Protein AF-Q1CZA4-F1 (afdb_monomer)

Secondary structure (DSSP, 8-state):
---PPP--S--S------HHHHHHHHHHHHHTT----PPP------------------------PPPTTSSHHHHHHHHHHHHHH-EEEEEEEESS-GGG-HHHHHHHHHHHHHHS-GGG--EEE-TT-SS-EE--TTGGGHHHHHHH-GGGTTTEEEEEEE--SSTTSPPSSEEEEEEE-S-STT----PPEEEEEEE-HHHHHH-HHHHHHHHHHHHTTS--SEEEEEEEEEPPTTSHHHHHHHHHHHHHHSTT-EEE-TTTHHHHHTTT------SEEEEEHHHHHHT--HHHHHHHHTTT-EEEEETTEEEEE-SSS-----GGGT---HHHHHHHHHHHHHHHHHHHHPPPP--SSHHHHHHHHHHHHTTTT--

pLDDT: mean 80.04, std 23.78, range [23.62, 98.69]

Sequence (379 aa):
MNLTIDDHDIDADVTELQPELVEQARVVLACMRGAELLPQGVANVDVMHGPSLSNSEPVAPRHLLPAPGSHQAPYLLLQQHLERHGVFAITLFTDVSFLAIPEVLLRCQEMYFELCPRERLRFYADENMRKHRPVGPKTFGMLESSLRNPQDKDGIVALELKDGEHALDAPKHLFKVYGRDRDRRGDPDQLANSLCMTFAPEDGLARVRDMAALVRRIAEIFPYRSGCAGFGYQVSRYSSEVGESFAWQKSMRHPQMDIVRSLQDRHAVANNAGKTVNWLTLVCDELLRELGSPKNVEQTLEAPIEWTHLGAGVLFQLGASPGFIDRTRGETAPDYHRLHRLLRPLIERAREQSPWFATGSSDDQAERTDDWFRRFDRA

Nearest PDB structures (foldseek):
  7drg-assembly1_B  TM=7.841E-01  e=7.915E-14  Pseudomonas aeruginosa PAO1
  7drg-assembly1_A  TM=7.612E-01  e=2.433E-13  Pseudomonas aeruginosa PAO1
  7myj-assembly1_A  TM=1.988E-01  e=1.934E+00  Homo sapiens
  6lpw-assembly1_B  TM=3.645E-01  e=9.319E+00  Arabidopsis thaliana

Structure (mmCIF, N/CA/C/O backbone):
data_AF-Q1CZA4-F1
#
_entry.id   AF-Q1CZA4-F1
#
loop_
_atom_site.group_PDB
_atom_site.id
_atom_site.type_symbol
_atom_site.label_atom_id
_atom_site.label_alt_id
_atom_site.label_comp_id
_atom_site.label_asym_id
_atom_site.label_entity_id
_atom_site.label_seq_id
_atom_site.pdbx_PDB_ins_code
_atom_site.Cartn_x
_atom_site.Cartn_y
_atom_site.Cartn_z
_atom_site.occupancy
_atom_site.B_iso_or_equiv
_atom_site.auth_seq_id
_atom_site.auth_comp_id
_atom_site.auth_asym_id
_atom_site.auth_atom_id
_atom_site.pdbx_PDB_model_num
ATOM 1 N N . MET A 1 1 ? 20.751 7.053 19.302 1.00 30.42 1 MET A N 1
ATOM 2 C CA . MET A 1 1 ? 22.150 7.103 18.828 1.00 30.42 1 MET A CA 1
ATOM 3 C C . MET A 1 1 ? 22.099 7.900 17.544 1.00 30.42 1 MET A C 1
ATOM 5 O O . MET A 1 1 ? 21.489 7.424 16.599 1.00 30.42 1 MET A O 1
ATOM 9 N N . ASN A 1 2 ? 22.550 9.154 17.564 1.00 23.62 2 ASN A N 1
ATOM 10 C CA . ASN A 1 2 ? 22.280 10.079 16.463 1.00 23.62 2 ASN A CA 1
ATOM 11 C C . ASN A 1 2 ? 23.234 9.779 15.308 1.00 23.62 2 ASN A C 1
ATOM 13 O O . ASN A 1 2 ? 24.439 9.968 15.453 1.00 23.62 2 ASN A O 1
ATOM 17 N N . LEU A 1 3 ? 22.690 9.321 14.183 1.00 25.45 3 LEU A N 1
ATOM 18 C CA . LEU A 1 3 ? 23.396 9.303 12.909 1.00 25.45 3 LEU A CA 1
ATOM 19 C C . LEU A 1 3 ? 23.200 10.667 12.246 1.00 25.45 3 LEU A C 1
ATOM 21 O O . LEU A 1 3 ? 22.215 10.896 11.550 1.00 25.45 3 LEU A O 1
ATOM 25 N N . THR A 1 4 ? 24.132 11.582 12.502 1.00 24.92 4 THR A N 1
ATOM 26 C CA . THR A 1 4 ? 24.385 12.700 11.590 1.00 24.92 4 THR A CA 1
ATOM 27 C C . THR A 1 4 ? 24.854 12.128 10.259 1.00 24.92 4 THR A C 1
ATOM 29 O O . THR A 1 4 ? 25.824 11.373 10.221 1.00 24.92 4 THR A O 1
ATOM 32 N N . ILE A 1 5 ? 24.152 12.473 9.184 1.00 28.67 5 ILE A N 1
ATOM 33 C CA . ILE A 1 5 ? 24.636 12.290 7.816 1.00 28.67 5 ILE A CA 1
ATOM 34 C C . ILE A 1 5 ? 25.591 13.458 7.545 1.00 28.67 5 ILE A C 1
ATOM 36 O O . ILE A 1 5 ? 25.237 14.599 7.836 1.00 28.67 5 ILE A O 1
ATOM 40 N N . ASP A 1 6 ? 26.801 13.181 7.056 1.00 24.42 6 ASP A N 1
ATOM 41 C CA . ASP A 1 6 ? 27.788 14.225 6.752 1.00 24.42 6 ASP A CA 1
ATOM 42 C C . ASP A 1 6 ? 27.362 15.045 5.519 1.00 24.42 6 ASP A C 1
ATOM 44 O O . ASP A 1 6 ? 27.287 14.521 4.407 1.00 24.42 6 ASP A O 1
ATOM 48 N N . ASP A 1 7 ? 27.149 16.351 5.710 1.00 30.88 7 ASP A N 1
ATOM 49 C CA . ASP A 1 7 ? 26.811 17.347 4.673 1.00 30.88 7 ASP A CA 1
ATOM 50 C C . ASP A 1 7 ? 28.041 17.768 3.828 1.00 30.88 7 ASP A C 1
ATOM 52 O O . ASP A 1 7 ? 28.277 18.945 3.545 1.00 30.88 7 ASP A O 1
ATOM 56 N N . HIS A 1 8 ? 28.883 16.810 3.434 1.00 27.61 8 HIS A N 1
ATOM 57 C CA . HIS A 1 8 ? 30.113 17.054 2.668 1.00 27.61 8 HIS A CA 1
ATOM 58 C C . HIS A 1 8 ? 30.150 16.273 1.350 1.00 27.61 8 HIS A C 1
ATOM 60 O O . HIS A 1 8 ? 31.051 15.476 1.117 1.00 27.61 8 HIS A O 1
ATOM 66 N N . ASP A 1 9 ? 29.168 16.550 0.482 1.00 28.75 9 ASP A N 1
ATOM 67 C CA . ASP A 1 9 ? 29.314 16.429 -0.984 1.00 28.75 9 ASP A CA 1
ATOM 68 C C . ASP A 1 9 ? 28.230 17.225 -1.767 1.00 28.75 9 ASP A C 1
ATOM 70 O O . ASP A 1 9 ? 27.759 16.818 -2.831 1.00 28.75 9 ASP A O 1
ATOM 74 N N . ILE A 1 10 ? 27.812 18.391 -1.244 1.00 31.12 10 ILE A N 1
ATOM 75 C CA . ILE A 1 10 ? 26.948 19.357 -1.955 1.00 31.12 10 ILE A CA 1
ATOM 76 C C . ILE A 1 10 ? 27.717 20.666 -2.170 1.00 31.12 10 ILE A C 1
ATOM 78 O O . ILE A 1 10 ? 27.393 21.695 -1.589 1.00 31.12 10 ILE A O 1
ATOM 82 N N . ASP A 1 11 ? 28.745 20.620 -3.019 1.00 33.50 11 ASP A N 1
ATOM 83 C CA . ASP A 1 11 ? 29.335 21.836 -3.592 1.00 33.50 11 ASP A CA 1
ATOM 84 C C . ASP A 1 11 ? 29.909 21.559 -4.997 1.00 33.50 11 ASP A C 1
ATOM 86 O O . ASP A 1 11 ? 31.109 21.379 -5.208 1.00 33.50 11 ASP A O 1
ATOM 90 N N . ALA A 1 12 ? 29.006 21.470 -5.979 1.00 29.55 12 ALA A N 1
ATOM 91 C CA . ALA A 1 12 ? 29.330 21.476 -7.405 1.00 29.55 12 ALA A CA 1
ATOM 92 C C . ALA A 1 12 ? 28.158 22.058 -8.223 1.00 29.55 12 ALA A C 1
ATOM 94 O O . ALA A 1 12 ? 27.101 21.440 -8.336 1.00 29.55 12 ALA A O 1
ATOM 95 N N . ASP A 1 13 ? 28.383 23.244 -8.796 1.00 31.75 13 ASP A N 1
ATOM 96 C CA . ASP A 1 13 ? 27.547 23.953 -9.779 1.00 31.75 13 ASP A CA 1
ATOM 97 C C . ASP A 1 13 ? 26.055 24.182 -9.450 1.00 31.75 13 ASP A C 1
ATOM 99 O O . ASP A 1 13 ? 25.145 23.581 -10.023 1.00 31.75 13 ASP A O 1
ATOM 103 N N . VAL A 1 14 ? 25.797 25.226 -8.651 1.00 39.19 14 VAL A N 1
ATOM 104 C CA . VAL A 1 14 ? 24.544 26.002 -8.731 1.00 39.19 14 VAL A CA 1
ATOM 105 C C . VAL A 1 14 ? 24.712 27.137 -9.751 1.00 39.19 14 VAL A C 1
ATOM 107 O O . VAL A 1 14 ? 24.711 28.319 -9.408 1.00 39.19 14 VAL A O 1
ATOM 110 N N . THR A 1 15 ? 24.832 26.777 -11.032 1.00 42.25 15 THR A N 1
ATOM 111 C CA . THR A 1 15 ? 24.732 27.733 -12.147 1.00 42.25 15 THR A CA 1
ATOM 112 C C . THR A 1 15 ? 23.925 27.112 -13.291 1.00 42.25 15 THR A C 1
ATOM 114 O O . THR A 1 15 ? 24.128 25.954 -13.631 1.00 42.25 15 THR A O 1
ATOM 117 N N . GLU A 1 16 ? 22.987 27.874 -13.865 1.00 43.59 16 GLU A N 1
ATOM 118 C CA . GLU A 1 16 ? 22.019 27.434 -14.892 1.00 43.59 16 GLU A CA 1
ATOM 119 C C . GLU A 1 16 ? 21.048 26.301 -14.483 1.00 43.59 16 GLU A C 1
ATOM 121 O O . GLU A 1 16 ? 21.041 25.195 -15.029 1.00 43.59 16 GLU A O 1
ATOM 126 N N . LEU A 1 17 ? 20.075 26.640 -13.624 1.00 47.94 17 LEU A N 1
ATOM 127 C CA . LEU A 1 17 ? 18.761 25.990 -13.708 1.00 47.94 17 LEU A CA 1
ATOM 128 C C . LEU A 1 17 ? 18.215 26.179 -15.130 1.00 47.94 17 LEU A C 1
ATOM 130 O O . LEU A 1 17 ? 18.040 27.315 -15.576 1.00 47.94 17 LEU A O 1
ATOM 134 N N . GLN A 1 18 ? 17.927 25.080 -15.832 1.00 57.22 18 GLN A N 1
ATOM 135 C CA . GLN A 1 18 ? 17.412 25.162 -17.199 1.00 57.22 18 GLN A CA 1
ATOM 136 C C . GLN A 1 18 ? 16.105 25.979 -17.238 1.00 57.22 18 GLN A C 1
ATOM 138 O O . GLN A 1 18 ? 15.252 25.778 -16.365 1.00 57.22 18 GLN A O 1
ATOM 143 N N . PRO A 1 19 ? 15.903 26.867 -18.236 1.00 52.53 19 PRO A N 1
ATOM 144 C CA . PRO A 1 19 ? 14.739 27.760 -18.291 1.00 52.53 19 PRO A CA 1
ATOM 145 C C . PRO A 1 19 ? 13.389 27.040 -18.158 1.00 52.53 19 PRO A C 1
ATOM 147 O O . PRO A 1 19 ? 12.452 27.576 -17.571 1.00 52.53 19 PRO A O 1
ATOM 150 N N . GLU A 1 20 ? 13.313 25.799 -18.638 1.00 46.84 20 GLU A N 1
ATOM 151 C CA . GLU A 1 20 ? 12.141 24.923 -18.555 1.00 46.84 20 GLU A CA 1
ATOM 152 C C . GLU A 1 20 ? 11.737 24.590 -17.107 1.00 46.84 20 GLU A C 1
ATOM 154 O O . GLU A 1 20 ? 10.548 24.595 -16.794 1.00 46.84 20 GLU A O 1
ATOM 159 N N . LEU A 1 21 ? 12.697 24.373 -16.199 1.00 45.22 21 LEU A N 1
ATOM 160 C CA . LEU A 1 21 ? 12.427 24.122 -14.775 1.00 45.22 21 LEU A CA 1
ATOM 161 C C . LEU A 1 21 ? 11.954 25.390 -14.053 1.00 45.22 21 LEU A C 1
ATOM 163 O O . LEU A 1 21 ? 11.070 25.322 -13.199 1.00 45.22 21 LEU A O 1
ATOM 167 N N . VAL A 1 22 ? 12.504 26.552 -14.419 1.00 52.97 22 VAL A N 1
ATOM 168 C CA . VAL A 1 22 ? 12.067 27.851 -13.880 1.00 52.97 22 VAL A CA 1
ATOM 169 C C . VAL A 1 22 ? 10.637 28.163 -14.324 1.00 52.97 22 VAL A C 1
ATOM 171 O O . VAL A 1 22 ? 9.826 28.623 -13.519 1.00 52.97 22 VAL A O 1
ATOM 174 N N . GLU A 1 23 ? 10.297 27.873 -15.580 1.00 43.31 23 GLU A N 1
ATOM 175 C CA . GLU A 1 23 ? 8.952 28.107 -16.105 1.00 43.31 23 GLU A CA 1
ATOM 176 C C . GLU A 1 23 ? 7.932 27.092 -15.559 1.00 43.31 23 GLU A C 1
ATOM 178 O O . GLU A 1 23 ? 6.830 27.480 -15.174 1.00 43.31 23 GLU A O 1
ATOM 183 N N . GLN A 1 24 ? 8.307 25.820 -15.382 1.00 48.56 24 GLN A N 1
ATOM 184 C CA . GLN A 1 24 ? 7.467 24.830 -14.690 1.00 48.56 24 GLN A CA 1
ATOM 185 C C . GLN A 1 24 ? 7.195 25.225 -13.228 1.00 48.56 24 GLN A C 1
ATOM 187 O O . GLN A 1 24 ? 6.045 25.181 -12.785 1.00 48.56 24 GLN A O 1
ATOM 192 N N . ALA A 1 25 ? 8.210 25.692 -12.491 1.00 48.28 25 ALA A N 1
ATOM 193 C CA . ALA A 1 25 ? 8.031 26.202 -11.130 1.00 48.28 25 ALA A CA 1
ATOM 194 C C . ALA A 1 25 ? 7.103 27.434 -11.084 1.00 48.28 25 ALA A C 1
ATOM 196 O O . ALA A 1 25 ? 6.283 27.559 -10.171 1.00 48.28 25 ALA A O 1
ATOM 197 N N . ARG A 1 26 ? 7.172 28.318 -12.090 1.00 45.91 26 ARG A N 1
ATOM 198 C CA . ARG A 1 26 ? 6.248 29.456 -12.240 1.00 45.91 26 ARG A CA 1
ATOM 199 C C . ARG A 1 26 ? 4.817 29.025 -12.535 1.00 45.91 26 ARG A C 1
ATOM 201 O O . ARG A 1 26 ? 3.912 29.593 -11.934 1.00 45.91 26 ARG A O 1
ATOM 208 N N . VAL A 1 27 ? 4.599 28.031 -13.397 1.00 44.97 27 VAL A N 1
ATOM 209 C CA . VAL A 1 27 ? 3.256 27.488 -13.671 1.00 44.97 27 VAL A CA 1
ATOM 210 C C . VAL A 1 27 ? 2.647 26.892 -12.400 1.00 44.97 27 VAL A C 1
ATOM 212 O O . VAL A 1 27 ? 1.504 27.203 -12.074 1.00 44.97 27 VAL A O 1
ATOM 215 N N . VAL A 1 28 ? 3.417 26.124 -11.620 1.00 42.28 28 VAL A N 1
ATOM 216 C CA . VAL A 1 28 ? 2.961 25.598 -10.319 1.00 42.28 28 VAL A CA 1
ATOM 217 C C . VAL A 1 28 ? 2.611 26.739 -9.352 1.00 42.28 28 VAL A C 1
ATOM 219 O O . VAL A 1 28 ? 1.515 26.751 -8.792 1.00 42.28 28 VAL A O 1
ATOM 222 N N . LEU A 1 29 ? 3.476 27.750 -9.214 1.00 40.72 29 LEU A N 1
ATOM 223 C CA . LEU A 1 29 ? 3.215 28.930 -8.375 1.00 40.72 29 LEU A CA 1
ATOM 224 C C . LEU A 1 29 ? 2.025 29.779 -8.855 1.00 40.72 29 LEU A C 1
ATOM 226 O O . LEU A 1 29 ? 1.331 30.367 -8.026 1.00 40.72 29 LEU A O 1
ATOM 230 N N . ALA A 1 30 ? 1.764 29.845 -10.162 1.00 37.50 30 ALA A N 1
ATOM 231 C CA . ALA A 1 30 ? 0.605 30.529 -10.730 1.00 37.50 30 ALA A CA 1
ATOM 232 C C . ALA A 1 30 ? -0.694 29.765 -10.429 1.00 37.50 30 ALA A C 1
ATOM 234 O O . ALA A 1 30 ? -1.654 30.366 -9.948 1.00 37.50 30 ALA A O 1
ATOM 235 N N . CYS A 1 31 ? -0.700 28.438 -10.592 1.00 39.41 31 CYS A N 1
ATOM 236 C CA . CYS A 1 31 ? -1.814 27.574 -10.189 1.00 39.41 31 CYS A CA 1
ATOM 237 C C . CYS A 1 31 ? -2.109 27.657 -8.680 1.00 39.41 31 CYS A C 1
ATOM 239 O O . CYS A 1 31 ? -3.267 27.587 -8.280 1.00 39.41 31 CYS A O 1
ATOM 241 N N . MET A 1 32 ? -1.090 27.869 -7.839 1.00 38.28 32 MET A N 1
ATOM 242 C CA . MET A 1 32 ? -1.262 28.095 -6.396 1.00 38.28 32 MET A CA 1
ATOM 243 C C . MET A 1 32 ? -1.798 29.493 -6.032 1.00 38.28 32 MET A C 1
ATOM 245 O O . MET A 1 32 ? -2.234 29.690 -4.901 1.00 38.28 32 MET A O 1
ATOM 249 N N . ARG A 1 33 ? -1.754 30.471 -6.949 1.00 39.09 33 ARG A N 1
ATOM 250 C CA . ARG A 1 33 ? -2.174 31.869 -6.705 1.00 39.09 33 ARG A CA 1
ATOM 251 C C . ARG A 1 33 ? -3.443 32.286 -7.460 1.00 39.09 33 ARG A C 1
ATOM 253 O O . ARG A 1 33 ? -4.038 33.300 -7.113 1.00 39.09 33 ARG A O 1
ATOM 260 N N . GLY A 1 34 ? -3.855 31.536 -8.481 1.00 32.06 34 GLY A N 1
ATOM 261 C CA . GLY A 1 34 ? -4.958 31.877 -9.383 1.00 32.06 34 GLY A CA 1
ATOM 262 C C . GLY A 1 34 ? -6.303 31.252 -9.009 1.00 32.06 34 GLY A C 1
ATOM 263 O O . GLY A 1 34 ? -6.801 30.407 -9.746 1.00 32.06 34 GLY A O 1
ATOM 264 N N . ALA A 1 35 ? -6.908 31.688 -7.901 1.00 40.62 35 ALA A N 1
ATOM 265 C CA . ALA A 1 35 ? -8.263 31.288 -7.502 1.00 40.62 35 ALA A CA 1
ATOM 266 C C . ALA A 1 35 ? -9.238 32.478 -7.414 1.00 40.62 35 ALA A C 1
ATOM 268 O O . ALA A 1 35 ? -10.066 32.529 -6.514 1.00 40.62 35 ALA A O 1
ATOM 269 N N . GLU A 1 36 ? -9.157 33.424 -8.354 1.00 39.22 36 GLU A N 1
ATOM 270 C CA . GLU A 1 36 ? -10.174 34.463 -8.565 1.00 39.22 36 GLU A CA 1
ATOM 271 C C . GLU A 1 36 ? -10.024 35.068 -9.972 1.00 39.22 36 GLU A C 1
ATOM 273 O O . GLU A 1 36 ? -8.987 35.655 -10.269 1.00 39.22 36 GLU A O 1
ATOM 278 N N . LEU A 1 37 ? -11.035 34.866 -10.835 1.00 30.08 37 LEU A N 1
ATOM 279 C CA . LEU A 1 37 ? -11.477 35.714 -11.967 1.00 30.08 37 LEU A CA 1
ATOM 280 C C . LEU A 1 37 ? -12.405 34.902 -12.898 1.00 30.08 37 LEU A C 1
ATOM 282 O O . LEU A 1 37 ? -11.955 34.184 -13.789 1.00 30.08 37 LEU A O 1
ATOM 286 N N . LEU A 1 38 ? -13.720 35.045 -12.708 1.00 29.84 38 LEU A N 1
ATOM 287 C CA . LEU A 1 38 ? -14.744 34.610 -13.667 1.00 29.84 38 LEU A CA 1
ATOM 288 C C . LEU A 1 38 ? -15.182 35.803 -14.537 1.00 29.84 38 LEU A C 1
ATOM 290 O O . LEU A 1 38 ? -15.573 36.827 -13.973 1.00 29.84 38 LEU A O 1
ATOM 294 N N . PRO A 1 39 ? -15.233 35.678 -15.874 1.00 31.69 39 PRO A N 1
ATOM 295 C CA . PRO A 1 39 ? -16.050 36.547 -16.719 1.00 31.69 39 PRO A CA 1
ATOM 296 C C . PRO A 1 39 ? -17.524 36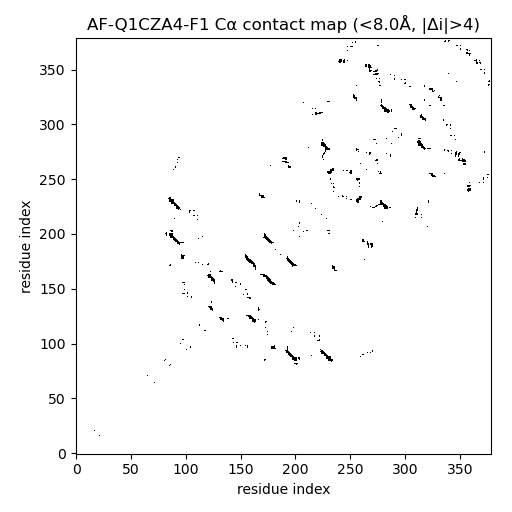.096 -16.688 1.00 31.69 39 PRO A C 1
ATOM 298 O O . PRO A 1 39 ? -17.810 34.899 -16.712 1.00 31.69 39 PRO A O 1
ATOM 301 N N . GLN A 1 40 ? -18.467 37.043 -16.664 1.00 30.89 40 GLN A N 1
ATOM 302 C CA . GLN A 1 40 ? -19.913 36.775 -16.737 1.00 30.89 40 GLN A CA 1
ATOM 303 C C . GLN A 1 40 ? -20.490 36.980 -18.152 1.00 30.89 40 GLN A C 1
ATOM 305 O O . GLN A 1 40 ? -20.070 37.895 -18.856 1.00 30.89 40 GLN A O 1
ATOM 310 N N . GLY A 1 41 ? -21.550 36.221 -18.486 1.00 28.61 41 GLY A N 1
ATOM 311 C CA . GLY A 1 41 ? -22.435 36.436 -19.652 1.00 28.61 41 GLY A CA 1
ATOM 312 C C . GLY A 1 41 ? -21.854 35.984 -21.006 1.00 28.61 41 GLY A C 1
ATOM 313 O O . GLY A 1 41 ? -20.645 35.850 -21.133 1.00 28.61 41 GLY A O 1
ATOM 314 N N . VAL A 1 42 ? -22.610 35.720 -22.084 1.00 28.88 42 VAL A N 1
ATOM 315 C CA . VAL A 1 42 ? -24.067 35.677 -22.412 1.00 28.88 42 VAL A CA 1
ATOM 316 C C . VAL A 1 42 ? -24.175 34.621 -23.569 1.00 28.88 42 VAL A C 1
ATOM 318 O O . VAL A 1 42 ? -23.157 34.364 -24.204 1.00 28.88 42 VAL A O 1
ATOM 321 N N . ALA A 1 43 ? -25.253 33.909 -23.938 1.00 29.42 43 ALA A N 1
ATOM 322 C CA . ALA A 1 43 ? -26.703 34.147 -23.923 1.00 29.42 43 ALA A CA 1
ATOM 323 C C . ALA A 1 43 ? -27.535 32.829 -23.964 1.00 29.42 43 ALA A C 1
ATOM 325 O O . ALA A 1 43 ? -26.981 31.735 -23.920 1.00 29.42 43 ALA A O 1
ATOM 326 N N . ASN A 1 44 ? -28.865 32.946 -24.104 1.00 29.70 44 ASN A N 1
ATOM 327 C CA . ASN A 1 44 ? -29.806 31.848 -24.400 1.00 29.70 44 ASN A CA 1
ATOM 328 C C . ASN A 1 44 ? -29.834 31.478 -25.898 1.00 29.70 44 ASN A C 1
ATOM 330 O O . ASN A 1 44 ? -29.696 32.371 -26.732 1.00 29.70 44 ASN A O 1
ATOM 334 N N . VAL A 1 45 ? -30.184 30.224 -26.227 1.00 30.09 45 VAL A N 1
ATOM 335 C CA . VAL A 1 45 ? -30.887 29.846 -27.478 1.00 30.09 45 VAL A CA 1
ATOM 336 C C . VAL A 1 45 ? -31.937 28.764 -27.165 1.00 30.09 45 VAL A C 1
ATOM 338 O O . VAL A 1 45 ? -31.750 27.964 -26.250 1.00 30.09 45 VAL A O 1
ATOM 341 N N . ASP A 1 46 ? -33.052 28.800 -27.896 1.00 28.94 46 ASP A N 1
ATOM 342 C CA . ASP A 1 46 ? -34.332 28.146 -27.596 1.00 28.94 46 ASP A CA 1
ATOM 343 C C . ASP A 1 46 ? -34.442 26.619 -27.766 1.00 28.94 46 ASP A C 1
ATOM 345 O O . ASP A 1 46 ? -33.681 25.949 -28.465 1.00 28.94 46 ASP A O 1
ATOM 349 N N . VAL A 1 47 ? -35.504 26.104 -27.139 1.00 31.83 47 VAL A N 1
ATOM 350 C CA . VAL A 1 47 ? -36.019 24.729 -27.202 1.00 31.83 47 VAL A CA 1
ATOM 351 C C . VAL A 1 47 ? -36.744 24.457 -28.526 1.00 31.83 47 VAL A C 1
ATOM 353 O O . VAL A 1 47 ? -37.571 25.256 -28.955 1.00 31.83 47 VAL A O 1
ATOM 356 N N . MET A 1 48 ? -36.559 23.262 -29.100 1.00 28.31 48 MET A N 1
ATOM 357 C CA . MET A 1 48 ? -37.476 22.685 -30.096 1.00 28.31 48 MET A CA 1
ATOM 358 C C . MET A 1 48 ? -37.804 21.223 -29.758 1.00 28.31 48 MET A C 1
ATOM 360 O O . MET A 1 48 ? -36.912 20.416 -29.498 1.00 28.31 48 MET A O 1
ATOM 364 N N . HIS A 1 49 ? -39.095 20.881 -29.763 1.00 31.16 49 HIS A N 1
ATOM 365 C CA . HIS A 1 49 ? -39.601 19.523 -29.527 1.00 31.16 49 HIS A CA 1
ATOM 366 C C . HIS A 1 49 ? -39.656 18.690 -30.821 1.00 31.16 49 HIS A C 1
ATOM 368 O O . HIS A 1 49 ? -40.032 19.196 -31.876 1.00 31.16 49 HIS A O 1
ATOM 374 N N . GLY A 1 50 ? -39.382 17.385 -30.723 1.00 27.20 50 GLY A N 1
ATOM 375 C CA . GLY A 1 50 ? -39.535 16.410 -31.812 1.00 27.20 50 GLY A CA 1
ATOM 376 C C . GLY A 1 50 ? -39.335 14.970 -31.310 1.00 27.20 50 GLY A C 1
ATOM 377 O O . GLY A 1 50 ? -38.710 14.799 -30.266 1.00 27.20 50 GLY A O 1
ATOM 378 N N . PRO A 1 51 ? -39.952 13.951 -31.938 1.00 33.41 51 PRO A N 1
ATOM 379 C CA . PRO A 1 51 ? -40.783 13.025 -31.162 1.00 33.41 51 PRO A CA 1
ATOM 380 C C . PRO A 1 51 ? -40.169 11.658 -30.815 1.00 33.41 51 PRO A C 1
ATOM 382 O O . PRO A 1 51 ? -39.186 11.202 -31.390 1.00 33.41 51 PRO A O 1
ATOM 385 N N . SER A 1 52 ? -40.851 10.995 -29.877 1.00 31.30 52 SER A N 1
ATOM 386 C CA . SER A 1 52 ? -40.628 9.623 -29.406 1.00 31.30 52 SER A CA 1
ATOM 387 C C . SER A 1 52 ? -40.540 8.577 -30.525 1.00 31.30 52 SER A C 1
ATOM 389 O O . SER A 1 52 ? -41.430 8.498 -31.372 1.00 31.30 52 SER A O 1
ATOM 391 N N . LEU A 1 53 ? -39.546 7.689 -30.424 1.00 30.91 53 LEU A N 1
ATOM 392 C CA . LEU A 1 53 ? -39.602 6.338 -30.979 1.00 30.91 53 LEU A CA 1
ATOM 393 C C . LEU A 1 53 ? -39.140 5.327 -29.926 1.00 30.91 53 LEU A C 1
ATOM 395 O O . LEU A 1 53 ? -38.055 5.434 -29.358 1.00 30.91 53 LEU A O 1
ATOM 399 N N . SER A 1 54 ? -39.986 4.332 -29.677 1.00 33.88 54 SER A N 1
ATOM 400 C CA . SER A 1 54 ? -39.698 3.195 -28.810 1.00 33.88 54 SER A CA 1
ATOM 401 C C . SER A 1 54 ? -38.790 2.185 -29.509 1.00 33.88 54 SER A C 1
ATOM 403 O O . SER A 1 54 ? -39.127 1.741 -30.604 1.00 33.88 54 SER A O 1
ATOM 405 N N . ASN A 1 55 ? -37.744 1.719 -28.831 1.00 31.95 55 ASN A N 1
ATOM 406 C CA . ASN A 1 55 ? -37.187 0.386 -29.054 1.00 31.95 55 ASN A CA 1
ATOM 407 C C . ASN A 1 55 ? -36.690 -0.189 -27.725 1.00 31.95 55 ASN A C 1
ATOM 409 O O . ASN A 1 55 ? -36.054 0.499 -26.930 1.00 31.95 55 ASN A O 1
ATOM 413 N N . SER A 1 56 ? -37.044 -1.445 -27.470 1.00 37.56 56 SER A N 1
ATOM 414 C CA . SER A 1 56 ? -36.689 -2.178 -26.258 1.00 37.56 56 SER A CA 1
ATOM 415 C C . SER A 1 56 ? -35.329 -2.853 -26.421 1.00 37.56 56 SER A C 1
ATOM 417 O O . SER A 1 56 ? -35.210 -3.799 -27.199 1.00 37.56 56 SER A O 1
ATOM 419 N N . GLU A 1 57 ? -34.340 -2.413 -25.648 1.00 33.03 57 GLU A N 1
ATOM 420 C CA . GLU A 1 57 ? -33.018 -3.040 -25.544 1.00 33.03 57 GLU A CA 1
ATOM 421 C C . GLU A 1 57 ? -32.729 -3.518 -24.105 1.00 33.03 57 GLU A C 1
ATOM 423 O O . GLU A 1 57 ? -33.449 -3.138 -23.173 1.00 33.03 57 GLU A O 1
ATOM 428 N N . PRO A 1 58 ? -31.777 -4.454 -23.913 1.00 31.11 58 PRO A N 1
ATOM 429 C CA . PRO A 1 58 ? -31.770 -5.336 -22.749 1.00 31.11 58 PRO A CA 1
ATOM 430 C C . PRO A 1 58 ? -31.374 -4.644 -21.440 1.00 31.11 58 PRO A C 1
ATOM 432 O O . PRO A 1 58 ? -30.582 -3.705 -21.401 1.00 31.11 58 PRO A O 1
ATOM 435 N N . VAL A 1 59 ? -31.917 -5.166 -20.337 1.00 36.19 59 VAL A N 1
ATOM 436 C CA . VAL A 1 59 ? -31.737 -4.625 -18.984 1.00 36.19 59 VAL A CA 1
ATOM 437 C C . VAL A 1 59 ? -30.272 -4.712 -18.549 1.00 36.19 59 VAL A C 1
ATOM 439 O O . VAL A 1 59 ? -29.794 -5.770 -18.139 1.00 36.19 59 VAL A O 1
ATOM 442 N N . ALA A 1 60 ? -29.577 -3.575 -18.585 1.00 30.50 60 ALA A N 1
ATOM 443 C CA . ALA A 1 60 ? -28.274 -3.408 -17.953 1.00 30.50 60 ALA A CA 1
ATOM 444 C C . ALA A 1 60 ? -28.370 -3.645 -16.427 1.00 30.50 60 ALA A C 1
ATOM 446 O O . ALA A 1 60 ? -29.396 -3.318 -15.814 1.00 30.50 60 ALA A O 1
ATOM 447 N N . PRO A 1 61 ? -27.326 -4.200 -15.782 1.00 32.56 61 PRO A N 1
ATOM 448 C CA . PRO A 1 61 ? -27.351 -4.465 -14.349 1.00 32.56 61 PRO A CA 1
ATOM 449 C C . PRO A 1 61 ? -27.513 -3.158 -13.565 1.00 32.56 61 PRO A C 1
ATOM 451 O O . PRO A 1 61 ? -26.727 -2.224 -13.710 1.00 32.56 61 PRO A O 1
ATOM 454 N N . ARG A 1 62 ? -28.542 -3.093 -12.710 1.00 29.56 62 ARG A N 1
ATOM 455 C CA . ARG A 1 62 ? -28.782 -1.937 -11.837 1.00 29.56 62 ARG A CA 1
ATOM 456 C C . ARG A 1 62 ? -27.588 -1.731 -10.904 1.00 29.56 62 ARG A C 1
ATOM 458 O O . ARG A 1 62 ? -27.408 -2.492 -9.955 1.00 29.56 62 ARG A O 1
ATOM 465 N N . HIS A 1 63 ? -26.828 -0.664 -11.139 1.00 35.84 63 HIS A N 1
ATOM 466 C CA . HIS A 1 63 ? -25.892 -0.136 -10.155 1.00 35.84 63 HIS A CA 1
ATOM 467 C C . HIS A 1 63 ? -26.634 0.141 -8.840 1.00 35.84 63 HIS A C 1
ATOM 469 O O . HIS A 1 63 ? -27.695 0.770 -8.840 1.00 35.84 63 HIS A O 1
ATOM 475 N N . LEU A 1 64 ? -26.059 -0.304 -7.720 1.00 37.06 64 LEU A N 1
ATOM 476 C CA . LEU A 1 64 ? -26.499 0.066 -6.372 1.00 37.06 64 LEU A CA 1
ATOM 477 C C . LEU A 1 64 ? -26.073 1.510 -6.074 1.00 37.06 64 LEU A C 1
ATOM 479 O O . LEU A 1 64 ? -25.191 1.760 -5.259 1.00 37.06 64 LEU A O 1
ATOM 483 N N . LEU A 1 65 ? -26.701 2.464 -6.761 1.00 37.66 65 LEU A N 1
ATOM 484 C CA . LEU A 1 65 ? -26.684 3.857 -6.335 1.00 37.66 65 LEU A CA 1
ATOM 485 C C . LEU A 1 65 ? -27.563 3.999 -5.081 1.00 37.66 65 LEU A C 1
ATOM 487 O O . LEU A 1 65 ? -28.646 3.403 -5.032 1.00 37.66 65 LEU A O 1
ATOM 491 N N . PRO A 1 66 ? -27.142 4.784 -4.072 1.00 37.41 66 PRO A N 1
ATOM 492 C CA . PRO A 1 66 ? -27.981 5.075 -2.917 1.00 37.41 66 PRO A CA 1
ATOM 493 C C . PRO A 1 66 ? -29.256 5.808 -3.351 1.00 37.41 66 PRO A C 1
ATOM 495 O O . PRO A 1 66 ? -29.252 6.585 -4.312 1.00 37.41 66 PRO A O 1
ATOM 498 N N . ALA A 1 67 ? -30.351 5.547 -2.631 1.00 34.06 67 ALA A N 1
ATOM 499 C CA . ALA A 1 67 ? -31.680 6.043 -2.974 1.00 34.06 67 ALA A CA 1
ATOM 500 C C . ALA A 1 67 ? -31.697 7.577 -3.175 1.00 34.06 67 ALA A C 1
ATOM 502 O O . ALA A 1 67 ? -31.086 8.307 -2.388 1.00 34.06 67 ALA A O 1
ATOM 503 N N . PRO A 1 68 ? -32.394 8.092 -4.206 1.00 31.67 68 PRO A N 1
ATOM 504 C CA . PRO A 1 68 ? -32.445 9.525 -4.468 1.00 31.67 68 PRO A CA 1
ATOM 505 C C . PRO A 1 68 ? -33.268 10.229 -3.381 1.00 31.67 68 PRO A C 1
ATOM 507 O O . PRO A 1 68 ? -34.481 10.051 -3.301 1.00 31.67 68 PRO A O 1
ATOM 510 N N . GLY A 1 69 ? -32.611 11.030 -2.539 1.00 40.66 69 GLY A N 1
ATOM 511 C CA . GLY A 1 69 ? -33.292 11.805 -1.494 1.00 40.66 69 GLY A CA 1
ATOM 512 C C . GLY A 1 69 ? -32.372 12.545 -0.522 1.00 40.66 69 GLY A C 1
ATOM 513 O O . GLY A 1 69 ? -32.698 13.654 -0.108 1.00 40.66 69 GLY A O 1
ATOM 514 N N . SER A 1 70 ? -31.201 11.993 -0.191 1.00 44.06 70 SER A N 1
ATOM 515 C CA . SER A 1 70 ? -30.219 12.662 0.674 1.00 44.06 70 SER A CA 1
ATOM 516 C C . SER A 1 70 ? -28.778 12.209 0.374 1.00 44.06 70 SER A C 1
ATOM 518 O O . SER A 1 70 ? -28.540 11.092 -0.069 1.00 44.06 70 SER A O 1
ATOM 520 N N . HIS A 1 71 ? -27.804 13.102 0.591 1.00 45.28 71 HIS A N 1
ATOM 521 C CA . HIS A 1 71 ? -26.347 12.853 0.517 1.00 45.28 71 HIS A CA 1
ATOM 522 C C . HIS A 1 71 ? -25.685 12.546 -0.855 1.00 45.28 71 HIS A C 1
ATOM 524 O O . HIS A 1 71 ? -24.517 12.166 -0.870 1.00 45.28 71 HIS A O 1
ATOM 530 N N . GLN A 1 72 ? -26.320 12.783 -2.013 1.00 46.97 72 GLN A N 1
ATOM 531 C CA . GLN A 1 72 ? -25.667 12.516 -3.319 1.00 46.97 72 GLN A CA 1
ATOM 532 C C . GLN A 1 72 ? -24.556 13.521 -3.717 1.00 46.97 72 GLN A C 1
ATOM 534 O O . GLN A 1 72 ? -23.488 13.109 -4.166 1.00 46.97 72 GLN A O 1
ATOM 539 N N . ALA A 1 73 ? -24.757 14.832 -3.532 1.00 49.53 73 ALA A N 1
ATOM 540 C CA . ALA A 1 73 ? -23.778 15.853 -3.952 1.00 49.53 73 ALA A CA 1
ATOM 541 C C . ALA A 1 73 ? -22.387 15.777 -3.262 1.00 49.53 73 ALA A C 1
ATOM 543 O O . ALA A 1 73 ? -21.384 15.977 -3.947 1.00 49.53 73 ALA A O 1
ATOM 544 N N . PRO A 1 74 ? -22.268 15.464 -1.953 1.00 52.66 74 PRO A N 1
ATOM 545 C CA . PRO A 1 74 ? -20.967 15.287 -1.297 1.00 52.66 74 PRO A CA 1
ATOM 546 C C . PRO A 1 74 ? -20.180 14.091 -1.844 1.00 52.66 74 PRO A C 1
ATOM 548 O O . PRO A 1 74 ? -18.968 14.188 -2.024 1.00 52.66 74 PRO A O 1
ATOM 551 N N . TYR A 1 75 ? -20.876 12.989 -2.146 1.00 56.69 75 TYR A N 1
ATOM 552 C CA . TYR A 1 75 ? -20.262 11.781 -2.694 1.00 56.69 75 TYR A CA 1
ATOM 553 C C . TYR A 1 75 ? -19.675 12.046 -4.085 1.00 56.69 75 TYR A C 1
ATOM 555 O O . TYR A 1 75 ? -18.546 11.653 -4.352 1.00 56.69 75 TYR A O 1
ATOM 563 N N . LEU A 1 76 ? -20.383 12.813 -4.925 1.00 62.94 76 LEU A N 1
ATOM 564 C CA . LEU A 1 76 ? -19.892 13.263 -6.233 1.00 62.94 76 LEU A CA 1
ATOM 565 C C . LEU A 1 76 ? -18.620 14.122 -6.135 1.00 62.94 76 LEU A C 1
ATOM 567 O O . LEU A 1 76 ? -17.708 13.938 -6.934 1.00 62.94 76 LEU A O 1
ATOM 571 N N . LEU A 1 77 ? -18.522 15.034 -5.160 1.00 63.75 77 LEU A N 1
ATOM 572 C CA . LEU A 1 77 ? -17.321 15.864 -4.979 1.00 63.75 77 LEU A CA 1
ATOM 573 C C . LEU A 1 77 ? -16.115 15.054 -4.486 1.00 63.75 77 LEU A C 1
ATOM 575 O O . LEU A 1 77 ? -14.999 15.264 -4.963 1.00 63.75 77 LEU A O 1
ATOM 579 N N . LEU A 1 78 ? -16.328 14.117 -3.555 1.00 66.19 78 LEU A N 1
ATOM 580 C CA . LEU A 1 78 ? -15.267 13.209 -3.123 1.00 66.19 78 LEU A CA 1
ATOM 581 C C . LEU A 1 78 ? -14.847 12.277 -4.262 1.00 66.19 78 LEU A C 1
ATOM 583 O O . LEU A 1 78 ? -13.654 12.103 -4.484 1.00 66.19 78 LEU A O 1
ATOM 587 N N . GLN A 1 79 ? -15.804 11.732 -5.014 1.00 66.62 79 GLN A N 1
ATOM 588 C CA . GLN A 1 79 ? -15.538 10.903 -6.183 1.00 66.62 79 GLN A CA 1
ATOM 589 C C . GLN A 1 79 ? -14.707 11.669 -7.224 1.00 66.62 79 GLN A C 1
ATOM 591 O O . GLN A 1 79 ? -13.645 11.190 -7.594 1.00 66.62 79 GLN A O 1
ATOM 596 N N . GLN A 1 80 ? -15.086 12.895 -7.599 1.00 71.62 80 GLN A N 1
ATOM 597 C CA . GLN A 1 80 ? -14.296 13.734 -8.516 1.00 71.62 80 GLN A CA 1
ATOM 598 C C . GLN A 1 80 ? -12.881 14.045 -7.994 1.00 71.62 80 GLN A C 1
ATOM 600 O O . GLN A 1 80 ? -11.939 14.171 -8.777 1.00 71.62 80 GLN A O 1
ATOM 605 N N . HIS A 1 81 ? -12.706 14.191 -6.676 1.00 75.44 81 HIS A N 1
ATOM 606 C CA . HIS A 1 81 ? -11.384 14.377 -6.064 1.00 75.44 81 HIS A CA 1
ATOM 607 C C . HIS A 1 81 ? -10.556 13.081 -6.090 1.00 75.44 81 HIS A C 1
ATOM 609 O O . HIS A 1 81 ? -9.366 13.131 -6.403 1.00 75.44 81 HIS A O 1
ATOM 615 N N . LEU A 1 82 ? -11.178 11.927 -5.818 1.00 76.31 82 LEU A N 1
ATOM 616 C CA . LEU A 1 82 ? -10.557 10.609 -5.963 1.00 76.31 82 LEU A CA 1
ATOM 617 C C . LEU A 1 82 ? -10.127 10.389 -7.413 1.00 76.31 82 LEU A C 1
ATOM 619 O O . LEU A 1 82 ? -8.945 10.187 -7.641 1.00 76.31 82 LEU A O 1
ATOM 623 N N . GLU A 1 83 ? -11.034 10.536 -8.379 1.00 77.75 83 GLU A N 1
ATOM 624 C CA . GLU A 1 83 ? -10.792 10.427 -9.828 1.00 77.75 83 GLU A CA 1
ATOM 625 C C . GLU A 1 83 ? -9.591 11.263 -10.304 1.00 77.75 83 GLU A C 1
ATOM 627 O O . GLU A 1 83 ? -8.841 10.847 -11.186 1.00 77.75 83 GLU A O 1
ATOM 632 N N . ARG A 1 84 ? -9.336 12.423 -9.691 1.00 80.62 84 ARG A N 1
ATOM 633 C CA . ARG A 1 84 ? -8.196 13.281 -10.050 1.00 80.62 84 ARG A CA 1
ATOM 634 C C . ARG A 1 84 ? -6.883 12.938 -9.349 1.00 80.62 84 ARG A C 1
ATOM 636 O O . ARG A 1 84 ? -5.829 13.165 -9.937 1.00 80.62 84 ARG A O 1
ATOM 643 N N . HIS A 1 85 ? -6.919 12.462 -8.103 1.00 85.75 85 HIS A N 1
ATOM 644 C CA . HIS A 1 85 ? -5.730 12.457 -7.233 1.00 85.75 85 HIS A CA 1
ATOM 645 C C . HIS A 1 85 ? -5.520 11.190 -6.395 1.00 85.75 85 HIS A C 1
ATOM 647 O O . HIS A 1 85 ? -4.443 11.010 -5.831 1.00 85.75 85 HIS A O 1
ATOM 653 N N . GLY A 1 86 ? -6.537 10.345 -6.255 1.00 93.81 86 GLY A N 1
ATOM 654 C CA . GLY A 1 86 ? -6.464 9.097 -5.504 1.00 93.81 86 GLY A CA 1
ATOM 655 C C . GLY A 1 86 ? -6.044 7.908 -6.366 1.00 93.81 86 GLY A C 1
ATOM 656 O O . GLY A 1 86 ? -6.002 7.974 -7.591 1.00 93.81 86 GLY A O 1
ATOM 657 N N . VAL A 1 87 ? -5.794 6.790 -5.694 1.00 97.19 87 VAL A N 1
ATOM 658 C CA . VAL A 1 87 ? -5.644 5.449 -6.270 1.00 97.19 87 VAL A CA 1
ATOM 659 C C . VAL A 1 87 ? -6.372 4.435 -5.397 1.00 97.19 87 VAL A C 1
ATOM 661 O O . VAL A 1 87 ? -6.564 4.678 -4.203 1.00 97.19 87 VAL A O 1
ATOM 664 N N . PHE A 1 88 ? -6.722 3.279 -5.958 1.00 97.88 88 PHE A N 1
ATOM 665 C CA . PHE A 1 88 ? -6.913 2.074 -5.153 1.00 97.88 88 PHE A CA 1
ATOM 666 C C . PHE A 1 88 ? -5.554 1.386 -5.006 1.00 97.88 88 PHE A C 1
ATOM 668 O O . PHE A 1 88 ? -4.967 0.973 -6.004 1.00 97.88 88 PHE A O 1
ATOM 675 N N . ALA A 1 89 ? -5.040 1.279 -3.787 1.00 98.19 89 ALA A N 1
ATOM 676 C CA . ALA A 1 89 ? -3.748 0.678 -3.485 1.00 98.19 89 ALA A CA 1
ATOM 677 C C . ALA A 1 89 ? -3.906 -0.681 -2.791 1.00 98.19 89 ALA A C 1
ATOM 679 O O . ALA A 1 89 ? -4.852 -0.906 -2.039 1.00 98.19 89 ALA A O 1
ATOM 680 N N . ILE A 1 90 ? -2.933 -1.563 -3.012 1.00 98.62 90 ILE A N 1
ATOM 681 C CA . ILE A 1 90 ? -2.687 -2.796 -2.261 1.00 98.62 90 ILE A CA 1
ATOM 682 C C . ILE A 1 90 ? -1.219 -2.734 -1.848 1.00 98.62 90 ILE A C 1
ATOM 684 O O . ILE A 1 90 ? -0.351 -2.751 -2.715 1.00 98.62 90 ILE A O 1
ATOM 688 N N . THR A 1 91 ? -0.922 -2.648 -0.553 1.00 98.50 91 THR A N 1
ATOM 689 C CA . THR A 1 91 ? 0.461 -2.666 -0.049 1.00 98.50 91 THR A CA 1
ATOM 690 C C . THR A 1 91 ? 0.614 -3.773 0.982 1.00 98.50 91 THR A C 1
ATOM 692 O O . THR A 1 91 ? -0.028 -3.737 2.033 1.00 98.50 91 THR A O 1
ATOM 695 N N . LEU A 1 92 ? 1.466 -4.750 0.676 1.00 98.50 92 LEU A N 1
ATOM 696 C CA . LEU A 1 92 ? 1.797 -5.881 1.536 1.00 98.50 92 LEU A CA 1
ATOM 697 C C . LEU A 1 92 ? 3.277 -5.841 1.909 1.00 98.50 92 LEU A C 1
ATOM 699 O O . LEU A 1 92 ? 4.134 -5.507 1.087 1.00 98.50 92 LEU A O 1
ATOM 703 N N . PHE A 1 93 ? 3.566 -6.238 3.140 1.00 98.00 93 PHE A N 1
ATOM 704 C CA . PHE A 1 93 ? 4.905 -6.318 3.696 1.00 98.00 93 PHE A CA 1
ATOM 705 C C . PHE A 1 93 ? 5.184 -7.742 4.160 1.00 98.00 93 PHE A C 1
ATOM 707 O O . PHE A 1 93 ? 4.324 -8.380 4.764 1.00 98.00 93 PHE A O 1
ATOM 714 N N . THR A 1 94 ? 6.381 -8.243 3.886 1.00 96.44 94 THR A N 1
ATOM 715 C CA . THR A 1 94 ? 6.846 -9.567 4.307 1.00 96.44 94 THR A CA 1
ATOM 716 C C . THR A 1 94 ? 8.269 -9.480 4.834 1.00 96.44 94 THR A C 1
ATOM 718 O O . THR A 1 94 ? 9.042 -8.606 4.445 1.00 96.44 94 THR A O 1
ATOM 721 N N . ASP A 1 95 ? 8.618 -10.396 5.722 1.00 93.56 95 ASP A N 1
ATOM 722 C CA . ASP A 1 95 ? 9.966 -10.599 6.227 1.00 93.56 95 ASP A CA 1
ATOM 723 C C . ASP A 1 95 ? 10.709 -11.722 5.462 1.00 93.56 95 ASP A C 1
ATOM 725 O O . ASP A 1 95 ? 11.910 -11.923 5.649 1.00 93.56 95 ASP A O 1
ATOM 729 N N . VAL A 1 96 ? 10.018 -12.398 4.535 1.00 93.38 96 VAL A N 1
ATOM 730 C CA . VAL A 1 96 ? 10.558 -13.441 3.657 1.00 93.38 96 VAL A CA 1
ATOM 731 C C . VAL A 1 96 ? 11.346 -12.826 2.497 1.00 93.38 96 VAL A C 1
ATOM 733 O O . VAL A 1 96 ? 10.915 -11.868 1.850 1.00 93.38 96 VAL A O 1
ATOM 736 N N . SER A 1 97 ? 12.515 -13.399 2.199 1.00 91.88 97 SER A N 1
ATOM 737 C CA . SER A 1 97 ? 13.328 -13.025 1.037 1.00 91.88 97 SER A CA 1
ATOM 738 C C . SER A 1 97 ? 12.605 -13.348 -0.271 1.00 91.88 97 SER A C 1
ATOM 740 O O . SER A 1 97 ? 12.175 -14.480 -0.484 1.00 91.88 97 SER A O 1
ATOM 742 N N . PHE A 1 98 ? 12.508 -12.383 -1.191 1.00 94.00 98 PHE A N 1
ATOM 743 C CA . PHE A 1 98 ? 11.876 -12.604 -2.500 1.00 94.00 98 PHE A CA 1
ATOM 744 C C . PHE A 1 98 ? 12.584 -13.676 -3.343 1.00 94.00 98 PHE A C 1
ATOM 746 O O . PHE A 1 98 ? 11.933 -14.330 -4.156 1.00 94.00 98 PHE A O 1
ATOM 753 N N . LEU A 1 99 ? 13.873 -13.928 -3.094 1.00 92.31 99 LEU A N 1
ATOM 754 C CA . LEU A 1 99 ? 14.630 -15.013 -3.724 1.00 92.31 99 LEU A CA 1
ATOM 755 C C . LEU A 1 99 ? 14.203 -16.410 -3.242 1.00 92.31 99 LEU A C 1
ATOM 757 O O . LEU A 1 99 ? 14.389 -17.385 -3.965 1.00 92.31 99 LEU A O 1
ATOM 761 N N . ALA A 1 100 ? 13.586 -16.513 -2.059 1.00 92.75 100 ALA A N 1
ATOM 762 C CA . ALA A 1 100 ? 13.027 -17.760 -1.535 1.00 92.75 100 ALA A CA 1
ATOM 763 C C . ALA A 1 100 ? 11.597 -18.045 -2.039 1.00 92.75 100 ALA A C 1
ATOM 765 O O . ALA A 1 100 ? 11.122 -19.173 -1.923 1.00 92.75 100 ALA A O 1
ATOM 766 N N . ILE A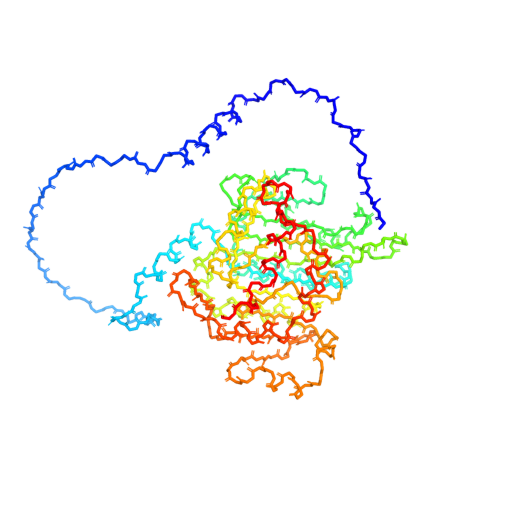 1 101 ? 10.907 -17.044 -2.605 1.00 95.31 101 ILE A N 1
ATOM 767 C CA . ILE A 1 101 ? 9.511 -17.142 -3.076 1.00 95.31 101 ILE A CA 1
ATOM 768 C C . ILE A 1 101 ? 9.302 -16.619 -4.519 1.00 95.31 101 ILE A C 1
ATOM 770 O O . ILE A 1 101 ? 8.327 -15.905 -4.778 1.00 95.31 101 ILE A O 1
ATOM 774 N N . PRO A 1 102 ? 10.172 -16.957 -5.494 1.00 95.88 102 PRO A N 1
ATOM 775 C CA . PRO A 1 102 ? 10.161 -16.321 -6.812 1.00 95.88 102 PRO A CA 1
ATOM 776 C C . PRO A 1 102 ? 8.837 -16.524 -7.560 1.00 95.88 102 PRO A C 1
ATOM 778 O O . PRO A 1 102 ? 8.256 -15.564 -8.061 1.00 95.88 102 PRO A O 1
ATOM 781 N N . GLU A 1 103 ? 8.307 -17.750 -7.568 1.00 98.00 103 GLU A N 1
ATOM 782 C CA . GLU A 1 103 ? 7.058 -18.078 -8.269 1.00 98.00 103 GLU A CA 1
ATOM 783 C C . GLU A 1 103 ? 5.830 -17.394 -7.635 1.00 98.00 103 GLU A C 1
ATOM 785 O O . GLU A 1 103 ? 4.892 -17.030 -8.341 1.00 98.00 103 GLU A O 1
ATOM 790 N N . VAL A 1 104 ? 5.846 -17.128 -6.320 1.00 98.31 104 VAL A N 1
ATOM 791 C CA . VAL A 1 104 ? 4.788 -16.355 -5.640 1.00 98.31 104 VAL A CA 1
ATOM 792 C C . VAL A 1 104 ? 4.797 -14.908 -6.123 1.00 98.31 104 VAL A C 1
ATOM 794 O O . VAL A 1 104 ? 3.742 -14.352 -6.433 1.00 98.31 104 VAL A O 1
ATOM 797 N N . LEU A 1 105 ? 5.978 -14.289 -6.215 1.00 97.94 105 LEU A N 1
ATOM 798 C CA . LEU A 1 105 ? 6.103 -12.891 -6.625 1.00 97.94 105 LEU A CA 1
ATOM 799 C C . LEU A 1 105 ? 5.768 -12.698 -8.111 1.00 97.94 105 LEU A C 1
ATOM 801 O O . LEU A 1 105 ? 5.087 -11.733 -8.465 1.00 97.94 105 LEU A O 1
ATOM 805 N N . LEU A 1 106 ? 6.169 -13.647 -8.964 1.00 98.38 106 LEU A N 1
ATOM 806 C CA . LEU A 1 106 ? 5.757 -13.694 -10.369 1.00 98.38 106 LEU A CA 1
ATOM 807 C C . LEU A 1 106 ? 4.246 -13.887 -10.499 1.00 98.38 106 LEU A C 1
ATOM 809 O O . LEU A 1 106 ? 3.603 -13.128 -11.224 1.00 98.38 106 LEU A O 1
ATOM 813 N N . ARG A 1 107 ? 3.641 -14.799 -9.727 1.00 98.62 107 ARG A N 1
ATOM 814 C CA . ARG A 1 107 ? 2.184 -14.974 -9.737 1.00 98.62 107 ARG A CA 1
ATOM 815 C C . ARG A 1 107 ? 1.455 -13.706 -9.285 1.00 98.62 107 ARG A C 1
ATOM 817 O O . ARG A 1 107 ? 0.454 -13.346 -9.896 1.00 98.62 107 ARG A O 1
ATOM 824 N N . CYS A 1 108 ? 1.965 -12.975 -8.291 1.00 98.69 108 CYS A N 1
ATOM 825 C CA . CYS A 1 108 ? 1.417 -11.667 -7.905 1.00 98.69 108 CYS A CA 1
ATOM 826 C C . CYS A 1 108 ? 1.485 -10.643 -9.055 1.00 98.69 108 CYS A C 1
ATOM 828 O O . CYS A 1 108 ? 0.542 -9.877 -9.250 1.00 98.69 108 CYS A O 1
ATOM 830 N N . GLN A 1 109 ? 2.566 -10.646 -9.842 1.00 98.38 109 GLN A N 1
ATOM 831 C CA . GLN A 1 109 ? 2.702 -9.795 -11.028 1.00 98.38 109 GLN A CA 1
ATOM 832 C C . GLN A 1 109 ? 1.707 -10.178 -12.137 1.00 98.38 109 GLN A C 1
ATOM 834 O O . GLN A 1 109 ? 1.100 -9.302 -12.752 1.00 98.38 109 GLN A O 1
ATOM 839 N N . GLU A 1 110 ? 1.485 -11.473 -12.367 1.00 98.44 110 GLU A N 1
ATOM 840 C CA . GLU A 1 110 ? 0.449 -11.948 -13.289 1.00 98.44 110 GLU A CA 1
ATOM 841 C C . GLU A 1 110 ? -0.950 -11.509 -12.849 1.00 98.44 110 GLU A C 1
ATOM 843 O O . GLU A 1 110 ? -1.689 -10.961 -13.662 1.00 98.44 110 GLU A O 1
ATOM 848 N N . MET A 1 111 ? -1.300 -11.675 -11.566 1.00 98.50 111 MET A N 1
ATOM 849 C CA . MET A 1 111 ? -2.606 -11.246 -11.046 1.00 98.50 111 MET A CA 1
ATOM 850 C C . MET A 1 111 ? -2.823 -9.731 -11.167 1.00 98.50 111 MET A C 1
ATOM 852 O O . MET A 1 111 ? -3.947 -9.286 -11.384 1.00 98.50 111 MET A O 1
ATOM 856 N N . TYR A 1 112 ? -1.758 -8.930 -11.074 1.00 98.50 112 TYR A N 1
ATOM 857 C CA . TYR A 1 112 ? -1.828 -7.504 -11.389 1.00 98.50 112 TYR A CA 1
ATOM 858 C C . TYR A 1 112 ? -2.134 -7.266 -12.879 1.00 98.50 112 TYR A C 1
ATOM 860 O O . TYR A 1 112 ? -3.017 -6.471 -13.208 1.00 98.50 112 TYR A O 1
ATOM 868 N N . PHE A 1 113 ? -1.459 -7.982 -13.788 1.00 97.69 113 PHE A N 1
ATOM 869 C CA . PHE A 1 113 ? -1.700 -7.866 -15.231 1.00 97.69 113 PHE A CA 1
ATOM 870 C C . PHE A 1 113 ? -3.077 -8.385 -15.680 1.00 97.69 113 PHE A C 1
ATOM 872 O O . PHE A 1 113 ? -3.580 -7.926 -16.703 1.00 97.69 113 PHE A O 1
ATOM 879 N N . GLU A 1 114 ? -3.723 -9.270 -14.911 1.00 97.12 114 GLU A N 1
ATOM 880 C CA . GLU A 1 114 ? -5.125 -9.668 -15.130 1.00 97.12 114 GLU A CA 1
ATOM 881 C C . GLU A 1 114 ? -6.094 -8.464 -15.021 1.00 97.12 114 GLU A C 1
ATOM 883 O O . GLU A 1 114 ? -7.122 -8.452 -15.698 1.00 97.12 114 GLU A O 1
ATOM 888 N N . LEU A 1 115 ? -5.776 -7.433 -14.217 1.00 96.06 115 LEU A N 1
ATOM 889 C CA . LEU A 1 115 ? -6.610 -6.227 -14.051 1.00 96.06 115 LEU A CA 1
ATOM 890 C C . LEU A 1 115 ? -6.033 -4.949 -14.685 1.00 96.06 115 LEU A C 1
ATOM 892 O O . LEU A 1 115 ? -6.800 -4.004 -14.908 1.00 96.06 115 LEU A O 1
ATOM 896 N N . CYS A 1 116 ? -4.726 -4.903 -14.962 1.00 96.88 116 CYS A N 1
ATOM 897 C CA . CYS A 1 116 ? -4.015 -3.773 -15.562 1.00 96.88 116 CYS A CA 1
ATOM 898 C C . CYS A 1 116 ? -3.192 -4.230 -16.787 1.00 96.88 116 CYS A C 1
ATOM 900 O O . CYS A 1 116 ? -2.107 -4.792 -16.615 1.00 96.88 116 CYS A O 1
ATOM 902 N N . PRO A 1 117 ? -3.669 -3.984 -18.026 1.00 94.50 117 PRO A N 1
ATOM 903 C CA . PRO A 1 117 ? -2.950 -4.355 -19.245 1.00 94.50 117 PRO A CA 1
ATOM 904 C C . PRO A 1 117 ? -1.531 -3.776 -19.288 1.00 94.50 117 PRO A C 1
ATOM 906 O O . PRO A 1 117 ? -1.306 -2.624 -18.904 1.00 94.50 117 PRO A O 1
ATOM 909 N N . ARG A 1 118 ? -0.568 -4.559 -19.787 1.00 95.81 118 ARG A N 1
ATOM 910 C CA . ARG A 1 118 ? 0.862 -4.196 -19.802 1.00 95.81 118 ARG A CA 1
ATOM 911 C C . ARG A 1 118 ? 1.123 -2.900 -20.568 1.00 95.81 118 ARG A C 1
ATOM 913 O O . ARG A 1 118 ? 1.977 -2.117 -20.176 1.00 95.81 118 ARG A O 1
ATOM 920 N N . GLU A 1 119 ? 0.339 -2.651 -21.608 1.00 95.12 119 GLU A N 1
ATOM 921 C CA . GLU A 1 119 ? 0.396 -1.493 -22.503 1.00 95.12 119 GLU A CA 1
ATOM 922 C C . GLU A 1 119 ? 0.044 -0.175 -21.790 1.00 95.12 119 GLU A C 1
ATOM 924 O O . GLU A 1 119 ? 0.404 0.901 -22.266 1.00 95.12 119 GLU A O 1
ATOM 929 N N . ARG A 1 120 ? -0.643 -0.247 -20.638 1.00 96.50 120 ARG A N 1
ATOM 930 C CA . ARG A 1 120 ? -0.948 0.911 -19.783 1.00 96.50 120 ARG A CA 1
ATOM 931 C C . ARG A 1 120 ? 0.293 1.406 -19.031 1.00 96.50 120 ARG A C 1
ATOM 933 O O . ARG A 1 120 ? 0.379 2.587 -18.705 1.00 96.50 120 ARG A O 1
ATOM 940 N N . LEU A 1 121 ? 1.255 0.522 -18.768 1.00 98.12 121 LEU A N 1
ATOM 941 C CA . LEU A 1 121 ? 2.501 0.849 -18.082 1.00 98.12 121 LEU A CA 1
ATOM 942 C C . LEU A 1 121 ? 3.499 1.413 -19.091 1.00 98.12 121 LEU A C 1
ATOM 944 O O . LEU A 1 121 ? 3.825 0.774 -20.087 1.00 98.12 121 LEU A O 1
ATOM 948 N N . ARG A 1 122 ? 3.987 2.626 -18.833 1.00 98.25 122 ARG A N 1
ATOM 949 C CA . ARG A 1 122 ? 4.805 3.399 -19.782 1.00 98.25 122 ARG A CA 1
ATOM 950 C C . ARG A 1 122 ? 6.226 3.608 -19.288 1.00 98.25 122 ARG A C 1
ATOM 952 O O . ARG A 1 122 ? 7.122 3.786 -20.109 1.00 98.25 122 ARG A O 1
ATOM 959 N N . PHE A 1 123 ? 6.453 3.524 -17.978 1.00 98.44 123 PHE A N 1
ATOM 960 C CA . PHE A 1 123 ? 7.750 3.765 -17.357 1.00 98.44 123 PHE A CA 1
ATOM 961 C C . PHE A 1 123 ? 8.157 2.648 -16.392 1.00 98.44 123 PHE A C 1
ATOM 963 O O . PHE A 1 123 ? 7.306 1.993 -15.795 1.00 98.44 123 PHE A O 1
ATOM 970 N N . TYR A 1 124 ? 9.465 2.464 -16.206 1.00 98.12 124 TYR A N 1
ATOM 971 C CA . TYR A 1 124 ? 10.025 1.565 -15.200 1.00 98.12 124 TYR A CA 1
ATOM 972 C C . TYR A 1 124 ? 11.246 2.148 -14.479 1.00 98.12 124 TYR A C 1
ATOM 974 O O . TYR A 1 124 ? 11.898 3.071 -14.981 1.00 98.12 124 TYR A O 1
ATOM 982 N N . ALA A 1 125 ? 11.552 1.600 -13.305 1.00 97.00 125 ALA A N 1
ATOM 983 C CA . ALA A 1 125 ? 12.808 1.793 -12.588 1.00 97.00 125 ALA A CA 1
ATOM 984 C C . ALA A 1 125 ? 13.210 0.526 -11.816 1.00 97.00 125 ALA A C 1
ATOM 986 O O . ALA A 1 125 ? 12.360 -0.282 -11.450 1.00 97.00 125 ALA A O 1
ATOM 987 N N . ASP A 1 126 ? 14.505 0.376 -11.558 1.00 92.56 126 ASP A N 1
ATOM 988 C CA . ASP A 1 126 ? 15.077 -0.605 -10.631 1.00 92.56 126 ASP A CA 1
ATOM 989 C C . ASP A 1 126 ? 15.788 0.108 -9.460 1.00 92.56 126 ASP A C 1
ATOM 991 O O . ASP A 1 126 ? 15.729 1.338 -9.337 1.00 92.56 126 ASP A O 1
ATOM 995 N N . GLU A 1 127 ? 16.450 -0.657 -8.589 1.00 87.75 127 GLU A N 1
ATOM 996 C CA . GLU A 1 127 ? 17.182 -0.148 -7.423 1.00 87.75 127 GLU A CA 1
ATOM 997 C C . GLU A 1 127 ? 18.310 0.848 -7.755 1.00 87.75 127 GLU A C 1
ATOM 999 O O . GLU A 1 127 ? 18.615 1.716 -6.938 1.00 87.75 127 GLU A O 1
ATOM 1004 N N . ASN A 1 128 ? 18.893 0.773 -8.955 1.00 86.31 128 ASN A N 1
ATOM 1005 C CA . ASN A 1 128 ? 20.035 1.587 -9.380 1.00 86.31 128 ASN A CA 1
ATOM 1006 C C . ASN A 1 128 ? 19.606 2.844 -10.167 1.00 86.31 128 ASN A C 1
ATOM 1008 O O . ASN A 1 128 ? 20.409 3.740 -10.449 1.00 86.31 128 ASN A O 1
ATOM 1012 N N . MET A 1 129 ? 18.328 2.943 -10.547 1.00 92.88 129 MET A N 1
ATOM 1013 C CA . MET A 1 129 ? 17.823 3.985 -11.440 1.00 92.88 129 MET A CA 1
ATOM 1014 C C . MET A 1 129 ? 17.355 5.260 -10.716 1.00 92.88 129 MET A C 1
ATOM 1016 O O . MET A 1 129 ? 16.206 5.374 -10.268 1.00 92.88 129 MET A O 1
ATOM 1020 N N . ARG A 1 130 ? 18.207 6.302 -10.754 1.00 89.88 130 ARG A N 1
ATOM 1021 C CA . ARG A 1 130 ? 17.878 7.687 -10.332 1.00 89.88 130 ARG A CA 1
ATOM 1022 C C . ARG A 1 130 ? 16.630 8.263 -11.028 1.00 89.88 130 ARG A C 1
ATOM 1024 O O . ARG A 1 130 ? 15.870 9.019 -10.428 1.00 89.88 130 ARG A O 1
ATOM 1031 N N . LYS A 1 131 ? 16.398 7.917 -12.300 1.00 93.56 131 LYS A N 1
ATOM 1032 C CA . LYS A 1 131 ? 15.241 8.364 -13.100 1.00 93.56 131 LYS A CA 1
ATOM 1033 C C . LYS A 1 131 ? 14.543 7.169 -13.745 1.00 93.56 131 LYS A C 1
ATOM 1035 O O . LYS A 1 131 ? 15.215 6.238 -14.182 1.00 93.56 131 LYS A O 1
ATOM 1040 N N . HIS A 1 132 ? 13.214 7.211 -13.816 1.00 97.25 132 HIS A N 1
ATOM 1041 C CA . HIS A 1 132 ? 12.436 6.247 -14.592 1.00 97.25 132 HIS A CA 1
ATOM 1042 C C . HIS A 1 132 ? 12.796 6.325 -16.086 1.00 97.25 132 HIS A C 1
ATOM 1044 O O . HIS A 1 132 ? 13.127 7.399 -16.593 1.00 97.25 132 HIS A O 1
ATOM 1050 N N . ARG A 1 133 ? 12.704 5.197 -16.797 1.00 97.62 133 ARG A N 1
ATOM 1051 C CA . ARG A 1 133 ? 12.879 5.100 -18.258 1.00 97.62 133 ARG A CA 1
ATOM 1052 C C . ARG A 1 133 ? 11.624 4.517 -18.911 1.00 97.62 133 ARG A C 1
ATOM 1054 O O . ARG A 1 133 ? 10.872 3.838 -18.216 1.00 97.62 133 ARG A O 1
ATOM 1061 N N . PRO A 1 134 ? 11.378 4.751 -20.213 1.00 98.00 134 PRO A N 1
ATOM 1062 C CA . PRO A 1 134 ? 10.283 4.101 -20.929 1.00 98.00 134 PRO A CA 1
ATOM 1063 C C . PRO A 1 134 ? 10.382 2.571 -20.863 1.00 98.00 134 PRO A C 1
ATOM 1065 O O . PRO A 1 134 ? 11.487 2.029 -20.922 1.00 98.00 134 PRO A O 1
ATOM 1068 N N . VAL A 1 135 ? 9.249 1.872 -20.763 1.00 97.69 135 VAL A N 1
ATOM 1069 C CA . VAL A 1 135 ? 9.226 0.403 -20.880 1.00 97.69 135 VAL A CA 1
ATOM 1070 C C . VAL A 1 135 ? 9.660 -0.035 -22.283 1.00 97.69 135 VAL A C 1
ATOM 1072 O O . VAL A 1 135 ? 9.372 0.627 -23.280 1.00 97.69 135 VAL A O 1
ATOM 1075 N N . GLY A 1 136 ? 10.335 -1.179 -22.369 1.00 94.19 136 GLY A N 1
ATOM 1076 C CA . GLY A 1 136 ? 10.667 -1.847 -23.625 1.00 94.19 136 GLY A CA 1
ATOM 1077 C C . GLY A 1 136 ? 10.291 -3.332 -23.598 1.00 94.19 136 GLY A C 1
ATOM 1078 O O . GLY A 1 136 ? 9.867 -3.843 -22.560 1.00 94.19 136 GLY A O 1
ATOM 1079 N N . PRO A 1 137 ? 10.495 -4.075 -24.704 1.00 89.19 137 PRO A N 1
ATOM 1080 C CA . PRO A 1 137 ? 10.051 -5.470 -24.824 1.00 89.19 137 PRO A CA 1
ATOM 1081 C C . PRO A 1 137 ? 10.577 -6.412 -23.730 1.00 89.19 137 PRO A C 1
ATOM 1083 O O . PRO A 1 137 ? 9.906 -7.372 -23.366 1.00 89.19 137 PRO A O 1
ATOM 1086 N N . LYS A 1 138 ? 11.768 -6.132 -23.182 1.00 94.00 138 LYS A N 1
ATOM 1087 C CA . LYS A 1 138 ? 12.387 -6.927 -22.107 1.00 94.00 138 LYS A CA 1
ATOM 1088 C C . LYS A 1 138 ? 11.942 -6.521 -20.696 1.00 94.00 138 LYS A C 1
ATOM 1090 O O . LYS A 1 138 ? 12.154 -7.289 -19.764 1.00 94.00 138 LYS A O 1
ATOM 1095 N N . THR A 1 139 ? 11.337 -5.344 -20.518 1.00 96.50 139 THR A N 1
ATOM 1096 C CA . THR A 1 139 ? 11.078 -4.754 -19.193 1.00 96.50 139 THR A CA 1
ATOM 1097 C C . THR A 1 139 ? 10.157 -5.621 -18.335 1.00 96.50 139 THR A C 1
ATOM 1099 O O . THR A 1 139 ? 10.426 -5.821 -17.154 1.00 96.50 139 THR A O 1
ATOM 1102 N N . PHE A 1 140 ? 9.122 -6.221 -18.928 1.00 95.69 140 PHE A N 1
ATOM 1103 C CA . PHE A 1 140 ? 8.193 -7.093 -18.199 1.00 95.69 140 PHE A CA 1
ATOM 1104 C C . PHE A 1 140 ? 8.834 -8.405 -17.709 1.00 95.69 140 PHE A C 1
ATOM 1106 O O . PHE A 1 140 ? 8.354 -8.971 -16.735 1.00 95.69 140 PHE A O 1
ATOM 1113 N N . GLY A 1 141 ? 9.939 -8.850 -18.321 1.00 95.31 141 GLY A N 1
ATOM 1114 C CA . GLY A 1 141 ? 10.722 -10.008 -17.872 1.00 95.31 141 GLY A CA 1
ATOM 1115 C C . GLY A 1 141 ? 11.825 -9.676 -16.858 1.00 95.31 141 GLY A C 1
ATOM 1116 O O . GLY A 1 141 ? 12.511 -10.582 -16.390 1.00 95.31 141 GLY A O 1
ATOM 1117 N N . MET A 1 142 ? 12.032 -8.401 -16.497 1.00 94.88 142 MET A N 1
ATOM 1118 C CA . MET A 1 142 ? 13.127 -8.008 -15.593 1.00 94.88 142 MET A CA 1
ATOM 1119 C C . MET A 1 142 ? 12.972 -8.570 -14.178 1.00 94.88 142 MET A C 1
ATOM 1121 O O . MET A 1 142 ? 13.981 -8.882 -13.545 1.00 94.88 142 MET A O 1
ATOM 1125 N N . LEU A 1 143 ? 11.736 -8.726 -13.689 1.00 95.50 143 LEU A N 1
ATOM 1126 C CA . LEU A 1 143 ? 11.484 -9.327 -12.379 1.00 95.50 143 LEU A CA 1
ATOM 1127 C C . LEU A 1 143 ? 11.899 -10.800 -12.368 1.00 95.50 143 LEU A C 1
ATOM 1129 O O . LEU A 1 143 ? 12.709 -11.196 -11.537 1.00 95.50 143 LEU A O 1
ATOM 1133 N N . GLU A 1 144 ? 11.418 -11.581 -13.336 1.00 95.69 144 GLU A N 1
ATOM 1134 C CA . GLU A 1 144 ? 11.802 -12.986 -13.499 1.00 95.69 144 GLU A CA 1
ATOM 1135 C C . GLU A 1 144 ? 13.316 -13.140 -13.671 1.00 95.69 144 GLU A C 1
ATOM 1137 O O . GLU A 1 144 ? 13.937 -13.949 -12.987 1.00 95.69 144 GLU A O 1
ATOM 1142 N N . SER A 1 145 ? 13.934 -12.308 -14.514 1.00 92.75 145 SER A N 1
ATOM 1143 C CA . SER A 1 145 ? 15.385 -12.316 -14.707 1.00 92.75 145 SER A CA 1
ATOM 1144 C C . SER A 1 145 ? 16.151 -12.029 -13.412 1.00 92.75 145 SER A C 1
ATOM 1146 O O . SER A 1 145 ? 17.187 -12.649 -13.193 1.00 92.75 145 SER A O 1
ATOM 1148 N N . SER A 1 146 ? 15.655 -11.124 -12.560 1.00 91.00 146 SER A N 1
ATOM 1149 C CA . SER A 1 146 ? 16.280 -10.786 -11.269 1.00 91.00 146 SER A CA 1
ATOM 1150 C C . SER A 1 146 ? 16.099 -11.901 -10.235 1.00 91.00 146 SER A C 1
ATOM 1152 O O . SER A 1 146 ? 17.017 -12.198 -9.479 1.00 91.00 146 SER A O 1
ATOM 1154 N N . LEU A 1 147 ? 14.928 -12.546 -10.225 1.00 92.56 147 LEU A N 1
ATOM 1155 C CA . LEU A 1 147 ? 14.606 -13.658 -9.329 1.00 92.56 147 LEU A CA 1
ATOM 1156 C C . LEU A 1 147 ? 15.369 -14.942 -9.682 1.00 92.56 147 LEU A C 1
ATOM 1158 O O . LEU A 1 147 ? 15.806 -15.659 -8.787 1.00 92.56 147 LEU A O 1
ATOM 1162 N N . ARG A 1 148 ? 15.538 -15.237 -10.978 1.00 89.25 148 ARG A N 1
ATOM 1163 C CA . ARG A 1 148 ? 16.237 -16.443 -11.451 1.00 89.25 148 ARG A CA 1
ATOM 1164 C C . ARG A 1 148 ? 17.764 -16.292 -11.499 1.00 89.25 148 ARG A C 1
ATOM 1166 O O . ARG A 1 148 ? 18.450 -17.308 -11.502 1.00 89.25 148 ARG A O 1
ATOM 1173 N N . ASN A 1 149 ? 18.302 -15.066 -11.505 1.00 85.38 149 ASN A N 1
ATOM 1174 C CA . ASN A 1 149 ? 19.748 -14.792 -11.564 1.00 85.38 149 ASN A CA 1
ATOM 1175 C C . ASN A 1 149 ? 20.199 -13.840 -10.428 1.00 85.38 149 ASN A C 1
ATOM 1177 O O . ASN A 1 149 ? 20.599 -12.706 -10.689 1.00 85.38 149 ASN A O 1
ATOM 1181 N N . PRO A 1 150 ? 20.144 -14.269 -9.152 1.00 76.06 150 PRO A N 1
ATOM 1182 C CA . PRO A 1 150 ? 20.393 -13.385 -8.006 1.00 76.06 150 PRO A CA 1
ATOM 1183 C C . PRO A 1 150 ? 21.854 -12.942 -7.824 1.00 76.06 150 PRO A C 1
ATOM 1185 O O . PRO A 1 150 ? 22.111 -12.002 -7.072 1.00 76.06 150 PRO A O 1
ATOM 1188 N N . GLN A 1 151 ? 22.815 -13.609 -8.476 1.00 67.88 151 GLN A N 1
ATOM 1189 C CA . GLN A 1 151 ? 24.250 -13.374 -8.254 1.00 67.88 151 GLN A CA 1
ATOM 1190 C C . GLN A 1 151 ? 24.716 -11.971 -8.680 1.00 67.88 151 GLN A C 1
ATOM 1192 O O . GLN A 1 151 ? 25.670 -11.457 -8.104 1.00 67.88 151 GLN A O 1
ATOM 1197 N N . ASP A 1 152 ? 24.007 -11.324 -9.610 1.00 63.19 152 ASP A N 1
ATOM 1198 C CA . ASP A 1 152 ? 24.376 -10.012 -10.163 1.00 63.19 152 ASP A CA 1
ATOM 1199 C C . ASP A 1 152 ? 23.806 -8.818 -9.370 1.00 63.19 152 ASP A C 1
ATOM 1201 O O . ASP A 1 152 ? 24.036 -7.664 -9.733 1.00 63.19 152 ASP A O 1
ATOM 1205 N N . LYS A 1 153 ? 23.003 -9.073 -8.326 1.00 64.44 153 LYS A N 1
ATOM 1206 C CA . LYS A 1 153 ? 22.085 -8.077 -7.741 1.00 64.44 153 LYS A CA 1
ATOM 1207 C C . LYS A 1 153 ? 22.256 -7.797 -6.251 1.00 64.44 153 LYS A C 1
ATOM 1209 O O . LYS A 1 153 ? 21.401 -7.157 -5.645 1.00 64.44 153 LYS A O 1
ATOM 1214 N N . ASP A 1 154 ? 23.349 -8.242 -5.636 1.00 75.69 154 ASP A N 1
ATOM 1215 C CA . ASP A 1 154 ? 23.666 -7.895 -4.241 1.00 75.69 154 ASP A CA 1
ATOM 1216 C C . ASP A 1 154 ? 22.592 -8.331 -3.207 1.00 75.69 154 ASP A C 1
ATOM 1218 O O . ASP A 1 154 ? 22.521 -7.811 -2.092 1.00 75.69 154 ASP A O 1
ATOM 1222 N N . GLY A 1 155 ? 21.751 -9.307 -3.578 1.00 81.75 155 GLY A N 1
ATOM 1223 C CA . GLY A 1 155 ? 20.580 -9.747 -2.810 1.00 81.75 155 GLY A CA 1
ATOM 1224 C C . GLY A 1 155 ? 19.353 -8.830 -2.926 1.00 81.75 155 GLY A C 1
ATOM 1225 O O . GLY A 1 155 ? 18.374 -9.040 -2.217 1.00 81.75 155 GLY A O 1
ATOM 1226 N N . ILE A 1 156 ? 19.372 -7.804 -3.782 1.00 88.50 156 ILE A N 1
ATOM 1227 C CA . ILE A 1 156 ? 18.268 -6.852 -3.955 1.00 88.50 156 ILE A CA 1
ATOM 1228 C C . ILE A 1 156 ? 17.360 -7.288 -5.110 1.00 88.50 156 ILE A C 1
ATOM 1230 O O . ILE A 1 156 ? 17.799 -7.513 -6.236 1.00 88.50 156 ILE A O 1
ATOM 1234 N N . VAL A 1 157 ? 16.057 -7.345 -4.845 1.00 93.19 157 VAL A N 1
ATOM 1235 C CA . VAL A 1 157 ? 15.013 -7.566 -5.849 1.00 93.19 157 VAL A CA 1
ATOM 1236 C C . VAL A 1 157 ? 14.123 -6.332 -5.875 1.00 93.19 157 VAL A C 1
ATOM 1238 O O . VAL A 1 157 ? 13.226 -6.194 -5.043 1.00 93.19 157 VAL A O 1
ATOM 1241 N N . ALA A 1 158 ? 14.363 -5.430 -6.827 1.00 94.88 158 ALA A N 1
ATOM 1242 C CA . ALA A 1 158 ? 13.510 -4.270 -7.048 1.00 94.88 158 ALA A CA 1
ATOM 1243 C C . ALA A 1 158 ? 13.057 -4.159 -8.507 1.00 94.88 158 ALA A C 1
ATOM 1245 O O . ALA A 1 158 ? 13.822 -4.378 -9.447 1.00 94.88 158 ALA A O 1
ATOM 1246 N N . LEU A 1 159 ? 11.790 -3.790 -8.679 1.00 97.12 159 LEU A N 1
ATOM 1247 C CA . LEU A 1 159 ? 11.223 -3.350 -9.947 1.00 97.12 159 LEU A CA 1
ATOM 1248 C C . LEU A 1 159 ? 10.027 -2.449 -9.651 1.00 97.12 159 LEU A C 1
ATOM 1250 O O . LEU A 1 159 ? 9.126 -2.834 -8.912 1.00 97.12 159 LEU A O 1
ATOM 1254 N N . GLU A 1 160 ? 10.002 -1.277 -10.268 1.00 97.88 160 GLU A N 1
ATOM 1255 C CA . GLU A 1 160 ? 8.853 -0.383 -10.347 1.00 97.88 160 GLU A CA 1
ATOM 1256 C C . GLU A 1 160 ? 8.411 -0.321 -11.812 1.00 97.88 160 GLU A C 1
ATOM 1258 O O . GLU A 1 160 ? 9.220 -0.013 -12.684 1.00 97.88 160 GLU A O 1
ATOM 1263 N N . LEU A 1 161 ? 7.145 -0.631 -12.090 1.00 98.38 161 LEU A N 1
ATOM 1264 C CA . LEU A 1 161 ? 6.472 -0.450 -13.376 1.00 98.38 161 LEU A CA 1
ATOM 1265 C C . LEU A 1 161 ? 5.298 0.497 -13.154 1.00 98.38 161 LEU A C 1
ATOM 1267 O O . LEU A 1 161 ? 4.478 0.230 -12.275 1.00 98.38 161 LEU A O 1
ATOM 1271 N N . LYS A 1 162 ? 5.176 1.566 -13.943 1.00 97.81 162 LYS A N 1
ATOM 1272 C CA . LYS A 1 162 ? 4.126 2.566 -13.728 1.00 97.81 162 LYS A CA 1
ATOM 1273 C C . LYS A 1 162 ? 3.555 3.191 -15.002 1.00 97.81 162 LYS A C 1
ATOM 1275 O O . LYS A 1 162 ? 4.201 3.186 -16.054 1.00 97.81 162 LYS A O 1
ATOM 1280 N N . ASP A 1 163 ? 2.359 3.762 -14.896 1.00 97.56 163 ASP A N 1
ATOM 1281 C CA . ASP A 1 163 ? 1.791 4.671 -15.896 1.00 97.56 163 ASP A CA 1
ATOM 1282 C C . ASP A 1 163 ? 2.228 6.140 -15.681 1.00 97.56 163 ASP A C 1
ATOM 1284 O O . ASP A 1 163 ? 3.170 6.431 -14.935 1.00 97.56 163 ASP A O 1
ATOM 1288 N N . GLY A 1 164 ? 1.605 7.054 -16.430 1.00 94.81 164 GLY A N 1
ATOM 1289 C CA . GLY A 1 164 ? 1.892 8.491 -16.445 1.00 94.81 164 GLY A CA 1
ATOM 1290 C C . GLY A 1 164 ? 1.901 9.068 -17.863 1.00 94.81 164 GLY A C 1
ATOM 1291 O O . GLY A 1 164 ? 2.120 8.355 -18.849 1.00 94.81 164 GLY A O 1
ATOM 1292 N N . GLU A 1 165 ? 1.698 10.373 -17.986 1.00 94.75 165 GLU A N 1
ATOM 1293 C CA . GLU A 1 165 ? 2.004 11.110 -19.215 1.00 94.75 165 GLU A CA 1
ATOM 1294 C C . GLU A 1 165 ? 3.519 11.329 -19.311 1.00 94.75 165 GLU A C 1
ATOM 1296 O O . GLU A 1 165 ? 4.123 11.075 -20.358 1.00 94.75 165 GLU A O 1
ATOM 1301 N N . HIS A 1 166 ? 4.140 11.648 -18.173 1.00 95.25 166 HIS A N 1
ATOM 1302 C CA . HIS A 1 166 ? 5.570 11.828 -17.989 1.00 95.25 166 HIS A CA 1
ATOM 1303 C C . HIS A 1 166 ? 6.150 10.894 -16.916 1.00 95.25 166 HIS A C 1
ATOM 1305 O O . HIS A 1 166 ? 5.497 10.445 -15.973 1.00 95.25 166 HIS A O 1
ATOM 1311 N N . ALA A 1 167 ? 7.460 10.655 -17.014 1.00 93.62 167 ALA A N 1
ATOM 1312 C CA . ALA A 1 167 ? 8.211 9.835 -16.063 1.00 93.62 167 ALA A CA 1
ATOM 1313 C C . ALA A 1 167 ? 8.142 10.358 -14.611 1.00 93.62 167 ALA A C 1
ATOM 1315 O O . ALA A 1 167 ? 8.366 9.590 -13.670 1.00 93.62 167 ALA A O 1
ATOM 1316 N N . LEU A 1 168 ? 7.828 11.645 -14.424 1.00 92.62 168 LEU A N 1
ATOM 1317 C CA . LEU A 1 168 ? 7.795 12.323 -13.128 1.00 92.62 168 LEU A CA 1
ATOM 1318 C C . LEU A 1 168 ? 6.431 12.267 -12.422 1.00 92.62 168 LEU A C 1
ATOM 1320 O O . LEU A 1 168 ? 6.371 12.583 -11.238 1.00 92.62 168 LEU A O 1
ATOM 1324 N N . ASP A 1 169 ? 5.368 11.825 -13.093 1.00 91.88 169 ASP A N 1
ATOM 1325 C CA . ASP A 1 169 ? 4.002 11.904 -12.557 1.00 91.88 169 ASP A CA 1
ATOM 1326 C C . ASP A 1 169 ? 3.782 10.978 -11.352 1.00 91.88 169 ASP A C 1
ATOM 1328 O O . ASP A 1 169 ? 4.447 9.945 -11.210 1.00 91.88 169 ASP A O 1
ATOM 1332 N N . ALA A 1 170 ? 2.808 11.304 -10.502 1.00 92.56 170 ALA A N 1
ATOM 1333 C CA . ALA A 1 170 ? 2.248 10.324 -9.576 1.00 92.56 170 ALA A CA 1
ATOM 1334 C C . ALA A 1 170 ? 1.418 9.306 -10.387 1.00 92.56 170 ALA A C 1
ATOM 1336 O O . ALA A 1 170 ? 0.498 9.724 -11.091 1.00 92.56 170 ALA A O 1
ATOM 1337 N N . PRO A 1 171 ? 1.736 8.000 -10.351 1.00 95.06 171 PRO A N 1
ATOM 1338 C CA . PRO A 1 171 ? 1.021 7.025 -11.162 1.00 95.06 171 PRO A CA 1
ATOM 1339 C C . PRO A 1 171 ? -0.362 6.703 -10.599 1.00 95.06 171 PRO A C 1
ATOM 1341 O O . PRO A 1 171 ? -0.545 6.618 -9.383 1.00 95.06 171 PRO A O 1
ATOM 1344 N N . LYS A 1 172 ? -1.310 6.438 -11.502 1.00 96.00 172 LYS A N 1
ATOM 1345 C CA . LYS A 1 172 ? -2.573 5.768 -11.169 1.00 96.00 172 LYS A CA 1
ATOM 1346 C C . LYS A 1 172 ? -2.379 4.253 -11.132 1.00 96.00 172 LYS A C 1
ATOM 1348 O O . LYS A 1 172 ? -2.926 3.583 -10.258 1.00 96.00 172 LYS A O 1
ATOM 1353 N N . HIS A 1 173 ? -1.556 3.722 -12.035 1.00 98.00 173 HIS A N 1
ATOM 1354 C CA . HIS A 1 173 ? -1.234 2.303 -12.141 1.00 98.00 173 HIS A CA 1
ATOM 1355 C C . HIS A 1 173 ? 0.229 2.050 -11.828 1.00 98.00 173 HIS A C 1
ATOM 1357 O O . HIS A 1 173 ? 1.121 2.579 -12.491 1.00 98.00 173 HIS A O 1
ATOM 1363 N N . LEU A 1 174 ? 0.461 1.197 -10.839 1.00 98.12 174 LEU A N 1
ATOM 1364 C CA . LEU A 1 174 ? 1.776 0.863 -10.321 1.00 98.12 174 LEU A CA 1
ATOM 1365 C C . LEU A 1 174 ? 1.817 -0.635 -10.041 1.00 98.12 174 LEU A C 1
ATOM 1367 O O . LEU A 1 174 ? 0.943 -1.156 -9.358 1.00 98.12 174 LEU A O 1
ATOM 1371 N N . PHE A 1 175 ? 2.865 -1.311 -10.493 1.00 98.56 175 PHE A N 1
ATOM 1372 C CA . PHE A 1 175 ? 3.320 -2.557 -9.888 1.00 98.56 175 PHE A CA 1
ATOM 1373 C C . PHE A 1 175 ? 4.735 -2.321 -9.379 1.00 98.56 175 PHE A C 1
ATOM 1375 O O . PHE A 1 175 ? 5.623 -1.958 -10.152 1.00 98.56 175 PHE A O 1
ATOM 1382 N N . LYS A 1 176 ? 4.952 -2.510 -8.081 1.00 98.25 176 LYS A N 1
ATOM 1383 C CA . LYS A 1 176 ? 6.233 -2.244 -7.442 1.00 98.25 176 LYS A CA 1
ATOM 1384 C C . LYS A 1 176 ? 6.585 -3.327 -6.441 1.00 98.25 176 LYS A C 1
ATOM 1386 O O . LYS A 1 176 ? 5.801 -3.647 -5.554 1.00 98.25 176 LYS A O 1
ATOM 1391 N N . VAL A 1 177 ? 7.804 -3.830 -6.551 1.00 97.69 177 VAL A N 1
ATOM 1392 C CA . VAL A 1 177 ? 8.420 -4.716 -5.567 1.00 97.69 177 VAL A CA 1
ATOM 1393 C C . VAL A 1 177 ? 9.735 -4.113 -5.108 1.00 97.69 177 VAL A C 1
ATOM 1395 O O . VAL A 1 177 ? 10.471 -3.533 -5.910 1.00 97.69 177 VAL A O 1
ATOM 1398 N N . TYR A 1 178 ? 10.029 -4.245 -3.820 1.00 95.56 178 TYR A N 1
ATOM 1399 C CA . TYR A 1 178 ? 11.359 -3.998 -3.282 1.00 95.56 178 TYR A CA 1
ATOM 1400 C C . TYR A 1 178 ? 11.632 -4.967 -2.137 1.00 95.56 178 TYR A C 1
ATOM 1402 O O . TYR A 1 178 ? 10.959 -4.925 -1.107 1.00 95.56 178 TYR A O 1
ATOM 1410 N N . GLY A 1 179 ? 12.654 -5.800 -2.286 1.00 92.19 179 GLY A N 1
ATOM 1411 C CA . GLY A 1 179 ? 13.171 -6.626 -1.207 1.00 92.19 179 GLY A CA 1
ATOM 1412 C C . GLY A 1 179 ? 14.692 -6.669 -1.187 1.00 92.19 179 GLY A C 1
ATOM 1413 O O . GLY A 1 179 ? 15.337 -6.476 -2.217 1.00 92.19 179 GLY A O 1
ATOM 1414 N N . ARG A 1 180 ? 15.256 -6.929 -0.007 1.00 87.19 180 ARG A N 1
ATOM 1415 C CA . ARG A 1 180 ? 16.675 -7.235 0.193 1.00 87.19 180 ARG A CA 1
ATOM 1416 C C . ARG A 1 180 ? 16.792 -8.563 0.938 1.00 87.19 180 ARG A C 1
ATOM 1418 O O . ARG A 1 180 ? 16.060 -8.814 1.896 1.00 87.19 180 ARG A O 1
ATOM 1425 N N . ASP A 1 181 ? 17.712 -9.398 0.478 1.00 79.31 181 ASP A N 1
ATOM 1426 C CA . ASP A 1 181 ? 18.040 -10.673 1.096 1.00 79.31 181 ASP A CA 1
ATOM 1427 C C . ASP A 1 181 ? 18.888 -10.490 2.363 1.00 79.31 181 ASP A C 1
ATOM 1429 O O . ASP A 1 181 ? 19.729 -9.591 2.449 1.00 79.31 181 ASP A O 1
ATOM 1433 N N . ARG A 1 182 ? 18.627 -11.316 3.378 1.00 64.69 182 ARG A N 1
ATOM 1434 C CA . ARG A 1 182 ? 18.916 -10.976 4.785 1.00 64.69 182 ARG A CA 1
ATOM 1435 C C . ARG A 1 182 ? 20.214 -11.546 5.341 1.00 64.69 182 ARG A C 1
ATOM 1437 O O . ARG A 1 182 ? 20.671 -11.103 6.390 1.00 64.69 182 ARG A O 1
ATOM 1444 N N . ASP A 1 183 ? 20.846 -12.467 4.622 1.00 57.56 183 ASP A N 1
ATOM 1445 C CA . ASP A 1 183 ? 22.033 -13.186 5.101 1.00 57.56 183 ASP A CA 1
ATOM 1446 C C . ASP A 1 183 ? 23.339 -12.366 5.034 1.00 57.56 183 ASP A C 1
ATOM 1448 O O . ASP A 1 183 ? 24.415 -12.838 5.419 1.00 57.56 183 ASP A O 1
ATOM 1452 N N . ARG A 1 184 ? 23.272 -11.093 4.617 1.00 54.19 184 ARG A N 1
ATOM 1453 C CA . ARG A 1 184 ? 24.383 -10.145 4.772 1.00 54.19 184 ARG A CA 1
ATOM 1454 C C . ARG A 1 184 ? 24.508 -9.721 6.237 1.00 54.19 184 ARG A C 1
ATOM 1456 O O . ARG A 1 184 ? 23.815 -8.824 6.707 1.00 54.19 184 ARG A O 1
ATOM 1463 N N . ARG A 1 185 ? 25.438 -10.373 6.950 1.00 40.88 185 ARG A N 1
ATOM 1464 C CA . ARG A 1 185 ? 25.832 -10.042 8.333 1.00 40.88 185 ARG A CA 1
ATOM 1465 C C . ARG A 1 185 ? 25.938 -8.527 8.547 1.00 40.88 185 ARG A C 1
ATOM 1467 O O . ARG A 1 185 ? 26.818 -7.893 7.972 1.00 40.88 185 ARG A O 1
ATOM 1474 N N . GLY A 1 186 ? 25.140 -8.008 9.478 1.00 45.81 186 GLY A N 1
ATOM 1475 C CA . GLY A 1 186 ? 25.315 -6.664 10.026 1.00 45.81 186 GLY A CA 1
ATOM 1476 C C . GLY A 1 186 ? 24.431 -5.568 9.435 1.00 45.81 186 GLY A C 1
ATOM 1477 O O . GLY A 1 186 ? 24.746 -4.411 9.684 1.00 45.81 186 GLY A O 1
ATOM 1478 N N . ASP A 1 187 ? 23.352 -5.885 8.708 1.00 52.62 187 ASP A N 1
ATOM 1479 C CA . ASP A 1 187 ? 22.301 -4.892 8.420 1.00 52.62 187 ASP A CA 1
ATOM 1480 C C . ASP A 1 187 ? 21.546 -4.570 9.738 1.00 52.62 187 ASP A C 1
ATOM 1482 O O . ASP A 1 187 ? 20.918 -5.474 10.305 1.00 52.62 187 ASP A O 1
ATOM 1486 N N . PRO A 1 188 ? 21.664 -3.348 10.304 1.00 51.38 188 PRO A N 1
ATOM 1487 C CA . PRO A 1 188 ? 21.026 -3.000 11.575 1.00 51.38 188 PRO A CA 1
ATOM 1488 C C . PRO A 1 188 ? 19.519 -2.755 11.415 1.00 51.38 188 PRO A C 1
ATOM 1490 O O . PRO A 1 188 ? 18.769 -2.882 12.386 1.00 51.38 188 PRO A O 1
ATOM 1493 N N . ASP A 1 189 ? 19.074 -2.447 10.195 1.00 58.81 189 ASP A N 1
ATOM 1494 C CA . ASP A 1 189 ? 17.709 -2.054 9.890 1.00 58.81 189 ASP A CA 1
ATOM 1495 C C . ASP A 1 189 ? 16.948 -3.260 9.328 1.00 58.81 189 ASP A C 1
ATOM 1497 O O . ASP A 1 189 ? 17.010 -3.583 8.141 1.00 58.81 189 ASP A O 1
ATOM 1501 N N . GLN A 1 190 ? 16.188 -3.947 10.186 1.00 73.88 190 GLN A N 1
ATOM 1502 C CA . GLN A 1 190 ? 15.364 -5.101 9.799 1.00 73.88 190 GLN A CA 1
ATOM 1503 C C . GLN A 1 190 ? 14.102 -4.695 9.009 1.00 73.88 190 GLN A C 1
ATOM 1505 O O . GLN A 1 190 ? 12.970 -4.944 9.427 1.00 73.88 190 GLN A O 1
ATOM 1510 N N . LEU A 1 191 ? 14.298 -4.060 7.855 1.00 87.88 191 LEU A N 1
ATOM 1511 C CA . LEU A 1 191 ? 13.232 -3.563 6.991 1.00 87.88 191 LEU A CA 1
ATOM 1512 C C . LEU A 1 191 ? 12.409 -4.708 6.384 1.00 87.88 191 LEU A C 1
ATOM 1514 O O . LEU A 1 191 ? 12.946 -5.753 5.994 1.00 87.88 191 LEU A O 1
ATOM 1518 N N . ALA A 1 192 ? 11.110 -4.466 6.206 1.00 93.56 192 ALA A N 1
ATOM 1519 C CA . ALA A 1 192 ? 10.264 -5.332 5.392 1.00 93.56 192 ALA A CA 1
ATOM 1520 C C . ALA A 1 192 ? 10.763 -5.411 3.941 1.00 93.56 192 ALA A C 1
ATOM 1522 O O . ALA A 1 192 ? 11.337 -4.463 3.400 1.00 93.56 192 ALA A O 1
ATOM 1523 N N . ASN A 1 193 ? 10.420 -6.491 3.256 1.00 95.31 193 ASN A N 1
ATOM 1524 C CA . ASN A 1 193 ? 10.281 -6.516 1.804 1.00 95.31 193 ASN A CA 1
ATOM 1525 C C . ASN A 1 193 ? 8.835 -6.111 1.464 1.00 95.31 193 ASN A C 1
ATOM 1527 O O . ASN A 1 193 ? 7.908 -6.510 2.169 1.00 95.31 193 ASN A O 1
ATOM 1531 N N . SER A 1 194 ? 8.618 -5.296 0.428 1.00 97.31 194 SER A N 1
ATOM 1532 C CA . SER A 1 194 ? 7.289 -4.779 0.071 1.00 97.31 194 SER A CA 1
ATOM 1533 C C . SER A 1 194 ? 6.852 -5.142 -1.345 1.00 97.31 194 SER A C 1
ATOM 1535 O O . SER A 1 194 ? 7.640 -5.146 -2.295 1.00 97.31 194 SER A O 1
ATOM 1537 N N . LEU A 1 195 ? 5.555 -5.424 -1.465 1.00 98.50 195 LEU A N 1
ATOM 1538 C CA . LEU A 1 195 ? 4.800 -5.546 -2.706 1.00 98.50 195 LEU A CA 1
ATOM 1539 C C . LEU A 1 195 ? 3.721 -4.459 -2.681 1.00 98.50 195 LEU A C 1
ATOM 1541 O O . LEU A 1 195 ? 2.881 -4.435 -1.784 1.00 98.50 195 LEU A O 1
ATOM 1545 N N . CYS A 1 196 ? 3.751 -3.554 -3.653 1.00 98.56 196 CYS A N 1
ATOM 1546 C CA . CYS A 1 196 ? 2.770 -2.493 -3.825 1.00 98.56 196 CYS A CA 1
ATOM 1547 C C . CYS A 1 196 ? 2.152 -2.572 -5.223 1.00 98.56 196 CYS A C 1
ATOM 1549 O O . CYS A 1 196 ? 2.859 -2.667 -6.227 1.00 98.56 196 CYS A O 1
ATOM 1551 N N . MET A 1 197 ? 0.827 -2.511 -5.279 1.00 98.56 197 MET A N 1
ATOM 1552 C CA . MET A 1 197 ? 0.057 -2.352 -6.504 1.00 98.56 197 MET A CA 1
ATOM 1553 C C . MET A 1 197 ? -0.839 -1.127 -6.367 1.00 98.56 197 MET A C 1
ATOM 1555 O O . MET A 1 197 ? -1.435 -0.927 -5.308 1.00 98.56 197 MET A O 1
ATOM 1559 N N . THR A 1 198 ? -0.997 -0.345 -7.430 1.00 98.38 198 THR A N 1
ATOM 1560 C CA . THR A 1 198 ? -2.059 0.663 -7.508 1.00 98.38 198 THR A CA 1
ATOM 1561 C C . THR A 1 198 ? -2.862 0.509 -8.787 1.00 98.38 198 THR A C 1
ATOM 1563 O O . THR A 1 198 ? -2.341 0.107 -9.829 1.00 98.38 198 THR A O 1
ATOM 1566 N N . PHE A 1 199 ? -4.136 0.862 -8.695 1.00 98.12 199 PHE A N 1
ATOM 1567 C CA . PHE A 1 199 ? -5.068 0.958 -9.804 1.00 98.12 199 PHE A CA 1
ATOM 1568 C C . PHE A 1 199 ? -5.712 2.339 -9.797 1.00 98.12 199 PHE A C 1
ATOM 1570 O O . PHE A 1 199 ? -5.840 2.980 -8.746 1.00 98.12 199 PHE A O 1
ATOM 1577 N N . ALA A 1 200 ? -6.174 2.765 -10.971 1.00 96.31 200 ALA A N 1
ATOM 1578 C CA . ALA A 1 200 ? -7.011 3.944 -11.094 1.00 96.31 200 ALA A CA 1
ATOM 1579 C C . ALA A 1 200 ? -8.174 3.909 -10.079 1.00 96.31 200 ALA A C 1
ATOM 1581 O O . ALA A 1 200 ? -8.783 2.858 -9.854 1.00 96.31 200 ALA A O 1
ATOM 1582 N N . PRO A 1 201 ? -8.509 5.045 -9.455 1.00 94.25 201 PRO A N 1
ATOM 1583 C CA . PRO A 1 201 ? -9.594 5.122 -8.484 1.00 94.25 201 PRO A CA 1
ATOM 1584 C C . PRO A 1 201 ? -10.949 4.771 -9.119 1.00 94.25 201 PRO A C 1
ATOM 1586 O O . PRO A 1 201 ? -11.778 4.138 -8.469 1.00 94.25 201 PRO A O 1
ATOM 1589 N N . GLU A 1 202 ? -11.137 5.085 -10.405 1.00 92.44 202 GLU A N 1
ATOM 1590 C CA . GLU A 1 202 ? -12.284 4.666 -11.216 1.00 92.44 202 GLU A CA 1
ATOM 1591 C C . GLU A 1 202 ? -12.408 3.135 -11.268 1.00 92.44 202 GLU A C 1
ATOM 1593 O O . GLU A 1 202 ? -13.488 2.584 -11.057 1.00 92.44 202 GLU A O 1
ATOM 1598 N N . ASP A 1 203 ? -11.285 2.441 -11.485 1.00 92.25 203 ASP A N 1
ATOM 1599 C CA . ASP A 1 203 ? -11.218 0.979 -11.485 1.00 92.25 203 ASP A CA 1
ATOM 1600 C C . ASP A 1 203 ? -11.530 0.414 -10.091 1.00 92.25 203 ASP A C 1
ATOM 1602 O O . ASP A 1 203 ? -12.265 -0.566 -9.980 1.00 92.25 203 ASP A O 1
ATOM 1606 N N . GLY A 1 204 ? -11.037 1.053 -9.026 1.00 92.44 204 GLY A N 1
ATOM 1607 C CA . GLY A 1 204 ? -11.348 0.684 -7.643 1.00 92.44 204 GLY A CA 1
ATOM 1608 C C . GLY A 1 204 ? -12.835 0.806 -7.292 1.00 92.44 204 GLY A C 1
ATOM 1609 O O . GLY A 1 204 ? -13.377 -0.069 -6.619 1.00 92.44 204 GLY A O 1
ATOM 1610 N N . LEU A 1 205 ? -13.504 1.865 -7.765 1.00 90.75 205 LEU A N 1
ATOM 1611 C CA . LEU A 1 205 ? -14.934 2.118 -7.539 1.00 90.75 205 LEU A CA 1
ATOM 1612 C C . LEU A 1 205 ? -15.838 1.235 -8.413 1.00 90.75 205 LEU A C 1
ATOM 1614 O O . LEU A 1 205 ? -16.859 0.738 -7.940 1.00 90.75 205 LEU A O 1
ATOM 1618 N N . ALA A 1 206 ? -15.478 1.017 -9.680 1.00 91.81 206 ALA A N 1
ATOM 1619 C CA . ALA A 1 206 ? -16.270 0.203 -10.601 1.00 91.81 206 ALA A CA 1
ATOM 1620 C C . ALA A 1 206 ? -16.110 -1.306 -10.347 1.00 91.81 206 ALA A C 1
ATOM 1622 O O . ALA A 1 206 ? -17.060 -2.068 -10.534 1.00 91.81 206 ALA A O 1
ATOM 1623 N N . ARG A 1 207 ? -14.921 -1.741 -9.904 1.00 94.19 207 ARG A N 1
ATOM 1624 C CA . ARG A 1 207 ? -14.526 -3.155 -9.779 1.00 94.19 207 ARG A CA 1
ATOM 1625 C C . ARG A 1 207 ? -14.294 -3.594 -8.328 1.00 94.19 207 ARG A C 1
ATOM 1627 O O . ARG A 1 207 ? -13.509 -4.503 -8.082 1.00 94.19 207 ARG A O 1
ATOM 1634 N N . VAL A 1 208 ? -14.990 -2.991 -7.354 1.00 94.81 208 VAL A N 1
ATOM 1635 C CA . VAL A 1 208 ? -14.849 -3.261 -5.899 1.00 94.81 208 VAL A CA 1
ATOM 1636 C C . VAL A 1 208 ? -14.741 -4.758 -5.569 1.00 94.81 208 VAL A C 1
ATOM 1638 O O . VAL A 1 208 ? -13.856 -5.167 -4.819 1.00 94.81 208 VAL A O 1
ATOM 1641 N N . ARG A 1 209 ? -15.609 -5.599 -6.149 1.00 96.50 209 ARG A N 1
ATOM 1642 C CA . ARG A 1 209 ? -15.595 -7.056 -5.915 1.00 96.50 209 ARG A CA 1
ATOM 1643 C C . ARG A 1 209 ? -14.336 -7.730 -6.458 1.00 96.50 209 ARG A C 1
ATOM 1645 O O . ARG A 1 209 ? -13.777 -8.582 -5.773 1.00 96.50 209 ARG A O 1
ATOM 1652 N N . ASP A 1 210 ? -13.875 -7.325 -7.636 1.00 97.50 210 ASP A N 1
ATOM 1653 C CA . ASP A 1 210 ? -12.667 -7.867 -8.264 1.00 97.50 210 ASP A CA 1
ATOM 1654 C C . ASP A 1 210 ? -11.416 -7.426 -7.497 1.00 97.50 210 ASP A C 1
ATOM 1656 O O . ASP A 1 210 ? -10.493 -8.215 -7.326 1.00 97.50 210 ASP A O 1
ATOM 1660 N N . MET A 1 211 ? -11.411 -6.203 -6.952 1.00 97.94 211 MET A N 1
ATOM 1661 C CA . MET A 1 211 ? -10.340 -5.704 -6.083 1.00 97.94 211 MET A CA 1
ATOM 1662 C C . MET A 1 211 ? -10.265 -6.486 -4.765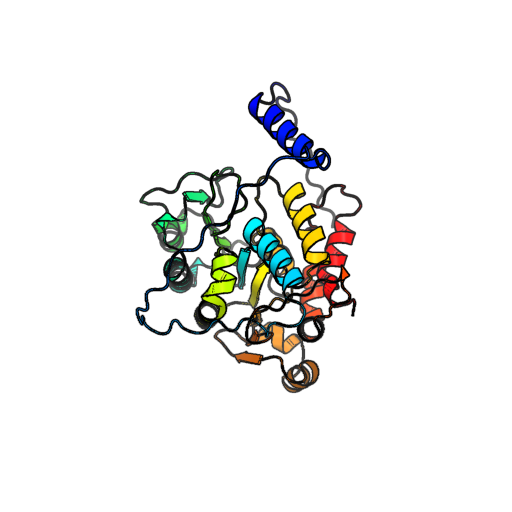 1.00 97.94 211 MET A C 1
ATOM 1664 O O . MET A 1 211 ? -9.183 -6.918 -4.369 1.00 97.94 211 MET A O 1
ATOM 1668 N N . ALA A 1 212 ? -11.403 -6.748 -4.110 1.00 98.00 212 ALA A N 1
ATOM 1669 C CA . ALA A 1 212 ? -11.439 -7.620 -2.933 1.00 98.00 212 ALA A CA 1
ATOM 1670 C C . ALA A 1 212 ? -11.003 -9.058 -3.265 1.00 98.00 212 ALA A C 1
ATOM 1672 O O . ALA A 1 212 ? -10.248 -9.665 -2.505 1.00 98.00 212 ALA A O 1
ATOM 1673 N N . ALA A 1 213 ? -11.433 -9.599 -4.409 1.00 98.31 213 ALA A N 1
ATOM 1674 C CA . ALA A 1 213 ? -11.029 -10.925 -4.866 1.00 98.31 213 ALA A CA 1
ATOM 1675 C C . ALA A 1 213 ? -9.525 -11.000 -5.180 1.00 98.31 213 ALA A C 1
ATOM 1677 O O . ALA A 1 213 ? -8.883 -11.981 -4.809 1.00 98.31 213 ALA A O 1
ATOM 1678 N N . LEU A 1 214 ? -8.942 -9.966 -5.797 1.00 98.62 214 LEU A N 1
ATOM 1679 C CA . LEU A 1 214 ? -7.502 -9.855 -6.038 1.00 98.62 214 LEU A CA 1
ATOM 1680 C C . LEU A 1 214 ? -6.723 -9.858 -4.718 1.00 98.62 214 LEU A C 1
ATOM 1682 O O . LEU A 1 214 ? -5.805 -10.659 -4.560 1.00 98.62 214 LEU A O 1
ATOM 1686 N N . VAL A 1 215 ? -7.116 -9.021 -3.752 1.00 98.62 215 VAL A N 1
ATOM 1687 C CA . VAL A 1 215 ? -6.466 -8.969 -2.431 1.00 98.62 215 VAL A CA 1
ATOM 1688 C C . VAL A 1 215 ? -6.532 -10.328 -1.735 1.00 98.62 215 VAL A C 1
ATOM 1690 O O . VAL A 1 215 ? -5.508 -10.800 -1.250 1.00 98.62 215 VAL A O 1
ATOM 1693 N N . ARG A 1 216 ? -7.692 -11.000 -1.749 1.00 98.69 216 ARG A N 1
ATOM 1694 C CA . ARG A 1 216 ? -7.850 -12.349 -1.175 1.00 98.69 216 ARG A CA 1
ATOM 1695 C C . ARG A 1 216 ? -6.963 -13.388 -1.877 1.00 98.69 216 ARG A C 1
ATOM 1697 O O . ARG A 1 216 ? -6.296 -14.162 -1.202 1.00 98.69 216 ARG A O 1
ATOM 1704 N N . ARG A 1 217 ? -6.896 -13.373 -3.214 1.00 98.56 217 ARG A N 1
ATOM 1705 C CA . ARG A 1 217 ? -6.045 -14.283 -4.006 1.00 98.56 217 ARG A CA 1
ATOM 1706 C C . ARG A 1 217 ? -4.548 -14.068 -3.776 1.00 98.56 217 ARG A C 1
ATOM 1708 O O . ARG A 1 217 ? -3.804 -15.042 -3.790 1.00 98.56 217 ARG A O 1
ATOM 1715 N N . ILE A 1 218 ? -4.107 -12.823 -3.586 1.00 98.62 218 ILE A N 1
ATOM 1716 C CA . ILE A 1 218 ? -2.711 -12.516 -3.241 1.00 98.62 218 ILE A CA 1
ATOM 1717 C C . ILE A 1 218 ? -2.422 -12.964 -1.803 1.00 98.62 218 ILE A C 1
ATOM 1719 O O . ILE A 1 218 ? -1.416 -13.626 -1.577 1.00 98.62 218 ILE A O 1
ATOM 1723 N N . ALA A 1 219 ? -3.306 -12.650 -0.850 1.00 98.44 219 ALA A N 1
ATOM 1724 C CA . ALA A 1 219 ? -3.154 -13.008 0.563 1.00 98.44 219 ALA A CA 1
ATOM 1725 C C . ALA A 1 219 ? -3.001 -14.520 0.793 1.00 98.44 219 ALA A C 1
ATOM 1727 O O . ALA A 1 219 ? -2.248 -14.935 1.667 1.00 98.44 219 ALA A O 1
ATOM 1728 N N . GLU A 1 220 ? -3.671 -15.338 -0.019 1.00 98.44 220 GLU A N 1
ATOM 1729 C CA . GLU A 1 220 ? -3.602 -16.798 0.077 1.00 98.44 220 GLU A CA 1
ATOM 1730 C C . GLU A 1 220 ? -2.213 -17.373 -0.265 1.00 98.44 220 GLU A C 1
ATOM 1732 O O . GLU A 1 220 ? -1.854 -18.438 0.231 1.00 98.44 220 GLU A O 1
ATOM 1737 N N . ILE A 1 221 ? -1.418 -16.681 -1.096 1.00 98.50 221 ILE A N 1
ATOM 1738 C CA . ILE A 1 221 ? -0.107 -17.172 -1.566 1.00 98.50 221 ILE A CA 1
ATOM 1739 C C . ILE A 1 221 ? 1.087 -16.343 -1.083 1.00 98.50 221 ILE A C 1
ATOM 1741 O O . ILE A 1 221 ? 2.201 -16.859 -1.008 1.00 98.50 221 ILE A O 1
ATOM 1745 N N . PHE A 1 222 ? 0.891 -15.055 -0.799 1.00 98.56 222 PHE A N 1
ATOM 1746 C CA . PHE A 1 222 ? 1.958 -14.140 -0.414 1.00 98.56 222 PHE A CA 1
ATOM 1747 C C . PHE A 1 222 ? 2.162 -14.197 1.106 1.00 98.56 222 PHE A C 1
ATOM 1749 O O . PHE A 1 222 ? 1.202 -13.964 1.840 1.00 98.56 222 PHE A O 1
ATOM 1756 N N . PRO A 1 223 ? 3.382 -14.457 1.613 1.00 97.62 223 PRO A N 1
ATOM 1757 C CA . PRO A 1 223 ? 3.632 -14.606 3.047 1.00 97.62 223 PRO A CA 1
ATOM 1758 C C . PRO A 1 223 ? 3.697 -13.237 3.743 1.00 97.62 223 PRO A C 1
ATOM 1760 O O . PRO A 1 223 ? 4.753 -12.798 4.193 1.00 97.62 223 PRO A O 1
ATOM 1763 N N . TYR A 1 224 ? 2.582 -12.508 3.780 1.00 97.94 224 TYR A N 1
ATOM 1764 C CA . TYR A 1 224 ? 2.520 -11.200 4.426 1.00 97.94 224 TYR A CA 1
ATOM 1765 C C . TYR A 1 224 ? 2.733 -11.320 5.940 1.00 97.94 224 TYR A C 1
ATOM 1767 O O . TYR A 1 224 ? 2.210 -12.219 6.589 1.00 97.94 224 TYR A O 1
ATOM 1775 N N . ARG A 1 225 ? 3.455 -10.354 6.509 1.00 97.56 225 ARG A N 1
ATOM 1776 C CA . ARG A 1 225 ? 3.469 -10.043 7.945 1.00 97.56 225 ARG A CA 1
ATOM 1777 C C . ARG A 1 225 ? 2.336 -9.073 8.267 1.00 97.56 225 ARG A C 1
ATOM 1779 O O . ARG A 1 225 ? 1.544 -9.303 9.177 1.00 97.56 225 ARG A O 1
ATOM 1786 N N . SER A 1 226 ? 2.215 -8.015 7.470 1.00 98.31 226 SER A N 1
ATOM 1787 C CA . SER A 1 226 ? 1.120 -7.049 7.542 1.00 98.31 226 SER A CA 1
ATOM 1788 C C . SER A 1 226 ? 0.852 -6.417 6.174 1.00 98.31 226 SER A C 1
ATOM 1790 O O . SER A 1 226 ? 1.660 -6.518 5.248 1.00 98.31 226 SER A O 1
ATOM 1792 N N . GLY A 1 227 ? -0.299 -5.771 6.018 1.00 98.06 227 GLY A N 1
ATOM 1793 C CA . GLY A 1 227 ? -0.632 -5.047 4.795 1.00 98.06 227 GLY A CA 1
ATOM 1794 C C . GLY A 1 227 ? -1.995 -4.373 4.849 1.00 98.06 227 GLY A C 1
ATOM 1795 O O . GLY A 1 227 ? -2.771 -4.576 5.781 1.00 98.06 227 GLY A O 1
ATOM 1796 N N . CYS A 1 228 ? -2.304 -3.569 3.839 1.00 97.56 228 CYS A N 1
ATOM 1797 C CA . CYS A 1 228 ? -3.635 -2.997 3.671 1.00 97.56 228 CYS A CA 1
ATOM 1798 C C . CYS A 1 228 ? -3.970 -2.772 2.194 1.00 97.56 228 CYS A C 1
ATOM 1800 O O . CYS A 1 228 ? -3.082 -2.670 1.343 1.00 97.56 228 CYS A O 1
ATOM 1802 N N . ALA A 1 229 ? -5.264 -2.698 1.896 1.00 98.44 229 ALA A N 1
ATOM 1803 C CA . ALA A 1 229 ? -5.778 -2.317 0.596 1.00 98.44 229 ALA A CA 1
ATOM 1804 C C . ALA A 1 229 ? -7.054 -1.475 0.711 1.00 98.44 229 ALA A C 1
ATOM 1806 O O . ALA A 1 229 ? -7.828 -1.591 1.664 1.00 98.44 229 ALA A O 1
ATOM 1807 N N . GLY A 1 230 ? -7.263 -0.608 -0.270 1.00 97.81 230 GLY A N 1
ATOM 1808 C CA . GLY A 1 230 ? -8.304 0.412 -0.259 1.00 97.81 230 GLY A CA 1
ATOM 1809 C C . GLY A 1 230 ? -7.802 1.683 -0.927 1.00 97.81 230 GLY A C 1
ATOM 1810 O O . GLY A 1 230 ? -6.837 1.649 -1.687 1.00 97.81 230 GLY A O 1
ATOM 1811 N N . PHE A 1 231 ? -8.447 2.814 -0.668 1.00 97.56 231 PHE A N 1
ATOM 1812 C CA . PHE A 1 231 ? -8.062 4.059 -1.327 1.00 97.56 231 PHE A CA 1
ATOM 1813 C C . PHE A 1 231 ? -6.932 4.788 -0.597 1.00 97.56 231 PHE A C 1
ATOM 1815 O O . PHE A 1 231 ? -6.758 4.676 0.619 1.00 97.56 231 PHE A O 1
ATOM 1822 N N . GLY A 1 232 ? -6.150 5.545 -1.359 1.00 96.56 232 GLY A N 1
ATOM 1823 C CA . GLY A 1 232 ? -5.054 6.355 -0.847 1.00 96.56 232 GLY A CA 1
ATOM 1824 C C . GLY A 1 232 ? -4.506 7.318 -1.891 1.00 96.56 232 GLY A C 1
ATOM 1825 O O . GLY A 1 232 ? -5.023 7.413 -3.004 1.00 96.56 232 GLY A O 1
ATOM 1826 N N . TYR A 1 233 ? -3.458 8.037 -1.514 1.00 96.31 233 TYR A N 1
ATOM 1827 C CA . TYR A 1 233 ? -2.709 8.943 -2.375 1.00 96.31 233 TYR A CA 1
ATOM 1828 C C . TYR A 1 233 ? -1.349 8.327 -2.685 1.00 96.31 233 TYR A C 1
ATOM 1830 O O . TYR A 1 233 ? -0.541 8.113 -1.779 1.00 96.31 233 TYR A O 1
ATOM 1838 N N . GLN A 1 234 ? -1.093 8.051 -3.963 1.00 93.69 234 GLN A N 1
ATOM 1839 C CA . GLN A 1 234 ? 0.237 7.685 -4.433 1.00 93.69 234 GLN A CA 1
ATOM 1840 C C . GLN A 1 234 ? 1.034 8.966 -4.683 1.00 93.69 234 GLN A C 1
ATOM 1842 O O . GLN A 1 234 ? 0.577 9.857 -5.394 1.00 93.69 234 GLN A O 1
ATOM 1847 N N . VAL A 1 235 ? 2.231 9.063 -4.107 1.00 89.31 235 VAL A N 1
ATOM 1848 C CA . VAL A 1 235 ? 3.099 10.237 -4.268 1.00 89.31 235 VAL A CA 1
ATOM 1849 C C . VAL A 1 235 ? 4.212 9.946 -5.274 1.00 89.31 235 VAL A C 1
ATOM 1851 O O . VAL A 1 235 ? 4.742 8.833 -5.339 1.00 89.31 235 VAL A O 1
ATOM 1854 N N . SER A 1 236 ? 4.567 10.951 -6.079 1.00 87.00 236 SER A N 1
ATOM 1855 C CA . SER A 1 236 ? 5.736 10.893 -6.955 1.00 87.00 236 SER A CA 1
ATOM 1856 C C . SER A 1 236 ? 7.030 11.062 -6.161 1.00 87.00 236 SER A C 1
ATOM 1858 O O . SER A 1 236 ? 7.201 12.047 -5.442 1.00 87.00 236 SER A O 1
ATOM 1860 N N . ARG A 1 237 ? 8.003 10.166 -6.383 1.00 85.81 237 ARG A N 1
ATOM 1861 C CA . ARG A 1 237 ? 9.348 10.258 -5.781 1.00 85.81 237 ARG A CA 1
ATOM 1862 C C . ARG A 1 237 ? 10.163 11.492 -6.204 1.00 85.81 237 ARG A C 1
ATOM 1864 O O . ARG A 1 237 ? 11.259 11.678 -5.694 1.00 85.81 237 ARG A O 1
ATOM 1871 N N . TYR A 1 238 ? 9.665 12.296 -7.145 1.00 88.44 238 TYR A N 1
ATOM 1872 C CA . TYR A 1 238 ? 10.320 13.517 -7.634 1.00 88.44 238 TYR A CA 1
ATOM 1873 C C . TYR A 1 238 ? 9.774 14.799 -7.003 1.00 88.44 238 TYR A C 1
ATOM 1875 O O . TYR A 1 238 ? 10.300 15.881 -7.249 1.00 88.44 238 TYR A O 1
ATOM 1883 N N . SER A 1 239 ? 8.698 14.699 -6.222 1.00 86.38 239 SER A N 1
ATOM 1884 C CA . SER A 1 239 ? 8.051 15.837 -5.562 1.00 86.38 239 SER A CA 1
ATOM 1885 C C . SER A 1 239 ? 7.394 15.370 -4.263 1.00 86.38 239 SER A C 1
ATOM 1887 O O . SER A 1 239 ? 6.222 15.653 -4.012 1.00 86.38 239 SER A O 1
ATOM 1889 N N . SER A 1 240 ? 8.147 14.603 -3.464 1.00 85.56 240 SER A N 1
ATOM 1890 C CA . SER A 1 240 ? 7.673 14.018 -2.204 1.00 85.56 240 SER A CA 1
ATOM 1891 C C . SER A 1 240 ? 7.125 15.082 -1.263 1.00 85.56 240 SER A C 1
ATOM 1893 O O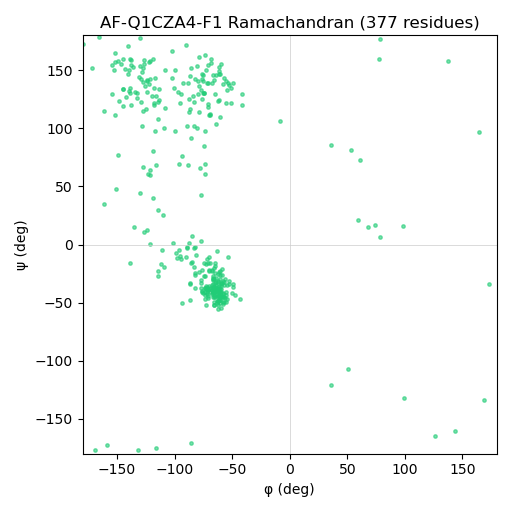 . SER A 1 240 ? 6.034 14.895 -0.747 1.00 85.56 240 SER A O 1
ATOM 1895 N N . GLU A 1 241 ? 7.803 16.224 -1.124 1.00 89.44 241 GLU A N 1
ATOM 1896 C CA . GLU A 1 241 ? 7.370 17.305 -0.232 1.00 89.44 241 GLU A CA 1
ATOM 1897 C C . GLU A 1 241 ? 5.961 17.827 -0.567 1.00 89.44 241 GLU A C 1
ATOM 1899 O O . GLU A 1 241 ? 5.067 17.871 0.278 1.00 89.44 241 GLU A O 1
ATOM 1904 N N . VAL A 1 242 ? 5.728 18.175 -1.834 1.00 88.31 242 VAL A N 1
ATOM 1905 C CA . VAL A 1 242 ? 4.433 18.691 -2.303 1.00 88.31 242 VAL A CA 1
ATOM 1906 C C . VAL A 1 242 ? 3.358 17.601 -2.232 1.00 88.31 242 VAL A C 1
ATOM 1908 O O . VAL A 1 242 ? 2.233 17.856 -1.796 1.00 88.31 242 VAL A O 1
ATOM 1911 N N . GLY A 1 243 ? 3.700 16.376 -2.639 1.00 90.69 243 GLY A N 1
ATOM 1912 C CA . GLY A 1 243 ? 2.762 15.258 -2.691 1.00 90.69 243 GLY A CA 1
ATOM 1913 C C . GLY A 1 243 ? 2.363 14.721 -1.316 1.0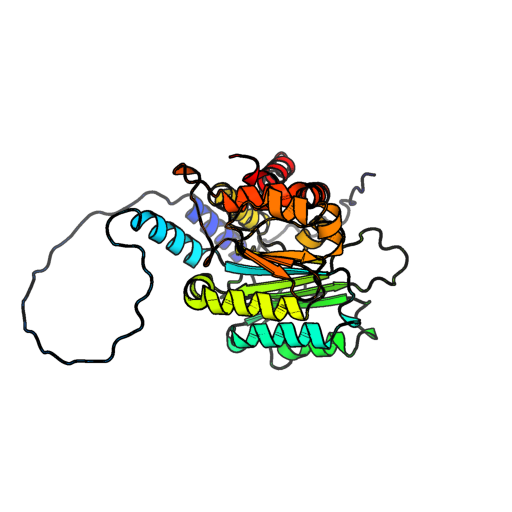0 90.69 243 GLY A C 1
ATOM 1914 O O . GLY A 1 243 ? 1.180 14.478 -1.093 1.00 90.69 243 GLY A O 1
ATOM 1915 N N . GLU A 1 244 ? 3.302 14.577 -0.380 1.00 93.31 244 GLU A N 1
ATOM 1916 C CA . GLU A 1 244 ? 3.024 14.142 0.994 1.00 93.31 244 GLU A CA 1
ATOM 1917 C C . GLU A 1 244 ? 2.332 15.249 1.799 1.00 93.31 244 GLU A C 1
ATOM 1919 O O . GLU A 1 244 ? 1.384 14.947 2.520 1.00 93.31 244 GLU A O 1
ATOM 1924 N N . SER A 1 245 ? 2.673 16.531 1.591 1.00 92.38 245 SER A N 1
ATOM 1925 C CA . SER A 1 245 ? 1.896 17.664 2.132 1.00 92.38 245 SER A CA 1
ATOM 1926 C C . SER A 1 245 ? 0.424 17.609 1.713 1.00 92.38 245 SER A C 1
ATOM 1928 O O . SER A 1 245 ? -0.476 17.696 2.553 1.00 92.38 245 SER A O 1
ATOM 1930 N N . PHE A 1 246 ? 0.162 17.427 0.414 1.00 91.88 246 PHE A N 1
ATOM 1931 C CA . PHE A 1 246 ? -1.192 17.289 -0.122 1.00 91.88 246 PHE A CA 1
ATOM 1932 C C . PHE A 1 246 ? -1.897 16.040 0.428 1.00 91.88 246 PHE A C 1
ATOM 1934 O O . PHE A 1 246 ? -3.031 16.122 0.906 1.00 91.88 246 PHE A O 1
ATOM 1941 N N . ALA A 1 247 ? -1.225 14.888 0.395 1.00 94.50 247 ALA A N 1
ATOM 1942 C CA . ALA A 1 247 ? -1.773 13.617 0.852 1.00 94.50 247 ALA A CA 1
ATOM 1943 C C . ALA A 1 247 ? -2.110 13.642 2.351 1.00 94.50 247 ALA A C 1
ATOM 1945 O O . ALA A 1 247 ? -3.162 13.134 2.749 1.00 94.50 247 ALA A O 1
ATOM 1946 N N . TRP A 1 248 ? -1.283 14.292 3.175 1.00 95.50 248 TRP A N 1
ATOM 1947 C CA . TRP A 1 248 ? -1.545 14.521 4.594 1.00 95.50 248 TRP A CA 1
ATOM 1948 C C . TRP A 1 248 ? -2.796 15.375 4.802 1.00 95.50 248 TRP A C 1
ATOM 1950 O O . TRP A 1 248 ? -3.753 14.908 5.418 1.00 95.50 248 TRP A O 1
ATOM 1960 N N . GLN A 1 249 ? -2.866 16.572 4.206 1.00 93.56 249 GLN A N 1
ATOM 1961 C CA . GLN A 1 249 ? -4.034 17.455 4.352 1.00 93.56 249 GLN A CA 1
ATOM 1962 C C . GLN A 1 249 ? -5.344 16.758 3.947 1.00 93.56 249 GLN A C 1
ATOM 1964 O O . GLN A 1 249 ? -6.375 16.897 4.611 1.00 93.56 249 GLN A O 1
ATOM 1969 N N . LYS A 1 250 ? -5.315 15.983 2.856 1.00 94.12 250 LYS A N 1
ATOM 1970 C CA . LYS A 1 250 ? -6.500 15.294 2.336 1.00 94.12 250 LYS A CA 1
ATOM 1971 C C . LYS A 1 250 ? -6.871 14.046 3.140 1.00 94.12 250 LYS A C 1
ATOM 1973 O O . LYS A 1 250 ? -8.061 13.814 3.343 1.00 94.12 250 LYS A O 1
ATOM 1978 N N . SER A 1 251 ? -5.903 13.268 3.627 1.00 95.00 251 SER A N 1
ATOM 1979 C CA . SER A 1 251 ? -6.179 12.106 4.489 1.00 95.00 251 SER A CA 1
ATOM 1980 C C . SER A 1 251 ? -6.578 12.499 5.914 1.00 95.00 251 SER A C 1
ATOM 1982 O O . SER A 1 251 ? -7.391 11.811 6.517 1.00 95.00 251 SER A O 1
ATOM 1984 N N . MET A 1 252 ? -6.150 13.650 6.442 1.00 95.12 252 MET A N 1
ATOM 1985 C CA . MET A 1 252 ? -6.667 14.138 7.732 1.00 95.12 252 MET A CA 1
ATOM 1986 C C . MET A 1 252 ? -8.156 14.528 7.666 1.00 95.12 252 MET A C 1
ATOM 1988 O O . MET A 1 252 ? -8.882 14.340 8.646 1.00 95.12 252 MET A O 1
ATOM 1992 N N . ARG A 1 253 ? -8.640 14.985 6.499 1.00 93.50 253 ARG A N 1
ATOM 1993 C CA . ARG A 1 253 ? -10.075 15.193 6.216 1.00 93.50 253 ARG A CA 1
ATOM 1994 C C . ARG A 1 253 ? -10.828 13.881 5.959 1.00 93.50 253 ARG A C 1
ATOM 1996 O O . ARG A 1 253 ? -11.941 13.717 6.459 1.00 93.50 253 ARG A O 1
ATOM 2003 N N . HIS A 1 254 ? -10.218 12.970 5.201 1.00 94.31 254 HIS A N 1
ATOM 2004 C CA . HIS A 1 254 ? -10.776 11.676 4.796 1.00 94.31 254 HIS A CA 1
ATOM 2005 C C . HIS A 1 254 ? -9.899 10.531 5.346 1.00 94.31 254 HIS 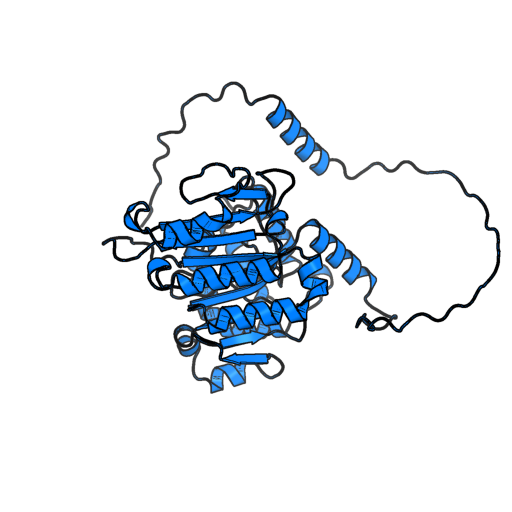A C 1
ATOM 2007 O O . HIS A 1 254 ? -9.054 10.008 4.616 1.00 94.31 254 HIS A O 1
ATOM 2013 N N . PRO A 1 255 ? -10.046 10.142 6.629 1.00 94.94 255 PRO A N 1
ATOM 2014 C CA . PRO A 1 255 ? -9.080 9.302 7.347 1.00 94.94 255 PRO A CA 1
ATOM 2015 C C . PRO A 1 255 ? -8.929 7.884 6.788 1.00 94.94 255 PRO A C 1
ATOM 2017 O O . PRO A 1 255 ? -7.911 7.243 7.041 1.00 94.94 255 PRO A O 1
ATOM 2020 N N . GLN A 1 256 ? -9.889 7.395 6.002 1.00 95.12 256 GLN A N 1
ATOM 2021 C CA . GLN A 1 256 ? -9.769 6.118 5.294 1.00 95.12 256 GLN A CA 1
ATOM 2022 C C . GLN A 1 256 ? -8.736 6.139 4.156 1.00 95.12 256 GLN A C 1
ATOM 2024 O O . GLN A 1 256 ? -8.318 5.075 3.711 1.00 95.12 256 GLN A O 1
ATOM 2029 N N . MET A 1 257 ? -8.306 7.320 3.696 1.00 95.69 257 MET A N 1
ATOM 2030 C CA . MET A 1 257 ? -7.271 7.457 2.671 1.00 95.69 257 MET A CA 1
ATOM 2031 C C . MET A 1 257 ? -5.879 7.194 3.249 1.00 95.69 257 MET A C 1
ATOM 2033 O O . MET A 1 257 ? -5.455 7.879 4.182 1.00 95.69 257 MET A O 1
ATOM 2037 N N . ASP A 1 258 ? -5.139 6.257 2.655 1.00 96.88 258 ASP A N 1
ATOM 2038 C CA . ASP A 1 258 ? -3.717 6.060 2.962 1.00 96.88 258 ASP A CA 1
ATOM 2039 C C . ASP A 1 258 ? -2.807 7.099 2.262 1.00 96.88 258 ASP A C 1
ATOM 2041 O O . ASP A 1 258 ? -3.196 7.716 1.268 1.00 96.88 258 ASP A O 1
ATOM 2045 N N . ILE A 1 259 ? -1.574 7.268 2.749 1.00 96.50 259 ILE A N 1
ATOM 2046 C CA . ILE A 1 259 ? -0.481 7.980 2.060 1.00 96.50 259 ILE A CA 1
ATOM 2047 C C . ILE A 1 259 ? 0.547 6.930 1.634 1.00 96.50 259 ILE A C 1
ATOM 2049 O O . ILE A 1 259 ? 1.323 6.456 2.461 1.00 96.50 259 ILE A O 1
ATOM 2053 N N . VAL A 1 260 ? 0.539 6.512 0.370 1.00 94.88 260 VAL A N 1
ATOM 2054 C CA . VAL A 1 260 ? 1.248 5.301 -0.074 1.00 94.88 260 VAL A CA 1
ATOM 2055 C C . VAL A 1 260 ? 2.729 5.598 -0.339 1.00 94.88 260 VAL A C 1
ATOM 2057 O O . VAL A 1 260 ? 3.093 6.133 -1.389 1.00 94.88 260 VAL A O 1
ATOM 2060 N N . ARG A 1 261 ? 3.607 5.211 0.599 1.00 90.88 261 ARG A N 1
ATOM 2061 C CA . ARG A 1 261 ? 5.066 5.409 0.533 1.00 90.88 261 ARG A CA 1
ATOM 2062 C C . ARG A 1 261 ? 5.791 4.064 0.616 1.00 90.88 261 ARG A C 1
ATOM 2064 O O . ARG A 1 261 ? 6.587 3.817 1.515 1.00 90.88 261 ARG A O 1
ATOM 2071 N N . SER A 1 262 ? 5.518 3.167 -0.328 1.00 81.75 262 SER A N 1
ATOM 2072 C CA . SER A 1 262 ? 5.921 1.743 -0.308 1.00 81.75 262 SER A CA 1
ATOM 2073 C C . SER A 1 262 ? 7.414 1.417 -0.091 1.00 81.75 262 SER A C 1
ATOM 2075 O O . SER A 1 262 ? 7.735 0.249 0.143 1.00 81.75 262 SER A O 1
ATOM 2077 N N . LEU A 1 263 ? 8.325 2.400 -0.152 1.00 86.44 263 LEU A N 1
ATOM 2078 C CA . LEU A 1 263 ? 9.722 2.259 0.280 1.00 86.44 263 LEU A CA 1
ATOM 2079 C C . LEU A 1 263 ? 9.931 2.709 1.736 1.00 86.44 263 LEU A C 1
ATOM 2081 O O . LEU A 1 263 ? 10.481 1.949 2.524 1.00 86.44 263 LEU A O 1
ATOM 2085 N N . GLN A 1 264 ? 9.468 3.905 2.102 1.00 90.38 264 GLN A N 1
ATOM 2086 C CA . GLN A 1 264 ? 9.580 4.483 3.447 1.00 90.38 264 GLN A CA 1
ATOM 2087 C C . GLN A 1 264 ? 8.765 3.690 4.475 1.00 90.38 264 GLN A C 1
ATOM 2089 O O . GLN A 1 264 ? 9.230 3.430 5.580 1.00 90.38 264 GLN A O 1
ATOM 2094 N N . ASP A 1 265 ? 7.578 3.223 4.090 1.00 94.00 265 ASP A N 1
ATOM 2095 C CA . ASP A 1 265 ? 6.691 2.447 4.957 1.00 94.00 265 ASP A CA 1
ATOM 2096 C C . ASP A 1 265 ? 7.301 1.084 5.355 1.00 94.00 265 ASP A C 1
ATOM 2098 O O . ASP A 1 265 ? 6.869 0.500 6.343 1.00 94.00 265 ASP A O 1
ATOM 2102 N N . ARG A 1 266 ? 8.351 0.602 4.660 1.00 93.75 266 ARG A N 1
ATOM 2103 C CA . ARG A 1 266 ? 9.133 -0.595 5.049 1.00 93.75 266 ARG A CA 1
ATOM 2104 C C . ARG A 1 266 ? 9.916 -0.399 6.348 1.00 93.75 266 ARG A C 1
ATOM 2106 O O . ARG A 1 266 ? 10.170 -1.381 7.042 1.00 93.75 266 ARG A O 1
ATOM 2113 N N . HIS A 1 267 ? 10.303 0.844 6.647 1.00 92.56 267 HIS A N 1
ATOM 2114 C CA . HIS A 1 267 ? 10.897 1.229 7.927 1.00 92.56 267 HIS A CA 1
ATOM 2115 C C . HIS A 1 267 ? 9.817 1.248 9.006 1.00 92.56 267 HIS A C 1
ATOM 2117 O O . HIS A 1 267 ? 9.996 0.619 10.038 1.00 92.56 267 HIS A O 1
ATOM 2123 N N . ALA A 1 268 ? 8.663 1.861 8.714 1.00 92.06 268 ALA A N 1
ATOM 2124 C CA . ALA A 1 268 ? 7.530 1.904 9.633 1.00 92.06 268 ALA A CA 1
ATOM 2125 C C . ALA A 1 268 ? 7.030 0.501 10.029 1.00 92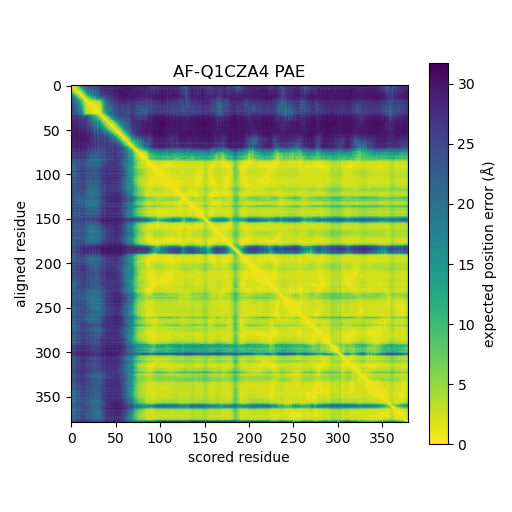.06 268 ALA A C 1
ATOM 2127 O O . ALA A 1 268 ? 6.754 0.261 11.190 1.00 92.06 268 ALA A O 1
ATOM 2128 N N . VAL A 1 269 ? 6.891 -0.453 9.103 1.00 92.75 269 VAL A N 1
ATOM 2129 C CA . VAL A 1 269 ? 6.397 -1.793 9.486 1.00 92.75 269 VAL A CA 1
ATOM 2130 C C . VAL A 1 269 ? 7.470 -2.729 10.056 1.00 92.75 269 VAL A C 1
ATOM 2132 O O . VAL A 1 269 ? 7.121 -3.684 10.761 1.00 92.75 269 VAL A O 1
ATOM 2135 N N . ALA A 1 270 ? 8.744 -2.493 9.712 1.00 89.31 270 ALA A N 1
ATOM 2136 C CA . ALA A 1 270 ? 9.866 -3.414 9.905 1.00 89.31 270 ALA A CA 1
ATOM 2137 C C . ALA A 1 270 ? 9.425 -4.880 9.708 1.00 89.31 270 ALA A C 1
ATOM 2139 O O . ALA A 1 270 ? 8.871 -5.227 8.667 1.00 89.31 270 ALA A O 1
ATOM 2140 N N . ASN A 1 271 ? 9.586 -5.726 10.728 1.00 88.56 271 ASN A N 1
ATOM 2141 C CA . ASN A 1 271 ? 9.005 -7.073 10.767 1.00 88.56 271 ASN A CA 1
ATOM 2142 C C . ASN A 1 271 ? 7.894 -7.226 11.814 1.00 88.56 271 ASN A C 1
ATOM 2144 O O . ASN A 1 271 ? 7.306 -8.303 11.920 1.00 88.56 271 ASN A O 1
ATOM 2148 N N . ASN A 1 272 ? 7.634 -6.204 12.632 1.00 93.50 272 ASN A N 1
ATOM 2149 C CA . ASN A 1 272 ? 6.883 -6.334 13.885 1.00 93.50 272 ASN A CA 1
ATOM 2150 C C . ASN A 1 272 ? 5.687 -5.375 14.015 1.00 93.50 272 ASN A C 1
ATOM 2152 O O . ASN A 1 272 ? 5.126 -5.262 15.105 1.00 93.50 272 ASN A O 1
ATOM 2156 N N . ALA A 1 273 ? 5.303 -4.682 12.944 1.00 96.31 273 ALA A N 1
ATOM 2157 C CA . ALA A 1 273 ? 4.300 -3.629 12.996 1.00 96.31 273 ALA A CA 1
ATOM 2158 C C . ALA A 1 273 ? 3.354 -3.642 11.779 1.00 96.31 273 ALA A C 1
ATOM 2160 O O . ALA A 1 273 ? 3.525 -4.381 10.804 1.00 96.31 273 ALA A O 1
ATOM 2161 N N . GLY A 1 274 ? 2.305 -2.825 11.857 1.00 96.44 274 GLY A N 1
ATOM 2162 C CA . GLY A 1 274 ? 1.298 -2.660 10.813 1.00 96.44 274 GLY A CA 1
ATOM 2163 C C . GLY A 1 274 ? 0.978 -1.182 10.674 1.00 96.44 274 GLY A C 1
ATOM 2164 O O . GLY A 1 274 ? 0.558 -0.558 11.640 1.00 96.44 274 GLY A O 1
ATOM 2165 N N . LYS A 1 275 ? 1.204 -0.615 9.486 1.00 96.69 275 LYS A N 1
ATOM 2166 C CA . LYS A 1 275 ? 1.194 0.839 9.258 1.00 96.69 275 LYS A CA 1
ATOM 2167 C C . LYS A 1 275 ? -0.119 1.513 9.665 1.00 96.69 275 LYS A C 1
ATOM 2169 O O . LYS A 1 275 ? -0.111 2.568 10.289 1.00 96.69 275 LYS A O 1
ATOM 2174 N N . THR A 1 276 ? -1.254 0.972 9.226 1.00 96.94 276 THR A N 1
ATOM 2175 C CA . THR A 1 276 ? -2.554 1.633 9.376 1.00 96.94 276 THR A CA 1
ATOM 2176 C C . THR A 1 276 ? -3.714 0.669 9.122 1.00 96.94 276 THR A C 1
ATOM 2178 O O . THR A 1 276 ? -3.501 -0.489 8.768 1.00 96.94 276 THR A O 1
ATOM 2181 N N . VAL A 1 277 ? -4.938 1.175 9.269 1.00 96.56 277 VAL A N 1
ATOM 2182 C CA . VAL A 1 277 ? -6.175 0.513 8.844 1.00 96.56 277 VAL A CA 1
ATOM 2183 C C . VAL A 1 277 ? -6.647 1.110 7.521 1.00 96.56 277 VAL A C 1
ATOM 2185 O O . VAL A 1 277 ? -6.710 2.333 7.381 1.00 96.56 277 VAL A O 1
ATOM 2188 N N . ASN A 1 278 ? -7.036 0.251 6.582 1.00 97.31 278 ASN A N 1
ATOM 2189 C CA . ASN A 1 278 ? -7.784 0.621 5.378 1.00 97.31 278 ASN A CA 1
ATOM 2190 C C . ASN A 1 278 ? -8.992 -0.333 5.207 1.00 97.31 278 ASN A C 1
ATOM 2192 O O . ASN A 1 278 ? -9.232 -1.175 6.075 1.00 97.31 278 ASN A O 1
ATOM 2196 N N . TRP A 1 279 ? -9.767 -0.202 4.123 1.00 97.88 279 TRP A N 1
ATOM 2197 C CA . TRP A 1 279 ? -10.955 -1.029 3.839 1.00 97.88 279 TRP A CA 1
ATOM 2198 C C . TRP A 1 279 ? -10.693 -2.529 4.015 1.00 97.88 279 TRP A C 1
ATOM 2200 O O . TRP A 1 279 ? -11.499 -3.237 4.617 1.00 97.88 279 TRP A O 1
ATOM 2210 N N . LEU A 1 280 ? -9.547 -2.983 3.517 1.00 98.38 280 LEU A N 1
ATOM 2211 C CA . LEU A 1 280 ? -9.005 -4.318 3.697 1.00 98.38 280 LEU A CA 1
ATOM 2212 C C . LEU A 1 280 ? -7.697 -4.180 4.480 1.00 98.38 280 LEU A C 1
ATOM 2214 O O . LEU A 1 280 ? -6.832 -3.391 4.102 1.00 98.38 280 LEU A O 1
ATOM 2218 N N . THR A 1 281 ? -7.535 -4.919 5.574 1.00 98.56 281 THR A N 1
ATOM 2219 C CA . THR A 1 281 ? -6.324 -4.864 6.413 1.00 98.56 281 THR A CA 1
ATOM 2220 C C . THR A 1 281 ? -5.875 -6.279 6.757 1.00 98.56 281 THR A C 1
ATOM 2222 O O . THR A 1 281 ? -6.695 -7.098 7.158 1.00 98.56 281 THR A O 1
ATOM 2225 N N . LEU A 1 282 ? -4.589 -6.576 6.579 1.00 98.50 282 LEU A N 1
ATOM 2226 C CA . LEU A 1 282 ? -4.014 -7.914 6.702 1.00 98.50 282 LEU A CA 1
ATOM 2227 C C . LEU A 1 282 ? -2.985 -7.960 7.831 1.00 98.50 282 LEU A C 1
ATOM 2229 O O . LEU A 1 282 ? -2.133 -7.074 7.931 1.00 98.50 282 LEU A O 1
ATOM 2233 N N . VAL A 1 283 ? -3.053 -9.001 8.662 1.00 97.94 283 VAL A N 1
ATOM 2234 C CA . VAL A 1 283 ? -2.161 -9.224 9.811 1.00 97.94 283 VAL A CA 1
ATOM 2235 C C . VAL A 1 283 ? -1.861 -10.719 9.924 1.00 97.94 283 VAL A C 1
ATOM 2237 O O . VAL A 1 283 ? -2.791 -11.523 9.956 1.00 97.94 283 VAL A O 1
ATOM 2240 N N . CYS A 1 284 ? -0.584 -11.107 9.971 1.00 97.56 284 CYS A N 1
ATOM 2241 C CA . CYS A 1 284 ? -0.208 -12.514 10.110 1.00 97.56 284 CYS A CA 1
ATOM 2242 C C . CYS A 1 284 ? -0.562 -13.086 11.493 1.00 97.56 284 CYS A C 1
ATOM 2244 O O . CYS A 1 284 ? -0.676 -12.349 12.476 1.00 97.56 284 CYS A O 1
ATOM 2246 N N . ASP A 1 285 ? -0.664 -14.414 11.598 1.00 96.00 285 ASP A N 1
ATOM 2247 C CA . ASP A 1 285 ? -1.014 -15.103 12.853 1.00 96.00 285 ASP A CA 1
ATOM 2248 C C . ASP A 1 285 ? -0.020 -14.849 13.999 1.00 96.00 285 ASP A C 1
ATOM 2250 O O . ASP A 1 285 ? -0.343 -15.019 15.175 1.00 96.00 285 ASP A O 1
ATOM 2254 N N . GLU A 1 286 ? 1.215 -14.471 13.682 1.00 95.19 286 GLU A N 1
ATOM 2255 C CA . GLU A 1 286 ? 2.236 -14.111 14.667 1.00 95.19 286 GLU A CA 1
ATOM 2256 C C . GLU A 1 286 ? 1.940 -12.752 15.303 1.00 95.19 286 GLU A C 1
ATOM 2258 O O . GLU A 1 286 ? 1.823 -12.680 16.524 1.00 95.19 286 GLU A O 1
ATOM 2263 N N . LEU A 1 287 ? 1.715 -11.712 14.492 1.00 95.75 287 LEU A N 1
ATOM 2264 C CA . LEU A 1 287 ? 1.342 -10.384 14.988 1.00 95.75 287 LEU A CA 1
ATOM 2265 C C . LEU A 1 287 ? -0.053 -10.375 15.624 1.00 95.75 287 LEU A C 1
ATOM 2267 O O . LEU A 1 287 ? -0.274 -9.676 16.610 1.00 95.75 287 LEU A O 1
ATOM 2271 N N . LEU A 1 288 ? -0.993 -11.168 15.104 1.00 93.44 288 LEU A N 1
ATOM 2272 C CA . LEU A 1 288 ? -2.345 -11.255 15.656 1.00 93.44 288 LEU A CA 1
ATOM 2273 C C . LEU A 1 288 ? -2.350 -11.864 17.068 1.00 93.44 288 LEU A C 1
ATOM 2275 O O . LEU A 1 288 ? -3.087 -11.391 17.931 1.00 93.44 288 LEU A O 1
ATOM 2279 N N . ARG A 1 289 ? -1.488 -12.855 17.344 1.00 92.75 289 ARG A N 1
ATOM 2280 C CA . ARG A 1 289 ? -1.327 -13.432 18.693 1.00 92.75 289 ARG A CA 1
ATOM 2281 C C . ARG A 1 289 ? -0.795 -12.433 19.721 1.00 92.75 289 ARG A C 1
ATOM 2283 O O . ARG A 1 289 ? -1.116 -12.562 20.900 1.00 92.75 289 ARG A O 1
ATOM 2290 N N . GLU A 1 290 ? -0.019 -11.435 19.301 1.00 91.94 290 GLU A N 1
ATOM 2291 C CA . GLU A 1 290 ? 0.460 -10.367 20.191 1.00 91.94 290 GLU A CA 1
ATOM 2292 C C . GLU A 1 290 ? -0.666 -9.421 20.643 1.00 91.94 290 GLU A C 1
ATOM 2294 O O . GLU A 1 290 ? -0.551 -8.788 21.691 1.00 91.94 290 GLU A O 1
ATOM 2299 N N . LEU A 1 291 ? -1.769 -9.344 19.888 1.00 89.00 291 LEU A N 1
ATOM 2300 C CA . LEU A 1 291 ? -2.941 -8.521 20.218 1.00 89.00 291 LEU A CA 1
ATOM 2301 C C . LEU A 1 291 ? -3.886 -9.181 21.237 1.00 89.00 291 LEU A C 1
ATOM 2303 O O . LEU A 1 291 ? -4.793 -8.529 21.756 1.00 89.00 291 LEU A O 1
ATOM 2307 N N . GLY A 1 292 ? -3.663 -10.457 21.566 1.00 83.38 292 GLY A N 1
ATOM 2308 C CA . GLY A 1 292 ? -4.376 -11.183 22.613 1.00 83.38 292 GLY A CA 1
ATOM 2309 C C . GLY A 1 292 ? -5.008 -12.488 22.134 1.00 83.38 292 GLY A C 1
ATOM 2310 O O . GLY A 1 292 ? -4.680 -13.030 21.081 1.00 83.38 292 GLY A O 1
ATOM 2311 N N . SER A 1 293 ? -5.922 -13.031 22.944 1.00 76.81 293 SER A N 1
ATOM 2312 C CA . SER A 1 293 ? -6.633 -14.262 22.582 1.00 76.81 293 SER A CA 1
ATOM 2313 C C . SER A 1 293 ? -7.638 -14.016 21.442 1.00 76.81 293 SER A C 1
ATOM 2315 O O . SER A 1 293 ? -8.173 -12.908 21.356 1.00 76.81 293 SER A O 1
ATOM 2317 N N . PRO A 1 294 ? -8.000 -15.031 20.630 1.00 75.44 294 PRO A N 1
ATOM 2318 C CA . PRO A 1 294 ? -9.054 -14.893 19.619 1.00 75.44 294 PRO A CA 1
ATOM 2319 C C . PRO A 1 294 ? -10.378 -14.355 20.187 1.00 75.44 294 PRO A C 1
ATOM 2321 O O . PRO A 1 294 ? -11.027 -13.531 19.554 1.00 75.44 294 PRO A O 1
ATOM 2324 N N . LYS A 1 295 ? -10.722 -14.706 21.436 1.00 75.56 295 LYS A N 1
ATOM 2325 C CA . LYS A 1 295 ? -11.896 -14.148 22.128 1.00 75.56 295 LYS A CA 1
ATOM 2326 C C . LYS A 1 295 ? -11.780 -12.642 22.376 1.00 75.56 295 LYS A C 1
ATOM 2328 O O . LYS A 1 295 ? -12.784 -11.948 22.305 1.00 75.56 295 LYS A O 1
ATOM 2333 N N . ASN A 1 296 ? -10.579 -12.126 22.646 1.00 74.69 296 ASN A N 1
ATOM 2334 C CA . ASN A 1 296 ? -10.350 -10.685 22.805 1.00 74.69 296 ASN A CA 1
ATOM 2335 C C . ASN A 1 296 ? -10.506 -9.962 21.459 1.00 74.69 296 ASN A C 1
ATOM 2337 O O . ASN A 1 296 ? -11.045 -8.859 21.420 1.00 74.69 296 ASN A O 1
ATOM 2341 N N . VAL A 1 297 ? -10.058 -10.586 20.363 1.00 78.62 297 VAL A N 1
ATOM 2342 C CA . VAL A 1 297 ? -10.242 -10.078 18.994 1.00 78.62 297 VAL A CA 1
ATOM 2343 C C . VAL A 1 297 ? -11.737 -10.007 18.661 1.00 78.62 297 VAL A C 1
ATOM 2345 O O . VAL A 1 297 ? -12.234 -8.934 18.329 1.00 78.62 297 VAL A O 1
ATOM 2348 N N . GLU A 1 298 ? -12.477 -11.104 18.854 1.00 77.88 298 GLU A N 1
ATOM 2349 C CA . GLU A 1 298 ? -13.936 -11.166 18.662 1.00 77.88 298 GLU A CA 1
ATOM 2350 C C . GLU A 1 298 ? -14.682 -10.119 19.511 1.00 77.88 298 GLU A C 1
ATOM 2352 O O . GLU A 1 298 ? -15.538 -9.398 18.997 1.00 77.88 298 GLU A O 1
ATOM 2357 N N . GLN A 1 299 ? -14.324 -9.989 20.795 1.00 76.19 299 GLN A N 1
ATOM 2358 C CA . GLN A 1 299 ? -14.914 -9.010 21.715 1.00 76.19 299 GLN A CA 1
ATOM 2359 C C . GLN A 1 299 ? -14.592 -7.558 21.347 1.00 76.19 299 GLN A C 1
ATOM 2361 O O . GLN A 1 299 ? -15.424 -6.690 21.570 1.00 76.19 299 GLN A O 1
ATOM 2366 N N . THR A 1 300 ? -13.411 -7.273 20.793 1.00 76.25 300 THR A N 1
ATOM 2367 C CA . THR A 1 300 ? -13.020 -5.900 20.420 1.00 76.25 300 THR A CA 1
ATOM 2368 C C . THR A 1 300 ? -13.693 -5.446 19.122 1.00 76.25 300 THR A C 1
ATOM 2370 O O . THR A 1 300 ? -13.939 -4.253 18.939 1.00 76.25 300 THR A O 1
ATOM 2373 N N . LEU A 1 301 ? -13.976 -6.381 18.208 1.00 78.44 301 LEU A N 1
ATOM 2374 C CA . LEU A 1 301 ? -14.510 -6.063 16.883 1.00 78.44 301 LEU A CA 1
ATOM 2375 C C . LEU A 1 301 ? -16.027 -5.836 16.859 1.00 78.44 301 LEU A C 1
ATOM 2377 O O . LEU A 1 301 ? -16.472 -5.110 15.974 1.00 78.44 301 LEU A O 1
ATOM 2381 N N . GLU A 1 302 ? -16.787 -6.421 17.800 1.00 67.19 302 GLU A N 1
ATOM 2382 C CA . GLU A 1 302 ? -18.251 -6.282 17.976 1.00 67.19 302 GLU A CA 1
ATOM 2383 C C . GLU A 1 302 ? -19.030 -6.158 16.647 1.00 67.19 302 GLU A C 1
ATOM 2385 O O . GLU A 1 302 ? -19.291 -5.041 16.213 1.00 67.19 302 GLU A O 1
ATOM 2390 N N . ALA A 1 303 ? -19.395 -7.277 15.999 1.00 59.09 303 ALA A N 1
ATOM 2391 C CA . ALA A 1 303 ? -20.089 -7.364 14.692 1.00 59.09 303 ALA A CA 1
ATOM 2392 C C . ALA A 1 303 ? -20.611 -6.017 14.115 1.00 59.09 303 ALA A C 1
ATOM 2394 O O . ALA A 1 303 ? -21.608 -5.471 14.601 1.00 59.09 303 ALA A O 1
ATOM 2395 N N . PRO A 1 304 ? -19.942 -5.478 13.074 1.00 68.56 304 PRO A N 1
ATOM 2396 C CA . PRO A 1 304 ? -20.092 -6.091 11.752 1.00 68.56 304 PRO A CA 1
ATOM 2397 C C . PRO A 1 304 ? -18.782 -6.273 10.959 1.00 68.56 304 PRO A C 1
ATOM 2399 O O . PRO A 1 304 ? -18.840 -6.483 9.751 1.00 68.56 304 PRO A O 1
ATOM 2402 N N . ILE A 1 305 ? -17.607 -6.163 11.589 1.00 86.19 305 ILE A N 1
ATOM 2403 C CA . ILE A 1 305 ? -16.325 -6.294 10.875 1.00 86.19 305 ILE A CA 1
ATOM 2404 C C . ILE A 1 305 ? -16.132 -7.747 10.425 1.00 86.19 305 ILE A C 1
ATOM 2406 O O . ILE A 1 305 ? -15.957 -8.647 11.249 1.00 86.19 305 ILE A O 1
ATOM 2410 N N . GLU A 1 306 ? -16.160 -7.971 9.112 1.00 91.06 306 GLU A N 1
ATOM 2411 C CA . GLU A 1 306 ? -15.872 -9.274 8.521 1.00 91.06 306 GLU A CA 1
ATOM 2412 C C . GLU A 1 306 ? -14.381 -9.584 8.664 1.00 91.06 306 GLU A C 1
ATOM 2414 O O . GLU A 1 306 ? -13.526 -8.723 8.444 1.00 91.06 306 GLU A O 1
ATOM 2419 N N . TRP A 1 307 ? -14.053 -10.830 8.990 1.00 91.88 307 TRP A N 1
ATOM 2420 C CA . TRP A 1 307 ? -12.679 -11.312 8.958 1.00 91.88 307 TRP A CA 1
ATOM 2421 C C . TRP A 1 307 ? -12.612 -12.727 8.390 1.00 91.88 307 TRP A C 1
ATOM 2423 O O . TRP A 1 307 ? -13.573 -13.495 8.444 1.00 91.88 307 TRP A O 1
ATOM 2433 N N . THR A 1 308 ? -11.496 -13.060 7.750 1.00 93.94 308 THR A N 1
ATOM 2434 C CA . THR A 1 308 ? -11.272 -14.364 7.116 1.00 93.94 308 THR A CA 1
ATOM 2435 C C . THR A 1 308 ? -9.804 -14.736 7.267 1.00 93.94 308 THR A C 1
ATOM 2437 O O . THR A 1 308 ? -8.940 -13.901 7.004 1.00 93.94 308 THR A O 1
ATOM 2440 N N . HIS A 1 309 ? -9.519 -15.973 7.673 1.00 95.31 309 HIS A N 1
ATOM 2441 C CA . HIS A 1 309 ? -8.158 -16.510 7.631 1.00 95.31 309 HIS A CA 1
ATOM 2442 C C . HIS A 1 309 ? -7.782 -16.847 6.180 1.00 95.31 309 HIS A C 1
ATOM 2444 O O . HIS A 1 309 ? -8.597 -17.439 5.471 1.00 95.31 309 HIS A O 1
ATOM 2450 N N . LEU A 1 310 ? -6.613 -16.389 5.733 1.00 95.50 310 LEU A N 1
ATOM 2451 C CA . LEU A 1 310 ? -6.074 -16.505 4.376 1.00 95.50 310 LEU A CA 1
ATOM 2452 C C . LEU A 1 310 ? -4.546 -16.588 4.449 1.00 95.50 310 LEU A C 1
ATOM 2454 O O . LEU A 1 310 ? -3.902 -15.668 4.972 1.00 95.50 310 LEU A O 1
ATOM 2458 N N . GLY A 1 311 ? -3.966 -17.651 3.890 1.00 95.56 311 GLY A N 1
ATOM 2459 C CA . GLY A 1 311 ? -2.516 -17.863 3.842 1.00 95.56 311 GLY A CA 1
ATOM 2460 C C . GLY A 1 311 ? -1.819 -17.699 5.203 1.00 95.56 311 GLY A C 1
ATOM 2461 O O . GLY A 1 311 ? -1.918 -18.558 6.077 1.00 95.56 311 GLY A O 1
ATOM 2462 N N . ALA A 1 312 ? -1.081 -16.595 5.368 1.00 95.00 312 ALA A N 1
ATOM 2463 C CA . ALA A 1 312 ? -0.236 -16.311 6.535 1.00 95.00 312 ALA A CA 1
ATOM 2464 C C . ALA A 1 312 ? -0.966 -15.727 7.770 1.00 95.00 312 ALA A C 1
ATOM 2466 O O . ALA A 1 312 ? -0.325 -15.474 8.797 1.00 95.00 312 ALA A O 1
ATOM 2467 N N . GLY A 1 313 ? -2.275 -15.472 7.700 1.00 96.44 313 GLY A N 1
ATOM 2468 C CA . GLY A 1 313 ? -3.041 -14.962 8.840 1.00 96.44 313 GLY A CA 1
ATOM 2469 C C . GLY A 1 313 ? -4.439 -14.480 8.485 1.00 96.44 313 GLY A C 1
ATOM 2470 O O . GLY A 1 313 ? -5.175 -15.168 7.788 1.00 96.44 313 GLY A O 1
ATOM 2471 N N . VAL A 1 314 ? -4.832 -13.303 8.975 1.00 96.38 314 VAL A N 1
ATOM 2472 C CA . VAL A 1 314 ? -6.203 -12.788 8.856 1.00 96.38 314 VAL A CA 1
ATOM 2473 C C . VAL A 1 314 ? -6.282 -11.541 7.977 1.00 96.38 314 VAL A C 1
ATOM 2475 O O . VAL A 1 314 ? -5.541 -10.573 8.158 1.00 96.38 314 VAL A O 1
ATOM 2478 N N . LEU A 1 315 ? -7.268 -11.547 7.078 1.00 97.75 315 LEU A N 1
ATOM 2479 C CA . LEU A 1 315 ? -7.806 -10.374 6.396 1.00 97.75 315 LEU A CA 1
ATOM 2480 C C . LEU A 1 315 ? -9.046 -9.869 7.145 1.00 97.75 315 LEU A C 1
ATOM 2482 O O . LEU A 1 315 ? -10.042 -10.585 7.241 1.00 97.75 315 LEU A O 1
ATOM 2486 N N . PHE A 1 316 ? -9.012 -8.617 7.593 1.00 97.25 316 PHE A N 1
ATOM 2487 C CA . PHE A 1 316 ? -10.169 -7.850 8.055 1.00 97.25 316 PHE A CA 1
ATOM 2488 C C . PHE A 1 316 ? -10.755 -7.030 6.900 1.00 97.25 316 PHE A C 1
ATOM 2490 O O . PHE A 1 316 ? -10.003 -6.432 6.125 1.00 97.25 316 PHE A O 1
ATOM 2497 N N . GLN A 1 317 ? -12.083 -6.966 6.805 1.00 96.75 317 GLN A N 1
ATOM 2498 C CA . GLN A 1 317 ? -12.819 -6.225 5.784 1.00 96.75 317 GLN A CA 1
ATOM 2499 C C . GLN A 1 317 ? -13.888 -5.321 6.418 1.00 96.75 317 GLN A C 1
ATOM 2501 O O . GLN A 1 317 ? -14.790 -5.768 7.128 1.00 96.75 317 GLN A O 1
ATOM 2506 N N . LEU A 1 318 ? -13.800 -4.023 6.124 1.00 94.88 318 LEU A N 1
ATOM 2507 C CA . LEU A 1 318 ? -14.683 -2.982 6.651 1.00 94.88 318 LEU A CA 1
ATOM 2508 C C . LEU A 1 318 ? -15.857 -2.733 5.694 1.00 94.88 318 LEU A C 1
ATOM 2510 O O . LEU A 1 318 ? -15.878 -1.762 4.939 1.00 94.88 318 LEU A O 1
ATOM 2514 N N . GLY A 1 319 ? -16.827 -3.648 5.714 1.00 93.06 319 GLY A N 1
ATOM 2515 C CA . GLY A 1 319 ? -18.025 -3.596 4.875 1.00 93.06 319 GLY A CA 1
ATOM 2516 C C . GLY A 1 319 ? -17.808 -4.048 3.423 1.00 93.06 319 GLY A C 1
ATOM 2517 O O . GLY A 1 319 ? -16.704 -4.383 2.986 1.00 93.06 319 GLY A O 1
ATOM 2518 N N . ALA A 1 320 ? -18.892 -4.074 2.644 1.00 92.50 320 ALA A N 1
ATOM 2519 C CA . ALA A 1 320 ? -18.906 -4.618 1.279 1.00 92.50 320 ALA A CA 1
ATOM 2520 C C . ALA A 1 320 ? -18.172 -3.755 0.226 1.00 92.50 320 ALA A C 1
ATOM 2522 O O . ALA A 1 320 ? -17.932 -4.217 -0.890 1.00 92.50 320 ALA A O 1
ATOM 2523 N N . SER A 1 321 ? -17.830 -2.513 0.565 1.00 92.50 321 SER A N 1
ATOM 2524 C CA . SER A 1 321 ? -17.137 -1.542 -0.290 1.00 92.50 321 SER A CA 1
ATOM 2525 C C . SER A 1 321 ? -16.374 -0.537 0.577 1.00 92.50 321 SER A C 1
ATOM 2527 O O . SER A 1 321 ? -16.833 -0.280 1.692 1.00 92.50 321 SER A O 1
ATOM 2529 N N . PRO A 1 322 ? -15.291 0.092 0.080 1.00 92.12 322 PRO A N 1
ATOM 2530 C CA . PRO A 1 322 ? -14.574 1.134 0.810 1.00 92.12 322 PRO A CA 1
ATOM 2531 C C . PRO A 1 322 ? -15.501 2.229 1.341 1.00 92.12 322 PRO A C 1
ATOM 2533 O O . PRO A 1 322 ? -16.215 2.884 0.579 1.00 92.12 322 PRO A O 1
ATOM 2536 N N . GLY A 1 323 ? -15.484 2.418 2.659 1.00 87.31 323 GLY A N 1
ATOM 2537 C CA . GLY A 1 323 ? -16.182 3.515 3.312 1.00 87.31 323 GLY A CA 1
ATOM 2538 C C . GLY A 1 323 ? -15.353 4.793 3.249 1.00 87.31 323 GLY A C 1
ATOM 2539 O O . GLY A 1 323 ? -14.138 4.761 3.436 1.00 87.31 323 GLY A O 1
ATOM 2540 N N . PHE A 1 324 ? -16.014 5.929 3.057 1.00 84.50 324 PHE A N 1
ATOM 2541 C CA . PHE A 1 324 ? -15.394 7.244 3.167 1.00 84.50 324 PHE A CA 1
ATOM 2542 C C . PHE A 1 324 ? -16.240 8.145 4.053 1.00 84.50 324 PHE A C 1
ATOM 2544 O O . PHE A 1 324 ? -17.466 8.089 3.997 1.00 84.50 324 PHE A O 1
ATOM 2551 N N . ILE A 1 325 ? -15.574 8.992 4.833 1.00 89.88 325 ILE A N 1
ATOM 2552 C CA . ILE A 1 325 ? -16.204 10.097 5.557 1.00 89.88 325 ILE A CA 1
ATOM 2553 C C . ILE A 1 325 ? -15.484 11.391 5.213 1.00 89.88 325 ILE A C 1
ATOM 2555 O O . ILE A 1 325 ? -14.313 11.389 4.822 1.00 89.88 325 ILE A O 1
ATOM 2559 N N . ASP A 1 326 ? -16.157 12.507 5.419 1.00 90.88 326 ASP A N 1
ATOM 2560 C CA . ASP A 1 326 ? -15.546 13.823 5.472 1.00 90.88 326 ASP A CA 1
ATOM 2561 C C . ASP A 1 326 ? -15.700 14.394 6.883 1.00 90.88 326 ASP A C 1
ATOM 2563 O O . ASP A 1 326 ? -16.779 14.819 7.307 1.00 90.88 326 ASP A O 1
ATOM 2567 N N . ARG A 1 327 ? -14.589 14.446 7.617 1.00 89.50 327 ARG A N 1
ATOM 2568 C CA . ARG A 1 327 ? -14.574 14.929 9.003 1.00 89.50 327 ARG A CA 1
ATOM 2569 C C . ARG A 1 327 ? -15.034 16.373 9.147 1.00 89.50 327 ARG A C 1
ATOM 2571 O O . ARG A 1 327 ? -15.588 16.730 10.181 1.00 89.50 327 ARG A O 1
ATOM 2578 N N . THR A 1 328 ? -14.879 17.195 8.106 1.00 88.75 328 THR A N 1
ATOM 2579 C CA . THR A 1 328 ? -15.356 18.592 8.130 1.00 88.75 328 THR A CA 1
ATOM 2580 C C . THR A 1 328 ? -16.885 18.702 8.108 1.00 88.75 328 THR A C 1
ATOM 2582 O O . THR A 1 328 ? -17.425 19.775 8.364 1.00 88.75 328 THR A O 1
ATOM 2585 N N . ARG A 1 329 ? -17.588 17.588 7.854 1.00 88.38 329 ARG A N 1
ATOM 2586 C CA . ARG A 1 329 ? -19.053 17.458 7.871 1.00 88.38 329 ARG A CA 1
ATOM 2587 C C . ARG A 1 329 ? -19.593 16.794 9.148 1.00 88.38 329 ARG A C 1
ATOM 2589 O O . ARG A 1 329 ? -20.802 16.610 9.252 1.00 88.38 329 ARG A O 1
ATOM 2596 N N . GLY A 1 330 ? -18.727 16.426 10.100 1.00 88.56 330 GLY A N 1
ATOM 2597 C CA . GLY A 1 330 ? -19.111 15.695 11.318 1.00 88.56 330 GLY A CA 1
ATOM 2598 C C . GLY A 1 330 ? -19.449 14.214 11.091 1.00 88.56 330 GLY A C 1
ATOM 2599 O O . GLY A 1 330 ? -20.095 13.593 11.930 1.00 88.56 330 GLY A O 1
ATOM 2600 N N . GLU A 1 331 ? -19.045 13.648 9.953 1.00 90.19 331 GLU A N 1
ATOM 2601 C CA . GLU A 1 331 ? -19.228 12.229 9.633 1.00 90.19 331 GLU A CA 1
ATOM 2602 C C . GLU A 1 331 ? -18.214 11.362 10.414 1.00 90.19 331 GLU A C 1
ATOM 2604 O O . GLU A 1 331 ? -17.087 11.796 10.659 1.00 90.19 331 GLU A O 1
ATOM 2609 N N . THR A 1 332 ? -18.592 10.138 10.806 1.00 88.75 332 THR A N 1
ATOM 2610 C CA . THR A 1 332 ? -17.773 9.236 11.647 1.00 88.75 332 THR A CA 1
ATOM 2611 C C . THR A 1 332 ? -17.616 7.845 11.025 1.00 88.75 332 THR A C 1
ATOM 2613 O O . THR A 1 332 ? -18.468 7.387 10.266 1.00 88.75 332 THR A O 1
ATOM 2616 N N . ALA A 1 333 ? -16.504 7.162 11.326 1.00 90.25 333 ALA A N 1
ATOM 2617 C CA . ALA A 1 333 ? -16.131 5.881 10.713 1.00 90.25 333 ALA A CA 1
ATOM 2618 C C . ALA A 1 333 ? -15.975 4.766 11.773 1.00 90.25 333 ALA A C 1
ATOM 2620 O O . ALA A 1 333 ? -14.860 4.278 11.985 1.00 90.25 333 ALA A O 1
ATOM 2621 N N . PRO A 1 334 ? -17.048 4.378 12.494 1.00 91.12 334 PRO A N 1
ATOM 2622 C CA . PRO A 1 334 ? -16.962 3.555 13.709 1.00 91.12 334 PRO A CA 1
ATOM 2623 C C . PRO A 1 334 ? -16.247 2.210 13.512 1.00 91.12 334 PRO A C 1
ATOM 2625 O O . PRO A 1 334 ? -15.557 1.747 14.418 1.00 91.12 334 PRO A O 1
ATOM 2628 N N . ASP A 1 335 ? -16.348 1.602 12.330 1.00 91.81 335 ASP A N 1
ATOM 2629 C CA . ASP A 1 335 ? -15.684 0.328 12.019 1.00 91.81 335 ASP A CA 1
ATOM 2630 C C . ASP A 1 335 ? -14.163 0.494 11.865 1.00 91.81 335 ASP A C 1
ATOM 2632 O O . ASP A 1 335 ? -13.391 -0.314 12.379 1.00 91.81 335 ASP A O 1
ATOM 2636 N N . TYR A 1 336 ? -13.719 1.601 11.256 1.00 94.19 336 TYR A N 1
ATOM 2637 C CA . TYR A 1 336 ? -12.299 1.956 11.177 1.00 94.19 336 TYR A CA 1
ATOM 2638 C C . TYR A 1 336 ? -11.734 2.278 12.567 1.00 94.19 336 TYR A C 1
ATOM 2640 O O . TYR A 1 336 ? -10.633 1.840 12.890 1.00 94.19 336 TYR A O 1
ATOM 2648 N N . HIS A 1 337 ? -12.493 2.979 13.420 1.00 93.31 337 HIS A N 1
ATOM 2649 C CA . HIS A 1 337 ? -12.101 3.243 14.811 1.00 93.31 337 HIS A CA 1
ATOM 2650 C C . HIS A 1 337 ? -11.985 1.954 15.644 1.00 93.31 337 HIS A C 1
ATOM 2652 O O . HIS A 1 337 ? -11.059 1.824 16.446 1.00 93.31 337 HIS A O 1
ATOM 2658 N N . ARG A 1 338 ? -12.893 0.985 15.455 1.00 92.56 338 ARG A N 1
ATOM 2659 C CA . ARG A 1 338 ? -12.844 -0.325 16.129 1.00 92.56 338 ARG A CA 1
ATOM 2660 C C . ARG A 1 338 ? -11.640 -1.154 15.690 1.00 92.56 338 ARG A C 1
ATOM 2662 O O . ARG A 1 338 ? -10.885 -1.614 16.547 1.00 92.56 338 ARG A O 1
ATOM 2669 N N . LEU A 1 339 ? -11.408 -1.287 14.382 1.00 94.62 339 LEU A N 1
ATOM 2670 C CA . LEU A 1 339 ? -10.248 -2.026 13.880 1.00 94.62 339 LEU A CA 1
ATOM 2671 C C . LEU A 1 339 ? -8.924 -1.327 14.235 1.00 94.62 339 LEU A C 1
ATOM 2673 O O . LEU A 1 339 ? -7.968 -1.998 14.614 1.00 94.62 339 LEU A O 1
ATOM 2677 N N . HIS A 1 340 ? -8.865 0.010 14.207 1.00 95.62 340 HIS A N 1
ATOM 2678 C CA . HIS A 1 340 ? -7.671 0.749 14.641 1.00 95.62 340 HIS A CA 1
ATOM 2679 C C . HIS A 1 340 ? -7.387 0.527 16.125 1.00 95.62 340 HIS A C 1
ATOM 2681 O O . HIS A 1 340 ? -6.250 0.237 16.472 1.00 95.62 340 HIS A O 1
ATOM 2687 N N . ARG A 1 341 ? -8.412 0.541 16.989 1.00 93.88 341 ARG A N 1
ATOM 2688 C CA . ARG A 1 341 ? -8.257 0.232 18.420 1.00 93.88 341 ARG A CA 1
ATOM 2689 C C . ARG A 1 341 ? -7.672 -1.163 18.655 1.00 93.88 341 ARG A C 1
ATOM 2691 O O . ARG A 1 341 ? -6.795 -1.291 19.505 1.00 93.88 341 ARG A O 1
ATOM 2698 N N . LEU A 1 342 ? -8.125 -2.174 17.908 1.00 93.75 342 LEU A N 1
ATOM 2699 C CA . LEU A 1 342 ? -7.561 -3.527 17.962 1.00 93.75 342 LEU A CA 1
ATOM 2700 C C . LEU A 1 342 ? -6.086 -3.537 17.527 1.00 93.75 342 LEU A C 1
ATOM 2702 O O . LEU A 1 342 ? -5.244 -4.100 18.220 1.00 93.75 342 LEU A O 1
ATOM 2706 N N . LEU A 1 343 ? -5.769 -2.906 16.394 1.00 96.06 343 LEU A N 1
ATOM 2707 C CA . LEU A 1 343 ? -4.423 -2.915 15.812 1.00 96.06 343 LEU A CA 1
ATOM 2708 C C . LEU A 1 343 ? -3.473 -1.861 16.413 1.00 96.06 343 LEU A C 1
ATOM 2710 O O . LEU A 1 343 ? -2.295 -1.835 16.051 1.00 96.06 343 LEU A O 1
ATOM 2714 N N . ARG A 1 344 ? -3.935 -1.012 17.344 1.00 95.81 344 ARG A N 1
ATOM 2715 C CA . ARG A 1 344 ? -3.167 0.109 17.916 1.00 95.81 344 ARG A CA 1
ATOM 2716 C C . ARG A 1 344 ? -1.767 -0.292 18.413 1.00 95.81 344 ARG A C 1
ATOM 2718 O O . ARG A 1 344 ? -0.838 0.450 18.105 1.00 95.81 344 ARG A O 1
ATOM 2725 N N . PRO A 1 345 ? -1.543 -1.442 19.088 1.00 96.31 345 PRO A N 1
ATOM 2726 C CA . PRO A 1 345 ? -0.197 -1.853 19.505 1.00 96.31 345 PRO A CA 1
ATOM 2727 C C . PRO A 1 345 ? 0.789 -2.093 18.350 1.00 96.31 345 PRO A C 1
ATOM 2729 O O . PRO A 1 345 ? 1.995 -1.986 18.559 1.00 96.31 345 PRO A O 1
ATOM 2732 N N . LEU A 1 346 ? 0.300 -2.420 17.148 1.00 97.56 346 LEU A N 1
ATOM 2733 C CA . LEU A 1 346 ? 1.113 -2.555 15.933 1.00 97.56 346 LEU A CA 1
ATOM 2734 C C . LEU A 1 346 ? 1.279 -1.207 15.213 1.00 97.56 346 LEU A C 1
ATOM 2736 O O . LEU A 1 346 ? 2.333 -0.952 14.640 1.00 97.56 346 LEU A O 1
ATOM 2740 N N . ILE A 1 347 ? 0.258 -0.346 15.260 1.00 97.94 347 ILE A N 1
ATOM 2741 C CA . ILE A 1 347 ? 0.263 0.981 14.622 1.00 97.94 347 ILE A CA 1
ATOM 2742 C C . ILE A 1 347 ? 1.156 1.970 15.388 1.00 97.94 347 ILE A C 1
ATOM 2744 O O . ILE A 1 347 ? 1.871 2.747 14.765 1.00 97.94 347 ILE A O 1
ATOM 2748 N N . GLU A 1 348 ? 1.190 1.918 16.724 1.00 97.31 348 GLU A N 1
ATOM 2749 C CA . GLU A 1 348 ? 2.097 2.750 17.533 1.00 97.31 348 GLU A CA 1
ATOM 2750 C C . GLU A 1 348 ? 3.570 2.363 17.327 1.00 97.31 348 GLU A C 1
ATOM 2752 O O . GLU A 1 348 ? 4.398 3.251 17.145 1.00 97.31 348 GLU A O 1
ATOM 2757 N N . ARG A 1 349 ? 3.896 1.063 17.212 1.00 96.56 349 ARG A N 1
ATOM 2758 C CA . ARG A 1 349 ? 5.238 0.637 16.766 1.00 96.56 349 ARG A CA 1
ATOM 2759 C C . ARG A 1 349 ? 5.568 1.210 15.391 1.00 96.56 349 ARG A C 1
ATOM 2761 O O . ARG A 1 349 ? 6.682 1.677 15.182 1.00 96.56 349 ARG A O 1
ATOM 2768 N N . ALA A 1 350 ? 4.597 1.207 14.473 1.00 96.69 350 ALA A N 1
ATOM 2769 C CA . ALA A 1 350 ? 4.820 1.740 13.138 1.00 96.69 350 ALA A CA 1
ATOM 2770 C C . ALA A 1 350 ? 5.050 3.252 13.121 1.00 96.69 350 ALA A C 1
ATOM 2772 O O . ALA A 1 350 ? 5.900 3.727 12.373 1.00 96.69 350 ALA A O 1
ATOM 2773 N N . ARG A 1 351 ? 4.352 3.995 13.982 1.00 96.50 351 ARG A N 1
ATOM 2774 C CA . ARG A 1 351 ? 4.582 5.423 14.211 1.00 96.50 351 ARG A CA 1
ATOM 2775 C C . ARG A 1 351 ? 6.000 5.685 14.725 1.00 96.50 351 ARG A C 1
ATOM 2777 O O . ARG A 1 351 ? 6.688 6.538 14.179 1.00 96.50 351 ARG A O 1
ATOM 2784 N N . GLU A 1 352 ? 6.450 4.926 15.726 1.00 95.12 352 GLU A N 1
ATOM 2785 C CA . GLU A 1 352 ? 7.782 5.066 16.341 1.00 95.12 352 GLU A CA 1
ATOM 2786 C C . GLU A 1 352 ? 8.938 4.723 15.391 1.00 95.12 352 GLU A C 1
ATOM 2788 O O . GLU A 1 352 ? 10.026 5.279 15.521 1.00 95.12 352 GLU A O 1
ATOM 2793 N N . GLN A 1 353 ? 8.703 3.822 14.433 1.00 94.19 353 GLN A N 1
ATOM 2794 C CA . GLN A 1 353 ? 9.685 3.383 13.436 1.00 94.19 353 GLN A CA 1
ATOM 2795 C C . GLN A 1 353 ? 9.608 4.169 12.112 1.00 94.19 353 GLN A C 1
ATOM 2797 O O . GLN A 1 353 ? 10.492 4.039 11.263 1.00 94.19 353 GLN A O 1
ATOM 2802 N N . SER A 1 354 ? 8.550 4.958 11.886 1.00 93.62 354 SER A N 1
ATOM 2803 C CA . SER A 1 354 ? 8.323 5.631 10.604 1.00 93.62 354 SER A CA 1
ATOM 2804 C C . SER A 1 354 ? 9.260 6.826 10.405 1.00 93.62 354 SER A C 1
ATOM 2806 O O . SER A 1 354 ? 9.247 7.753 11.215 1.00 93.62 354 SER A O 1
ATOM 2808 N N . PRO A 1 355 ? 9.936 6.922 9.245 1.00 93.12 355 PRO A N 1
ATOM 2809 C CA . PRO A 1 355 ? 10.411 8.195 8.726 1.00 93.12 355 PRO A CA 1
ATOM 2810 C C . PRO A 1 355 ? 9.248 9.189 8.642 1.00 93.12 355 PRO A C 1
ATOM 2812 O O . PRO A 1 355 ? 8.129 8.818 8.249 1.00 93.12 355 PRO A O 1
ATOM 2815 N N . TRP A 1 356 ? 9.505 10.442 9.007 1.00 94.44 356 TRP A N 1
ATOM 2816 C CA . TRP A 1 356 ? 8.496 11.497 8.955 1.00 94.44 356 TRP A CA 1
ATOM 2817 C C . TRP A 1 356 ? 7.992 11.716 7.525 1.00 94.44 356 TRP A C 1
ATOM 2819 O O . TRP A 1 356 ? 8.689 11.421 6.550 1.00 94.44 356 TRP A O 1
ATOM 2829 N N . PHE A 1 357 ? 6.759 12.199 7.388 1.00 93.19 357 PHE A N 1
ATOM 2830 C CA . PHE A 1 357 ? 6.272 12.668 6.098 1.00 93.19 357 PHE A CA 1
ATOM 2831 C C . PHE A 1 357 ? 7.030 13.928 5.677 1.00 93.19 357 PHE A C 1
ATOM 2833 O O . PHE A 1 357 ? 7.235 14.840 6.479 1.00 93.19 357 PHE A O 1
ATOM 2840 N N . ALA A 1 358 ? 7.379 14.018 4.396 1.00 89.62 358 ALA A N 1
ATOM 2841 C CA . ALA A 1 358 ? 7.937 15.237 3.825 1.00 89.62 358 ALA A CA 1
ATOM 2842 C C . ALA A 1 358 ? 6.810 16.275 3.659 1.00 89.62 358 ALA A C 1
ATOM 2844 O O . ALA A 1 358 ? 6.183 16.357 2.611 1.00 89.62 358 ALA A O 1
ATOM 2845 N N . THR A 1 359 ? 6.484 17.037 4.706 1.00 84.25 359 THR A N 1
ATOM 2846 C CA . THR A 1 359 ? 5.301 17.928 4.715 1.00 84.25 359 THR A CA 1
ATOM 2847 C C . THR A 1 359 ? 5.619 19.428 4.680 1.00 84.25 359 THR A C 1
ATOM 2849 O O . THR A 1 359 ? 4.812 20.247 5.135 1.00 84.25 359 THR A O 1
ATOM 2852 N N . GLY A 1 360 ? 6.786 19.790 4.146 1.00 74.44 360 GLY A N 1
ATOM 2853 C CA . GLY A 1 360 ? 7.298 21.160 4.117 1.00 74.44 360 GLY A CA 1
ATOM 2854 C C . GLY A 1 360 ? 8.308 21.414 5.233 1.00 74.44 360 GLY A C 1
ATOM 2855 O O . GLY A 1 360 ? 9.216 20.608 5.432 1.00 74.44 360 GLY A O 1
ATOM 2856 N N . SER A 1 361 ? 8.137 22.525 5.955 1.00 68.69 361 SER A N 1
ATOM 2857 C CA . SER A 1 361 ? 8.968 22.947 7.094 1.00 68.69 361 SER A CA 1
ATOM 2858 C C . SER A 1 361 ? 9.343 21.793 8.025 1.00 68.69 361 SER A C 1
ATOM 2860 O O . SER A 1 361 ? 8.462 21.076 8.492 1.00 68.69 361 SER A O 1
ATOM 2862 N N . SER A 1 362 ? 10.635 21.655 8.336 1.00 69.12 362 SER A N 1
ATOM 2863 C CA . SER A 1 362 ? 11.188 20.630 9.239 1.00 69.12 362 SER A CA 1
ATOM 2864 C C . SER A 1 362 ? 10.446 20.520 10.570 1.00 69.12 362 SER A C 1
ATOM 2866 O O . SER A 1 362 ? 10.266 19.425 11.098 1.00 69.12 362 SER A O 1
ATOM 2868 N N . ASP A 1 363 ? 10.009 21.664 11.088 1.00 74.88 363 ASP A N 1
ATOM 2869 C CA . ASP A 1 363 ? 9.644 21.847 12.489 1.00 74.88 363 ASP A CA 1
ATOM 2870 C C . ASP A 1 363 ? 8.316 21.169 12.870 1.00 74.88 363 ASP A C 1
ATOM 2872 O O . ASP A 1 363 ? 8.079 20.938 14.053 1.00 74.88 363 ASP A O 1
ATOM 2876 N N . ASP A 1 364 ? 7.473 20.804 11.891 1.00 86.25 364 ASP A N 1
ATOM 2877 C CA . ASP A 1 364 ? 6.180 20.140 12.126 1.00 86.25 364 ASP A CA 1
ATOM 2878 C C . ASP A 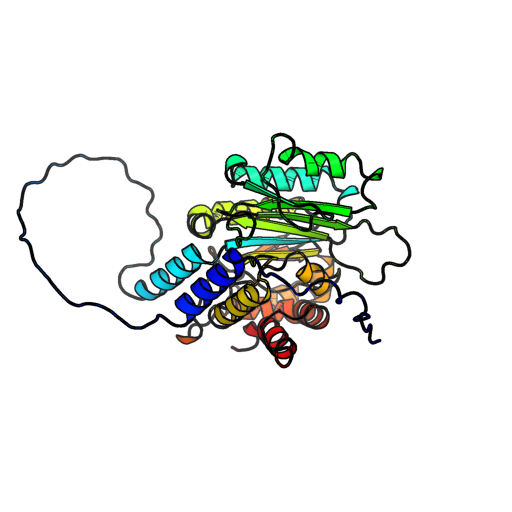1 364 ? 6.013 18.767 11.445 1.00 86.25 364 ASP A C 1
ATOM 2880 O O . ASP A 1 364 ? 4.988 18.107 11.635 1.00 86.25 364 ASP A O 1
ATOM 2884 N N . GLN A 1 365 ? 7.026 18.270 10.721 1.00 91.56 365 GLN A N 1
ATOM 2885 C CA . GLN A 1 365 ? 6.968 16.958 10.052 1.00 91.56 365 GLN A CA 1
ATOM 2886 C C . GLN A 1 365 ? 6.730 15.808 11.042 1.00 91.56 365 GLN A C 1
ATOM 2888 O O . GLN A 1 365 ? 5.936 14.901 10.773 1.00 91.56 365 GLN A O 1
ATOM 2893 N N . ALA A 1 366 ? 7.385 15.856 12.206 1.00 93.19 366 ALA A N 1
ATOM 2894 C CA . ALA A 1 366 ? 7.229 14.863 13.266 1.00 93.19 366 ALA A CA 1
ATOM 2895 C C . ALA A 1 366 ? 5.795 14.849 13.825 1.00 93.19 366 ALA A C 1
ATOM 2897 O O . ALA A 1 366 ? 5.161 13.794 13.865 1.00 93.19 366 ALA A O 1
ATOM 2898 N N . GLU A 1 367 ? 5.259 16.022 14.183 1.00 93.94 367 GLU A N 1
ATOM 2899 C CA . GLU A 1 367 ? 3.899 16.171 14.719 1.00 93.94 367 GLU A CA 1
ATOM 2900 C C . GLU A 1 367 ? 2.850 15.722 13.699 1.00 93.94 367 GLU A C 1
ATOM 2902 O O . GLU A 1 367 ? 2.003 14.891 14.018 1.00 93.94 367 GLU A O 1
ATOM 2907 N N . ARG A 1 368 ? 2.949 16.181 12.443 1.00 94.81 368 ARG A N 1
ATOM 2908 C CA . ARG A 1 368 ? 2.042 15.772 11.358 1.00 94.81 368 ARG A CA 1
ATOM 2909 C C . ARG A 1 368 ? 2.074 14.262 11.111 1.00 94.81 368 ARG A C 1
ATOM 2911 O O . ARG A 1 368 ? 1.031 13.673 10.813 1.00 94.81 368 ARG A O 1
ATOM 2918 N N . THR A 1 369 ? 3.239 13.629 11.255 1.00 96.00 369 THR A N 1
ATOM 2919 C CA . THR A 1 369 ? 3.383 12.169 11.156 1.00 96.00 369 THR A CA 1
ATOM 2920 C C . THR A 1 369 ? 2.655 11.464 12.294 1.00 96.00 369 THR A C 1
ATOM 2922 O O . THR A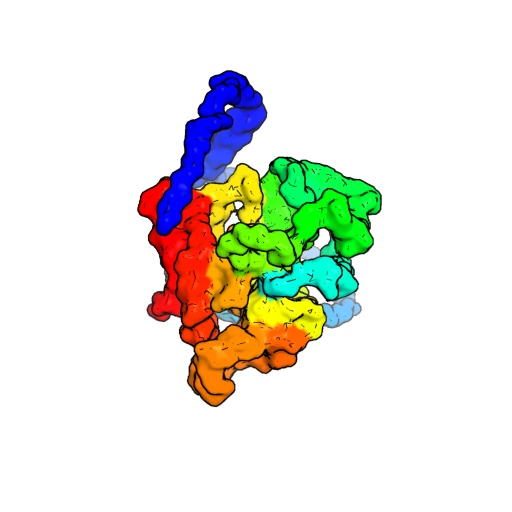 1 369 ? 1.796 10.618 12.030 1.00 96.00 369 THR A O 1
ATOM 2925 N N . ASP A 1 370 ? 2.917 11.862 13.538 1.00 95.94 370 ASP A N 1
ATOM 2926 C CA . ASP A 1 370 ? 2.234 11.350 14.731 1.00 95.94 370 ASP A CA 1
ATOM 2927 C C . ASP A 1 370 ? 0.703 11.494 14.621 1.00 95.94 370 ASP A C 1
ATOM 2929 O O . ASP A 1 370 ? -0.036 10.529 14.845 1.00 95.94 370 ASP A O 1
ATOM 2933 N N . ASP A 1 371 ? 0.226 12.669 14.201 1.00 95.75 371 ASP A N 1
ATOM 2934 C CA . ASP A 1 371 ? -1.195 12.994 14.037 1.00 95.75 371 ASP A CA 1
ATOM 2935 C C . ASP A 1 371 ? -1.896 12.102 13.009 1.00 95.75 371 ASP A C 1
ATOM 2937 O O . ASP A 1 371 ? -3.059 11.729 13.183 1.00 95.75 371 ASP A O 1
ATOM 2941 N N . TRP A 1 372 ? -1.186 11.724 11.946 1.00 97.06 372 TRP A N 1
ATOM 2942 C CA . TRP A 1 372 ? -1.716 10.850 10.910 1.00 97.06 372 TRP A CA 1
ATOM 2943 C C . TRP A 1 372 ? -1.824 9.392 11.374 1.00 97.06 372 TRP A C 1
ATOM 2945 O O . TRP A 1 372 ? -2.836 8.740 11.098 1.00 97.06 372 TRP A O 1
ATOM 2955 N N . PHE A 1 373 ? -0.835 8.868 12.106 1.00 97.75 373 PHE A N 1
ATOM 2956 C CA . PHE A 1 373 ? -0.915 7.518 12.689 1.00 97.75 373 PHE A CA 1
ATOM 2957 C C . PHE A 1 373 ? -2.037 7.426 13.736 1.00 97.75 373 PHE A C 1
ATOM 2959 O O . PHE A 1 373 ? -2.802 6.455 13.756 1.00 97.75 373 PHE A O 1
ATOM 2966 N N . ARG A 1 374 ? -2.203 8.488 14.536 1.00 96.38 374 ARG A N 1
ATOM 2967 C CA . ARG A 1 374 ? -3.266 8.635 15.543 1.00 96.38 374 ARG A CA 1
ATOM 2968 C C . ARG A 1 374 ? -4.583 9.175 14.997 1.00 96.38 374 ARG A C 1
ATOM 2970 O O . ARG A 1 374 ? -5.509 9.440 15.766 1.00 96.38 374 ARG A O 1
ATOM 2977 N N . ARG A 1 375 ? -4.739 9.324 13.675 1.00 95.31 375 ARG A N 1
ATOM 2978 C CA . ARG A 1 375 ? -5.927 9.983 13.106 1.00 95.31 375 ARG A CA 1
ATOM 2979 C C . ARG A 1 375 ? -7.234 9.304 13.514 1.00 95.31 375 ARG A C 1
ATOM 2981 O O . ARG A 1 375 ? -8.226 10.008 13.665 1.00 95.31 375 ARG A O 1
ATOM 2988 N N . PHE A 1 376 ? -7.248 7.989 13.738 1.00 94.25 376 PHE A N 1
ATOM 2989 C CA . PHE A 1 376 ? -8.420 7.236 14.207 1.00 94.25 376 PHE A CA 1
ATOM 2990 C C . PHE A 1 376 ? -8.585 7.180 15.741 1.00 94.25 376 PHE A C 1
ATOM 2992 O O . PHE A 1 376 ? -9.568 6.615 16.211 1.00 94.25 376 PHE A O 1
ATOM 2999 N N . ASP A 1 377 ? -7.712 7.803 16.535 1.00 90.75 377 ASP A N 1
ATOM 3000 C CA . ASP A 1 377 ? -7.916 7.922 17.990 1.00 90.75 377 ASP A CA 1
ATOM 3001 C C . ASP A 1 377 ? -8.918 9.027 18.351 1.00 90.75 377 ASP A C 1
ATOM 3003 O O . ASP A 1 377 ? -9.554 8.981 19.403 1.00 90.75 377 ASP A O 1
ATOM 3007 N N . ARG A 1 378 ? -9.075 10.007 17.453 1.00 73.50 378 ARG A N 1
ATOM 3008 C CA . ARG A 1 378 ? -10.056 11.096 17.537 1.00 73.50 378 ARG A CA 1
ATOM 3009 C C . ARG A 1 378 ? -11.420 10.574 17.067 1.00 73.50 378 ARG A C 1
ATOM 3011 O O . ARG A 1 378 ? -11.617 10.421 15.857 1.00 73.50 378 ARG A O 1
ATOM 3018 N N . ALA A 1 379 ? -12.289 10.252 18.027 1.00 57.09 379 ALA A N 1
ATOM 3019 C CA . ALA A 1 379 ? -13.675 9.811 17.829 1.00 57.09 379 ALA A CA 1
ATOM 3020 C C . ALA A 1 379 ? -14.642 11.000 17.713 1.00 57.09 379 ALA A C 1
ATOM 3022 O O . ALA A 1 379 ? -14.423 11.987 18.451 1.00 57.09 379 ALA A O 1
#

Foldseek 3Di:
DDDDDDPPDPDDDPDDPDVVVVVVVVVVVCVVVPPDDDDDDDDDDDDDDDDDDDDDDDDDDDDPDPDPDDDPPVVVVVLVVLLVFKWWKWKFWDLDQCLVVVVLLVVLVVLLCVLPPLVQWFWKDWPVDPFIDGDDPCLSCVQVVCSVPVPVPQQWRWMWTFHDPDRQDQGQWIWIWIDGDDPPPDPPQLFTTMTMTIHRVVCCVVVVVSQVVSSQVSQQRPQGQKIATGMAGGDGPVCQQVRLLVRLVVCLQKVLYDHDPNVQLRQLQRNAAYAADHQKIDHFPVNLVVLDDVVVVCVLQPPDWDWDAHHRGIIIGQDSGTDIDGVVVVDDRVNRLSVCVSRVVRLVSSLVRGDFRSHDDPPCSNVSSVCSSCSSVPD

Mean predicted aligned error: 11.77 Å

Radius of gyration: 23.08 Å; Cα contacts (8 Å, |Δi|>4): 597; chains: 1; bounding box: 71×55×55 Å

Organism: Myxococcus xanthus (strain DK1622) (NCBI:txid246197)

Solvent-accessible surface area (backbone atoms only — not comparable to full-atom values): 21691 Å² total; per-residue (Å²): 132,88,80,78,77,82,90,81,84,86,84,80,79,98,68,79,81,55,69,66,61,58,50,51,53,46,51,54,54,44,67,74,67,65,85,81,88,82,89,82,88,85,85,91,83,87,90,82,90,82,84,92,81,92,80,94,73,82,86,71,83,81,73,89,66,79,70,94,86,69,76,60,71,64,52,54,54,52,47,56,48,31,65,73,58,31,18,24,35,39,41,39,28,19,76,65,41,56,74,80,40,43,69,51,54,51,51,51,51,50,59,48,44,76,78,45,59,71,86,62,43,45,27,30,36,47,86,87,48,94,60,56,42,72,58,55,95,62,54,84,49,47,61,59,52,47,48,77,47,47,88,85,39,89,46,51,48,46,39,39,40,21,26,55,99,47,79,67,44,52,43,37,35,35,46,34,39,42,30,63,49,76,86,57,86,81,70,87,72,67,50,26,20,29,45,34,37,34,32,40,30,59,55,42,69,76,36,42,69,58,53,54,48,49,52,53,61,43,36,48,66,42,66,38,45,18,30,35,27,37,46,22,25,51,51,20,93,80,43,42,42,65,36,37,33,51,34,47,62,51,19,73,38,24,66,48,35,44,68,55,44,74,69,59,50,22,46,13,19,26,75,81,24,31,66,66,68,37,32,30,28,37,39,9,54,70,65,49,53,75,69,44,53,71,68,54,52,56,65,57,48,57,88,75,63,45,69,46,82,39,63,43,22,36,41,39,33,48,63,98,52,77,67,81,49,46,48,90,76,74,48,80,57,69,66,60,35,34,53,38,63,63,45,36,80,25,25,52,48,7,54,77,45,36,74,60,50,46,52,64,65,78,91,48,18,61,58,56,36,52,51,59,65,46,50,60,74,69,125

InterPro domains:
  IPR021815 Type VI immunity for VRR-NUC [PF11876] (105-376)